Protein AF-A0AAW6HP74-F1 (afdb_monomer)

Radius of gyration: 29.25 Å; Cα contacts (8 Å, |Δi|>4): 628; chains: 1; bounding box: 61×62×97 Å

Mean predicted aligned error: 8.84 Å

Structure (mmCIF, N/CA/C/O backbone):
data_AF-A0AAW6HP74-F1
#
_entry.id   AF-A0AAW6HP74-F1
#
loop_
_atom_site.group_PDB
_atom_site.id
_atom_site.type_symbol
_atom_site.label_atom_id
_atom_site.label_alt_id
_atom_site.label_comp_id
_atom_site.label_asym_id
_atom_site.label_entity_id
_atom_site.label_seq_id
_atom_site.pdbx_PDB_ins_code
_atom_site.Cartn_x
_atom_site.Cartn_y
_atom_site.Cartn_z
_atom_site.occupancy
_atom_site.B_iso_or_equiv
_atom_site.auth_seq_id
_atom_site.auth_comp_id
_atom_site.auth_asym_id
_atom_site.auth_atom_id
_atom_site.pdbx_PDB_model_num
ATOM 1 N N . MET A 1 1 ? -11.539 39.843 59.465 1.00 50.25 1 MET A N 1
ATOM 2 C CA . MET A 1 1 ? -12.467 39.980 58.315 1.00 50.25 1 MET A CA 1
ATOM 3 C C . MET A 1 1 ? -13.209 38.652 58.183 1.00 50.25 1 MET A C 1
ATOM 5 O O . MET A 1 1 ? -12.590 37.654 57.851 1.00 50.25 1 MET A O 1
ATOM 9 N N . SER A 1 2 ? -14.455 38.594 58.656 1.00 44.94 2 SER A N 1
ATOM 10 C CA . SER A 1 2 ? -15.094 37.370 59.163 1.00 44.94 2 SER A CA 1
ATOM 11 C C . SER A 1 2 ? -15.620 36.415 58.080 1.00 44.94 2 SER A C 1
ATOM 13 O O . SER A 1 2 ? -16.045 36.839 57.004 1.00 44.94 2 SER A O 1
ATOM 15 N N . LEU A 1 3 ? -15.680 35.121 58.427 1.00 44.62 3 LEU A N 1
ATOM 16 C CA . LEU A 1 3 ? -16.352 34.024 57.704 1.00 44.62 3 LEU A CA 1
ATOM 17 C C . LEU A 1 3 ? -17.752 34.391 57.164 1.00 44.62 3 LEU A C 1
ATOM 19 O O . LEU A 1 3 ? -18.187 33.857 56.146 1.00 44.62 3 LEU A O 1
ATOM 23 N N . THR A 1 4 ? -18.437 35.346 57.795 1.00 49.66 4 THR A N 1
ATOM 24 C CA . THR A 1 4 ? -19.729 35.906 57.371 1.00 49.66 4 THR A CA 1
ATOM 25 C C . THR A 1 4 ? -19.660 36.675 56.044 1.00 49.66 4 THR A C 1
ATOM 27 O O . THR A 1 4 ? -20.549 36.515 55.213 1.00 49.66 4 THR A O 1
ATOM 30 N N . LYS A 1 5 ? -18.587 37.440 55.773 1.00 49.56 5 LYS A N 1
ATOM 31 C CA . LYS A 1 5 ? -18.392 38.113 54.468 1.00 49.56 5 LYS A CA 1
ATOM 32 C C . LYS A 1 5 ? -18.135 37.109 53.338 1.00 49.56 5 LYS A C 1
ATOM 34 O O . LYS A 1 5 ? -18.594 37.331 52.223 1.00 49.56 5 LYS A O 1
ATOM 39 N N . SER A 1 6 ? -17.452 35.998 53.631 1.00 53.03 6 SER A N 1
ATOM 40 C CA . SER A 1 6 ? -17.224 34.900 52.676 1.00 53.03 6 SER A CA 1
ATOM 41 C C . SER A 1 6 ? -18.520 34.141 52.360 1.00 53.03 6 SER A C 1
ATOM 43 O O . SER A 1 6 ? -18.855 33.960 51.191 1.00 53.03 6 SER A O 1
ATOM 45 N N . LYS A 1 7 ? -19.319 33.800 53.385 1.00 50.03 7 LYS A N 1
ATOM 46 C CA . LYS A 1 7 ? -20.642 33.17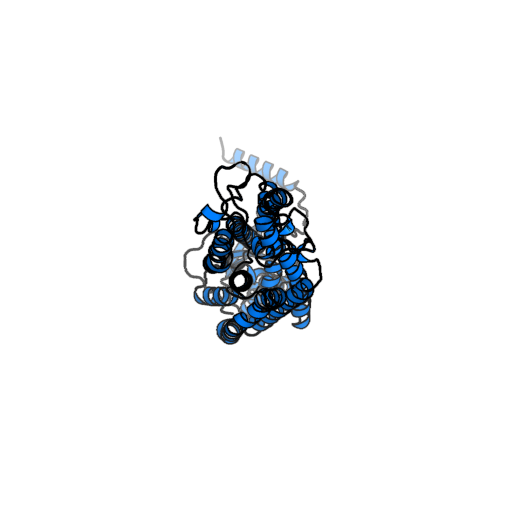5 53.210 1.00 50.03 7 LYS A CA 1
ATOM 47 C C . LYS A 1 7 ? -21.606 34.047 52.405 1.00 50.03 7 LYS A C 1
ATOM 49 O O . LYS A 1 7 ? -22.246 33.531 51.498 1.00 50.03 7 LYS A O 1
ATOM 54 N N . ASN A 1 8 ? -21.661 35.354 52.669 1.00 53.03 8 ASN A N 1
ATOM 55 C CA . ASN A 1 8 ? -22.527 36.267 51.913 1.00 53.03 8 ASN A CA 1
ATOM 56 C C . ASN A 1 8 ? -22.064 36.440 50.458 1.00 53.03 8 ASN A C 1
ATOM 58 O O . ASN A 1 8 ? -22.893 36.529 49.558 1.00 53.03 8 ASN A O 1
ATOM 62 N N . LYS A 1 9 ? -20.749 36.421 50.199 1.00 53.25 9 LYS A N 1
ATOM 63 C CA . LYS A 1 9 ? -20.204 36.466 48.833 1.00 53.25 9 LYS A CA 1
ATOM 64 C C . LYS A 1 9 ? -20.508 35.177 48.056 1.00 53.25 9 LYS A C 1
ATOM 66 O O . LYS A 1 9 ? -20.880 35.254 46.892 1.00 53.25 9 LYS A O 1
ATOM 71 N N . LEU A 1 10 ? -20.420 34.014 48.708 1.00 55.34 10 LEU A N 1
ATOM 72 C CA . LEU A 1 10 ? -20.826 32.717 48.146 1.00 55.34 10 LEU A CA 1
ATOM 73 C C . LEU A 1 10 ? -22.344 32.620 47.928 1.00 55.34 10 LEU A C 1
ATOM 75 O O . LEU A 1 10 ? -22.773 32.066 46.921 1.00 55.34 10 LEU A O 1
ATOM 79 N N . ALA A 1 11 ? -23.155 33.184 48.828 1.00 54.91 11 ALA A N 1
ATOM 80 C CA . ALA A 1 11 ? -24.609 33.238 48.689 1.00 54.91 11 ALA A CA 1
ATOM 81 C C . ALA A 1 11 ? -25.035 34.129 47.510 1.00 54.91 11 ALA A C 1
ATOM 83 O O . ALA A 1 11 ? -25.852 33.705 46.692 1.00 54.91 11 ALA A O 1
ATOM 84 N N . ASN A 1 12 ? -24.416 35.303 47.355 1.00 54.25 12 ASN A N 1
ATOM 85 C CA . ASN A 1 12 ? -24.661 36.188 46.213 1.00 54.25 12 ASN A CA 1
ATOM 86 C C . ASN A 1 12 ? -24.197 35.561 44.888 1.00 54.25 12 ASN A C 1
ATOM 88 O O . ASN A 1 12 ? -24.938 35.602 43.911 1.00 54.25 12 ASN A O 1
ATOM 92 N N . LEU A 1 13 ? -23.032 34.897 44.868 1.00 54.88 13 LEU A N 1
ATOM 93 C CA . LEU A 1 13 ? -22.596 34.097 43.717 1.00 54.88 13 LEU A CA 1
ATOM 94 C C . LEU A 1 13 ? -23.614 32.991 43.397 1.00 54.88 13 LEU A C 1
ATOM 96 O O . LEU A 1 13 ? -24.000 32.835 42.247 1.00 54.88 13 LEU A O 1
ATOM 100 N N . SER A 1 14 ? -24.123 32.267 44.398 1.00 54.47 14 SER A N 1
ATOM 101 C CA . SER A 1 14 ? -25.132 31.222 44.171 1.00 54.47 14 SER A CA 1
ATOM 102 C C . SER A 1 14 ? -26.456 31.763 43.608 1.00 54.47 14 SER A C 1
ATOM 104 O O . SER A 1 14 ? -27.078 31.107 42.776 1.00 54.47 14 SER A O 1
ATOM 106 N N . GLN A 1 15 ? -26.866 32.979 43.994 1.00 54.69 15 GLN A N 1
ATOM 107 C CA . GLN A 1 15 ? -28.045 33.645 43.430 1.00 54.69 15 GLN A CA 1
ATOM 108 C C . GLN A 1 15 ? -27.836 34.093 41.978 1.00 54.69 15 GLN A C 1
ATOM 110 O O . GLN A 1 15 ? -28.774 34.006 41.186 1.00 54.69 15 GLN A O 1
ATOM 115 N N . GLU A 1 16 ? -26.632 34.531 41.601 1.00 54.91 16 GLU A N 1
ATOM 116 C CA . GLU A 1 16 ? -26.308 34.823 40.198 1.00 54.91 16 GLU A CA 1
ATOM 117 C C . GLU A 1 16 ? -26.265 33.551 39.339 1.00 54.91 16 GLU A C 1
ATOM 119 O O . GLU A 1 16 ? -26.755 33.557 38.211 1.00 54.91 16 GLU A O 1
ATOM 124 N N . TRP A 1 17 ? -25.771 32.432 39.882 1.00 52.72 17 TRP A N 1
ATOM 125 C CA . TRP A 1 17 ? -25.756 31.137 39.187 1.00 52.72 17 TRP A CA 1
ATOM 126 C C . TRP A 1 17 ? -27.168 30.590 38.943 1.00 52.72 17 TRP A C 1
ATOM 128 O O . TRP A 1 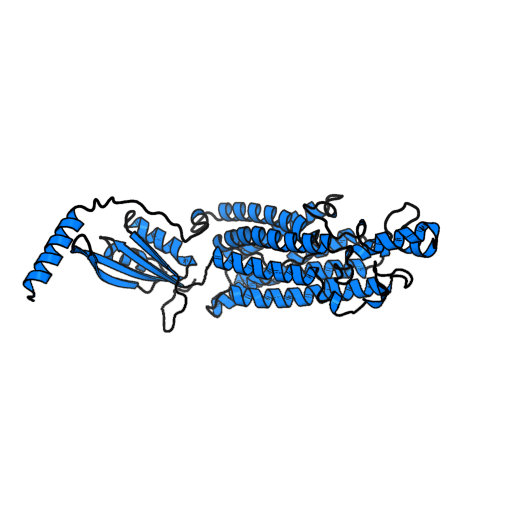17 ? -27.413 29.963 37.916 1.00 52.72 17 TRP A O 1
ATOM 138 N N . ASN A 1 18 ? -28.123 30.893 39.828 1.00 52.72 18 ASN A N 1
ATOM 139 C CA . ASN A 1 18 ? -29.532 30.531 39.647 1.00 52.72 18 ASN A CA 1
ATOM 140 C C . ASN A 1 18 ? -30.209 31.242 38.457 1.00 52.72 18 ASN A C 1
ATOM 142 O O . ASN A 1 18 ? -31.309 30.851 38.073 1.00 52.72 18 ASN A O 1
ATOM 146 N N . LYS A 1 19 ? -29.578 32.262 37.853 1.00 54.53 19 LYS A N 1
ATOM 147 C CA . LYS A 1 19 ? -30.054 32.891 36.606 1.00 54.53 19 LYS A CA 1
ATOM 148 C C . LYS A 1 19 ? -29.490 32.244 35.338 1.00 54.53 19 LYS A C 1
ATOM 150 O O . LYS A 1 19 ? -29.859 32.656 34.238 1.00 54.53 19 LYS A O 1
ATOM 155 N N . VAL A 1 20 ? -28.617 31.243 35.456 1.00 59.19 20 VAL A N 1
ATOM 156 C CA . VAL A 1 20 ? -28.098 30.514 34.295 1.00 59.19 20 VAL A CA 1
ATOM 157 C C . VAL A 1 20 ? -29.191 29.579 33.780 1.00 59.19 20 VAL A C 1
ATOM 159 O O . VAL A 1 20 ? -29.527 28.573 34.402 1.00 59.19 20 VAL A O 1
ATOM 162 N N . THR A 1 21 ? -29.763 29.910 32.626 1.00 57.72 21 THR A N 1
ATOM 163 C CA . THR A 1 21 ? -30.705 29.042 31.915 1.00 57.72 21 THR A CA 1
ATOM 164 C C . THR A 1 21 ? -29.946 27.854 31.323 1.00 57.72 21 THR A C 1
ATOM 166 O O . THR A 1 21 ? -29.229 27.978 30.333 1.00 57.72 21 THR A O 1
ATOM 169 N N . VAL A 1 22 ? -30.082 26.683 31.948 1.00 62.75 22 VAL A N 1
ATOM 170 C CA . VAL A 1 22 ? -29.467 25.436 31.470 1.00 62.75 22 VAL A CA 1
ATOM 171 C C . VAL A 1 22 ? -30.428 24.741 30.508 1.00 62.75 22 VAL A C 1
ATOM 173 O O . VAL A 1 22 ? -31.476 24.243 30.915 1.00 62.75 22 VAL A O 1
ATOM 176 N N . THR A 1 23 ? -30.078 24.677 29.224 1.00 68.81 23 THR A N 1
ATOM 177 C CA . THR A 1 23 ? -30.841 23.923 28.221 1.00 68.81 23 THR A CA 1
ATOM 178 C C . THR A 1 23 ? -30.262 22.518 28.051 1.00 68.81 23 THR A C 1
ATOM 180 O O . THR A 1 23 ? -29.077 22.335 27.754 1.00 68.81 23 THR A O 1
ATOM 183 N N . ARG A 1 24 ? -31.098 21.481 28.221 1.00 67.25 24 ARG A N 1
ATOM 184 C CA . ARG A 1 24 ? -30.700 20.094 27.932 1.00 67.25 24 ARG A CA 1
ATOM 185 C C . ARG A 1 24 ? -30.512 19.948 26.422 1.00 67.25 24 ARG A C 1
ATOM 187 O O . ARG A 1 24 ? -31.480 19.835 25.679 1.00 67.25 24 ARG A O 1
ATOM 194 N N . THR A 1 25 ? -29.259 19.932 25.980 1.00 74.62 25 THR A N 1
ATOM 195 C CA . THR A 1 25 ? -28.907 19.815 24.561 1.00 74.62 25 THR A CA 1
ATOM 196 C C . THR A 1 25 ? -28.313 18.444 24.277 1.00 74.62 25 THR A C 1
ATOM 198 O O . THR A 1 25 ? -27.407 17.984 24.974 1.00 74.62 25 THR A O 1
ATOM 201 N N . ARG A 1 26 ? -28.801 17.774 23.228 1.00 70.06 26 ARG A N 1
ATOM 202 C CA . ARG A 1 26 ? -28.218 16.511 22.770 1.00 70.06 26 ARG A CA 1
ATOM 203 C C . ARG A 1 26 ? -26.907 16.791 22.039 1.00 70.06 26 ARG A C 1
ATOM 205 O O . ARG A 1 26 ? -26.915 17.199 20.882 1.00 70.06 26 ARG A O 1
ATOM 212 N N . LEU A 1 27 ? -25.784 16.525 22.697 1.00 70.62 27 LEU A N 1
ATOM 213 C CA . LEU A 1 27 ? -24.464 16.588 22.074 1.00 70.62 27 LEU A CA 1
ATOM 214 C C . LEU A 1 27 ? -24.148 15.251 21.397 1.00 70.62 27 LEU A C 1
ATOM 216 O O . LEU A 1 27 ? -24.254 14.188 22.008 1.00 70.62 27 LEU A O 1
ATOM 220 N N . ARG A 1 28 ? -23.763 15.296 20.119 1.00 61.47 28 ARG A N 1
ATOM 221 C CA . ARG A 1 28 ? -23.336 14.116 19.357 1.00 61.47 28 ARG A CA 1
ATOM 222 C C . ARG A 1 28 ? -21.996 14.397 18.685 1.00 61.47 28 ARG A C 1
ATOM 224 O O . ARG A 1 28 ? -21.941 14.641 17.488 1.00 61.47 28 ARG A O 1
ATOM 231 N N . SER A 1 29 ? -20.913 14.345 19.452 1.00 60.97 29 SER A N 1
ATOM 232 C CA . SER A 1 29 ? -19.561 14.240 18.901 1.00 60.97 29 SER A CA 1
ATOM 233 C C . SER A 1 29 ? -19.207 12.756 18.793 1.00 60.97 29 SER A C 1
ATOM 235 O O . SER A 1 29 ? -19.083 12.051 19.794 1.00 60.97 29 SER A O 1
ATOM 237 N N . SER A 1 30 ? -19.117 12.214 17.575 1.00 56.91 30 SER A N 1
ATOM 238 C CA . SER A 1 30 ? -18.684 10.824 17.421 1.00 56.91 30 SER A CA 1
ATOM 239 C C . SER A 1 30 ? -17.162 10.756 17.492 1.00 56.91 30 SER A C 1
ATOM 241 O O . SER A 1 30 ? -16.493 11.148 16.541 1.00 56.91 30 SER A O 1
ATOM 243 N N . LEU A 1 31 ? -16.612 10.186 18.566 1.00 62.31 31 LEU A N 1
ATOM 244 C CA . LEU A 1 31 ? -15.225 9.702 18.536 1.00 62.31 31 LEU A CA 1
ATOM 245 C C . LEU A 1 31 ? -15.046 8.571 17.510 1.00 62.31 31 LEU A C 1
ATOM 247 O O . LEU A 1 31 ? -13.964 8.385 16.967 1.00 62.31 31 LEU A O 1
ATOM 251 N N . LEU A 1 32 ? -16.113 7.814 17.237 1.00 65.69 32 LEU A N 1
ATOM 252 C CA . LEU A 1 32 ? -16.105 6.670 16.329 1.00 65.69 32 LEU A CA 1
ATOM 253 C C . LEU A 1 32 ? -16.365 7.117 14.887 1.00 65.69 32 LEU A C 1
ATOM 255 O O . LEU A 1 32 ? -17.509 7.135 14.422 1.00 65.69 32 LEU A O 1
ATOM 259 N N . ILE A 1 33 ? -15.294 7.444 14.170 1.00 69.06 33 ILE A N 1
ATOM 260 C CA . ILE A 1 33 ? -15.341 7.635 12.718 1.00 69.06 33 ILE A CA 1
ATOM 261 C C . ILE A 1 33 ? -15.811 6.312 12.087 1.00 69.06 33 ILE A C 1
ATOM 263 O O . ILE A 1 33 ? -15.374 5.231 12.483 1.00 69.06 33 ILE A O 1
ATOM 267 N N . PHE A 1 34 ? -16.770 6.394 11.161 1.00 72.06 34 PHE A N 1
ATOM 268 C CA . PHE A 1 34 ? -17.495 5.253 10.576 1.00 72.06 34 PHE A CA 1
ATOM 269 C C . PHE A 1 34 ? -18.378 4.448 11.536 1.00 72.06 34 PHE A C 1
ATOM 271 O O . PHE A 1 34 ? -18.598 3.262 11.298 1.00 72.06 34 PHE A O 1
ATOM 278 N N . ALA A 1 35 ? -18.956 5.071 12.572 1.00 67.31 35 ALA A N 1
ATOM 279 C CA . ALA A 1 35 ? -19.884 4.426 13.514 1.00 67.31 35 ALA A CA 1
ATOM 280 C C . ALA A 1 35 ? -20.920 3.483 12.849 1.00 67.31 35 ALA A C 1
ATOM 282 O O . ALA A 1 35 ? -21.208 2.412 13.379 1.00 67.31 35 ALA A O 1
ATOM 283 N N . GLY A 1 36 ? -21.436 3.837 11.664 1.00 70.56 36 GLY A N 1
ATOM 284 C CA . GLY A 1 36 ? -22.405 3.029 10.911 1.00 70.56 36 GLY A CA 1
ATOM 285 C C . GLY A 1 36 ? -21.859 1.743 10.269 1.00 70.56 36 GLY A C 1
ATOM 286 O O . GLY A 1 36 ? -22.646 0.903 9.830 1.00 70.56 36 GLY A O 1
ATOM 287 N N . LEU A 1 37 ? -20.539 1.562 10.185 1.00 78.69 37 LEU A N 1
ATOM 288 C CA . LEU A 1 37 ? -19.904 0.321 9.725 1.00 78.69 37 LEU A CA 1
ATOM 289 C C . LEU A 1 37 ? -19.691 -0.685 10.863 1.00 78.69 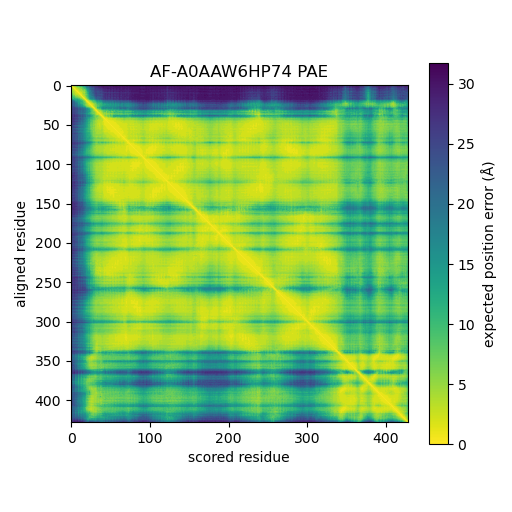37 LEU A C 1
ATOM 291 O O . LEU A 1 37 ? -19.599 -1.882 10.593 1.00 78.69 37 LEU A O 1
ATOM 295 N N . TYR A 1 38 ? -19.689 -0.227 12.117 1.00 72.44 38 TYR A N 1
ATOM 296 C CA . TYR A 1 38 ? -19.526 -1.099 13.274 1.00 72.44 38 TYR A CA 1
ATOM 297 C C . TYR A 1 38 ? -20.772 -1.951 13.530 1.00 72.44 38 TYR A C 1
ATOM 299 O O . TYR A 1 38 ? -21.912 -1.534 13.325 1.00 72.44 38 TYR A O 1
ATOM 307 N N . GLY A 1 39 ? -20.543 -3.144 14.079 1.00 68.06 39 GLY A N 1
ATOM 308 C CA . GLY A 1 39 ? -21.595 -4.019 14.591 1.00 68.06 39 GLY A CA 1
ATOM 309 C C . GLY A 1 39 ? -21.999 -5.181 13.684 1.00 68.06 39 GLY A C 1
ATOM 310 O O . GLY A 1 39 ? -21.408 -5.405 12.622 1.00 68.06 39 GLY A O 1
ATOM 311 N N . PRO A 1 40 ? -22.964 -5.999 14.143 1.00 67.19 40 PRO A N 1
ATOM 312 C CA . PRO A 1 40 ? -23.401 -7.186 13.436 1.00 67.19 40 PRO A CA 1
ATOM 313 C C . PRO A 1 40 ? -24.179 -6.749 12.196 1.00 67.19 40 PRO A C 1
ATOM 315 O O . PRO A 1 40 ? -25.308 -6.275 12.272 1.00 67.19 40 PRO A O 1
ATOM 318 N N . LYS A 1 41 ? -23.545 -6.901 11.036 1.00 79.06 41 LYS A N 1
ATOM 319 C CA . LYS A 1 41 ? -24.190 -6.792 9.727 1.00 79.06 41 LYS A CA 1
ATOM 320 C C . LYS A 1 41 ? -24.274 -8.186 9.129 1.00 79.06 41 LYS A C 1
ATOM 322 O O . LYS A 1 41 ? -23.396 -9.012 9.388 1.00 79.06 41 LYS A O 1
ATOM 327 N N . LYS A 1 42 ? -25.293 -8.428 8.300 1.00 87.44 42 LYS A N 1
ATOM 328 C CA . LYS A 1 42 ? -25.354 -9.638 7.472 1.00 87.44 42 LYS A CA 1
ATOM 329 C C . LYS A 1 42 ? -24.059 -9.754 6.663 1.00 87.44 42 LYS A C 1
ATOM 331 O O . LYS A 1 42 ? -23.554 -8.745 6.168 1.00 87.44 42 LYS A O 1
ATOM 336 N N . ILE A 1 43 ? -23.538 -10.973 6.533 1.00 87.19 43 ILE A N 1
ATOM 337 C CA . ILE A 1 43 ? -22.258 -11.234 5.861 1.00 87.19 43 ILE A CA 1
ATOM 338 C C . ILE A 1 43 ? -22.235 -10.674 4.430 1.00 87.19 43 ILE A C 1
ATOM 340 O O . ILE A 1 43 ? -21.266 -10.030 4.045 1.00 87.19 43 ILE A O 1
ATOM 344 N N . TRP A 1 44 ? -23.349 -10.788 3.702 1.00 88.38 44 TRP A N 1
ATOM 345 C CA . TRP A 1 44 ? -23.520 -10.249 2.351 1.00 88.38 44 TRP A CA 1
ATOM 346 C C . TRP A 1 44 ? -23.340 -8.731 2.267 1.00 88.38 44 TRP A C 1
ATOM 348 O O . TRP A 1 44 ? -22.669 -8.245 1.365 1.00 88.38 44 TRP A O 1
ATOM 358 N N . ASN A 1 45 ? -23.844 -7.976 3.248 1.00 90.62 45 ASN A N 1
ATOM 359 C CA . ASN A 1 45 ? -23.665 -6.522 3.276 1.00 90.62 45 ASN A CA 1
ATOM 360 C C . ASN A 1 45 ? -22.197 -6.153 3.518 1.00 90.62 45 ASN A C 1
ATOM 362 O O . ASN A 1 45 ? -21.716 -5.163 2.979 1.00 90.62 45 ASN A O 1
ATOM 366 N N . ARG A 1 46 ? -21.475 -6.946 4.324 1.00 91.12 46 ARG A N 1
ATOM 367 C CA . ARG A 1 46 ? -20.033 -6.750 4.525 1.00 91.12 46 ARG A CA 1
ATOM 368 C C . ARG A 1 46 ? -19.267 -7.024 3.238 1.00 91.12 46 ARG A C 1
ATOM 370 O O . ARG A 1 46 ? -18.446 -6.201 2.857 1.00 91.12 46 ARG A O 1
ATOM 377 N N . ILE A 1 47 ? -19.583 -8.128 2.560 1.00 94.38 47 ILE A N 1
ATOM 378 C CA . ILE A 1 47 ? -18.979 -8.491 1.274 1.00 94.38 47 ILE A CA 1
ATOM 379 C C . ILE A 1 47 ? -19.229 -7.396 0.233 1.00 94.38 47 ILE A C 1
ATOM 381 O O . ILE A 1 47 ? -18.277 -6.960 -0.396 1.00 94.38 47 ILE A O 1
ATOM 385 N N . ALA A 1 48 ? -20.457 -6.887 0.099 1.00 94.50 48 ALA A N 1
ATOM 386 C CA . ALA A 1 48 ? -20.775 -5.824 -0.857 1.00 94.50 48 ALA A CA 1
ATOM 387 C C . ALA A 1 48 ? -19.963 -4.539 -0.609 1.00 94.50 48 ALA A C 1
ATOM 389 O O . ALA A 1 48 ? -19.431 -3.949 -1.547 1.00 94.50 48 ALA A O 1
ATOM 390 N N . ILE A 1 49 ? -19.816 -4.129 0.657 1.00 93.88 49 ILE A N 1
ATOM 391 C CA . ILE A 1 49 ? -18.989 -2.966 1.010 1.00 93.88 49 ILE A CA 1
ATOM 392 C C . ILE A 1 49 ? -17.511 -3.244 0.708 1.00 93.88 49 ILE A C 1
ATOM 394 O O . ILE A 1 49 ? -16.828 -2.375 0.177 1.00 93.88 49 ILE A O 1
ATOM 398 N N . ILE A 1 50 ? -17.020 -4.450 1.007 1.00 95.94 50 ILE A N 1
ATOM 399 C CA . ILE A 1 50 ? -15.640 -4.849 0.704 1.00 95.94 50 ILE A CA 1
ATOM 400 C C . ILE A 1 50 ? -15.386 -4.836 -0.798 1.00 95.94 50 ILE A C 1
ATOM 402 O O . ILE A 1 50 ? -14.370 -4.297 -1.209 1.00 95.94 50 ILE A O 1
ATOM 406 N N . VAL A 1 51 ? -16.306 -5.358 -1.612 1.00 96.81 51 VAL A N 1
ATOM 407 C CA . VAL A 1 51 ? -16.203 -5.321 -3.077 1.00 96.81 51 VAL A CA 1
ATOM 408 C C . VAL A 1 51 ? -16.048 -3.878 -3.548 1.00 96.81 51 VAL A C 1
ATOM 410 O O . VAL A 1 51 ? -15.107 -3.577 -4.273 1.00 96.81 51 VAL A O 1
ATOM 413 N N . LEU A 1 52 ? -16.908 -2.964 -3.084 1.00 96.44 52 LEU A N 1
ATOM 414 C CA . LEU A 1 52 ? -16.814 -1.548 -3.442 1.00 96.44 52 LEU A CA 1
ATOM 415 C C . LEU A 1 52 ? -15.462 -0.940 -3.035 1.00 96.44 52 LEU A C 1
ATOM 417 O O . LEU A 1 52 ? -14.816 -0.282 -3.847 1.00 96.44 52 LEU A O 1
ATOM 421 N N . ILE A 1 53 ? -15.010 -1.199 -1.804 1.00 96.25 53 ILE A N 1
ATOM 422 C CA . ILE A 1 53 ? -13.700 -0.753 -1.308 1.00 96.25 53 ILE A CA 1
ATOM 423 C C . ILE A 1 53 ? -12.565 -1.310 -2.182 1.00 96.25 53 ILE A C 1
ATOM 425 O O . ILE A 1 53 ? -11.664 -0.563 -2.555 1.00 96.25 53 ILE A O 1
ATOM 429 N N . SER A 1 54 ? -12.614 -2.595 -2.541 1.00 96.56 54 SER A N 1
ATOM 430 C CA . SER A 1 54 ? -11.615 -3.267 -3.378 1.00 96.56 54 SER A CA 1
ATOM 431 C C . SER A 1 54 ? -11.532 -2.677 -4.782 1.00 96.56 54 SER A C 1
ATOM 433 O O . SER A 1 54 ? -10.428 -2.508 -5.294 1.00 96.56 54 SER A O 1
ATOM 435 N N . LEU A 1 55 ? -12.669 -2.340 -5.398 1.00 96.81 55 LEU A N 1
ATOM 436 C CA . LEU A 1 55 ? -12.696 -1.715 -6.722 1.00 96.81 55 LEU A CA 1
ATOM 437 C C . LEU A 1 55 ? -12.053 -0.322 -6.686 1.00 96.81 55 LEU A C 1
ATOM 439 O O . LEU A 1 55 ? -11.180 -0.018 -7.497 1.00 96.81 55 LEU A O 1
ATOM 443 N N . ILE A 1 56 ? -12.424 0.504 -5.701 1.00 96.38 56 ILE A N 1
ATOM 444 C CA . ILE A 1 56 ? -11.840 1.843 -5.535 1.00 96.38 56 ILE A CA 1
ATOM 445 C C . ILE A 1 56 ? -10.337 1.735 -5.243 1.00 96.38 56 ILE A C 1
ATOM 447 O O . ILE A 1 56 ? -9.542 2.464 -5.836 1.00 96.38 56 ILE A O 1
ATOM 451 N N . GLN A 1 57 ? -9.924 0.795 -4.388 1.00 94.44 57 GLN A N 1
ATOM 452 C CA . GLN A 1 57 ? -8.508 0.581 -4.104 1.00 94.44 57 GLN A CA 1
ATOM 453 C C . GLN A 1 57 ? -7.731 0.117 -5.340 1.00 94.44 57 GLN A C 1
ATOM 455 O O . GLN A 1 57 ? -6.598 0.553 -5.531 1.00 94.44 57 GLN A O 1
ATOM 460 N N . GLY A 1 58 ? -8.319 -0.730 -6.190 1.00 92.75 58 GLY A N 1
ATOM 461 C CA . GLY A 1 58 ? -7.712 -1.135 -7.459 1.00 92.75 58 GLY A CA 1
ATOM 462 C C . GLY A 1 58 ? -7.402 0.068 -8.357 1.00 92.75 58 GLY A C 1
ATOM 463 O O . GLY A 1 58 ? -6.286 0.175 -8.863 1.00 92.75 58 GLY A O 1
ATOM 464 N N . LEU A 1 59 ? -8.335 1.026 -8.468 1.00 92.94 59 LEU A N 1
ATOM 465 C CA . LEU A 1 59 ? -8.121 2.281 -9.208 1.00 92.94 59 LEU A CA 1
ATOM 466 C C . LEU A 1 59 ? -7.007 3.127 -8.586 1.00 92.94 59 LEU A C 1
ATOM 468 O O . LEU A 1 59 ? -6.112 3.579 -9.298 1.00 92.94 59 LEU A O 1
ATOM 472 N N . ILE A 1 60 ? -7.033 3.324 -7.263 1.00 93.19 60 ILE A N 1
ATOM 473 C CA . ILE A 1 60 ? -5.998 4.097 -6.558 1.00 93.19 60 ILE A CA 1
ATOM 474 C C . ILE A 1 60 ? -4.625 3.457 -6.774 1.00 93.19 60 ILE A C 1
ATOM 476 O O . ILE A 1 60 ? -3.659 4.149 -7.098 1.00 93.19 60 ILE A O 1
ATOM 480 N N . SER A 1 61 ? -4.538 2.133 -6.631 1.00 91.19 61 SER A N 1
ATOM 481 C CA . SER A 1 61 ? -3.286 1.400 -6.782 1.00 91.19 61 SER A CA 1
ATOM 482 C C . SER A 1 61 ? -2.751 1.467 -8.211 1.00 91.19 61 SER A C 1
ATOM 484 O O . SER A 1 61 ? -1.547 1.622 -8.392 1.00 91.19 61 SER A O 1
ATOM 486 N N . LEU A 1 62 ? -3.617 1.430 -9.223 1.00 90.19 62 LEU A N 1
ATOM 487 C CA . LEU A 1 62 ? -3.204 1.590 -10.613 1.00 90.19 62 LEU A CA 1
ATOM 488 C C . LEU A 1 62 ? -2.689 3.011 -10.894 1.00 90.19 62 LEU A C 1
ATOM 490 O O . LEU A 1 62 ? -1.528 3.188 -11.263 1.00 90.19 62 LEU A O 1
ATOM 494 N N . PHE A 1 63 ? -3.526 4.027 -10.676 1.00 89.12 63 PHE A N 1
ATOM 495 C CA . PHE A 1 63 ? -3.222 5.393 -11.109 1.00 89.12 63 PHE A CA 1
ATOM 496 C C . PHE A 1 63 ? -2.157 6.080 -10.262 1.00 89.12 63 PHE A C 1
ATOM 498 O O . PHE A 1 63 ? -1.310 6.789 -10.799 1.00 89.12 63 PHE A O 1
ATOM 505 N N . PHE A 1 64 ? -2.186 5.892 -8.941 1.00 90.81 64 PHE A N 1
ATOM 506 C CA . PHE A 1 64 ? -1.298 6.637 -8.054 1.00 90.81 64 PHE A CA 1
ATOM 507 C C . PHE A 1 64 ? -0.048 5.868 -7.655 1.00 90.81 64 PHE A C 1
ATOM 509 O O . PHE A 1 64 ? 0.920 6.507 -7.256 1.00 90.81 64 PHE A O 1
ATOM 516 N N . ILE A 1 65 ? -0.053 4.532 -7.720 1.00 90.81 65 ILE A N 1
ATOM 517 C CA . ILE A 1 65 ? 1.055 3.713 -7.204 1.00 90.81 65 ILE A CA 1
ATOM 518 C C . ILE A 1 65 ? 1.798 3.029 -8.346 1.00 90.81 65 ILE A C 1
ATOM 520 O O . ILE A 1 65 ? 2.993 3.258 -8.517 1.00 90.81 65 ILE A O 1
ATOM 524 N N . ARG A 1 66 ? 1.102 2.234 -9.165 1.00 90.12 66 ARG A N 1
ATOM 525 C CA . ARG A 1 66 ? 1.722 1.536 -10.293 1.00 90.12 66 ARG A CA 1
ATOM 526 C C . ARG A 1 66 ? 2.281 2.523 -11.310 1.00 90.12 66 ARG A C 1
ATOM 528 O O . ARG A 1 66 ? 3.471 2.456 -11.600 1.00 90.12 66 ARG A O 1
ATOM 535 N N . ASN A 1 67 ? 1.446 3.433 -11.815 1.00 88.44 67 ASN A N 1
ATOM 536 C CA . ASN A 1 67 ? 1.860 4.357 -12.868 1.00 88.44 67 ASN A CA 1
ATOM 537 C C . ASN A 1 67 ? 2.991 5.278 -12.386 1.00 88.44 67 ASN A C 1
ATOM 539 O O . ASN A 1 67 ? 3.971 5.448 -13.093 1.00 88.44 67 ASN A O 1
ATOM 543 N N . SER A 1 68 ? 2.938 5.791 -11.154 1.00 87.19 68 SER A N 1
ATOM 544 C CA . SER A 1 68 ? 3.989 6.659 -10.590 1.00 87.19 68 SER A CA 1
ATOM 545 C C . SER A 1 68 ? 5.311 5.941 -10.260 1.00 87.19 68 SER A C 1
ATOM 547 O O . SER A 1 68 ? 6.297 6.593 -9.912 1.00 87.19 68 SER A O 1
ATOM 549 N N . GLY A 1 69 ? 5.351 4.607 -10.343 1.00 88.75 69 GLY A N 1
ATOM 550 C CA . GLY A 1 69 ? 6.520 3.804 -9.991 1.00 88.75 69 GLY A CA 1
ATOM 551 C C . GLY A 1 69 ? 6.756 3.662 -8.482 1.00 88.75 69 GLY A C 1
ATOM 552 O O . GLY A 1 69 ? 7.830 3.200 -8.078 1.00 88.75 69 GLY A O 1
ATOM 553 N N . LEU A 1 70 ? 5.785 4.029 -7.643 1.00 93.25 70 LEU A N 1
ATOM 554 C CA . LEU A 1 70 ? 5.809 3.787 -6.198 1.00 93.25 70 LEU A CA 1
ATOM 555 C C . LEU A 1 70 ? 5.598 2.299 -5.882 1.00 93.25 70 LEU A C 1
ATOM 557 O O . LEU A 1 70 ? 5.183 1.514 -6.738 1.00 93.25 70 LEU A O 1
ATOM 561 N N . TYR A 1 71 ? 5.893 1.914 -4.643 1.00 93.31 71 TYR A N 1
ATOM 562 C CA . TYR A 1 71 ? 5.591 0.586 -4.121 1.00 93.31 71 TYR A CA 1
ATOM 563 C C . TYR A 1 71 ? 4.391 0.636 -3.176 1.00 93.31 71 TYR A C 1
ATOM 565 O O . TYR A 1 71 ? 4.269 1.539 -2.346 1.00 93.31 71 TYR A O 1
ATOM 573 N N . ASN A 1 72 ? 3.520 -0.369 -3.271 1.00 90.62 72 ASN A N 1
ATOM 574 C CA . ASN A 1 72 ? 2.518 -0.620 -2.235 1.00 90.62 72 ASN A CA 1
ATOM 575 C C . ASN A 1 72 ? 3.191 -1.071 -0.924 1.00 90.62 72 ASN A C 1
ATOM 577 O O . ASN A 1 72 ? 4.348 -1.475 -0.907 1.00 90.62 72 ASN A O 1
ATOM 581 N N . LEU A 1 73 ? 2.459 -1.047 0.189 1.00 85.62 73 LEU A N 1
ATOM 582 C CA . LEU A 1 73 ? 2.966 -1.540 1.473 1.00 85.62 73 LEU A CA 1
ATOM 583 C C . LEU A 1 73 ? 2.732 -3.048 1.634 1.00 85.62 73 LEU A C 1
ATOM 585 O O . LEU A 1 73 ? 1.721 -3.596 1.185 1.00 85.62 73 LEU A O 1
ATOM 589 N N . GLY A 1 74 ? 3.659 -3.712 2.325 1.00 86.88 74 GLY A N 1
ATOM 590 C CA . GLY A 1 74 ? 3.565 -5.132 2.656 1.00 86.88 74 GLY A CA 1
ATOM 591 C C . GLY A 1 74 ? 3.917 -6.048 1.486 1.00 86.88 74 GLY A C 1
ATOM 592 O O . GLY A 1 74 ? 4.659 -5.675 0.583 1.00 86.88 74 GLY A O 1
ATOM 593 N N . VAL A 1 75 ? 3.368 -7.266 1.484 1.00 90.69 75 VAL A N 1
ATOM 594 C CA . VAL A 1 75 ? 3.726 -8.341 0.529 1.00 90.69 75 VAL A CA 1
ATOM 595 C C . VAL A 1 75 ? 3.493 -7.964 -0.941 1.00 90.69 75 VAL A C 1
ATOM 597 O O . VAL A 1 75 ? 4.139 -8.515 -1.825 1.00 90.69 75 VAL A O 1
ATOM 600 N N . SER A 1 76 ? 2.608 -7.008 -1.215 1.00 91.94 76 SER A N 1
ATOM 601 C CA . SER A 1 76 ? 2.363 -6.515 -2.574 1.00 91.94 76 SER A CA 1
ATOM 602 C C . SER A 1 76 ? 3.606 -5.854 -3.172 1.00 91.94 76 SER A C 1
ATOM 604 O O . SER A 1 76 ? 3.869 -6.033 -4.353 1.00 91.94 76 SER A O 1
ATOM 606 N N . SER A 1 77 ? 4.433 -5.173 -2.369 1.00 94.25 77 SER A N 1
ATOM 607 C CA . SER A 1 77 ? 5.704 -4.620 -2.855 1.00 94.25 77 SER A CA 1
ATOM 608 C C . SER A 1 77 ? 6.617 -5.694 -3.448 1.00 94.25 77 SER A C 1
ATOM 610 O O . SER A 1 77 ? 7.267 -5.439 -4.461 1.00 94.25 77 SER A O 1
ATOM 612 N N . LEU A 1 78 ? 6.614 -6.910 -2.887 1.00 95.25 78 LEU A N 1
ATOM 613 C CA . LEU A 1 78 ? 7.486 -7.995 -3.343 1.00 95.25 78 LEU A CA 1
ATOM 614 C C . LEU A 1 78 ? 7.096 -8.455 -4.743 1.00 95.25 78 LEU A C 1
ATOM 616 O O . LEU A 1 78 ? 7.962 -8.624 -5.596 1.00 95.25 78 LEU A O 1
ATOM 620 N N . THR A 1 79 ? 5.799 -8.616 -5.011 1.00 96.00 79 THR A N 1
ATOM 621 C CA . THR A 1 79 ? 5.324 -9.015 -6.342 1.00 96.00 79 THR A CA 1
ATOM 622 C C . THR A 1 79 ? 5.538 -7.914 -7.370 1.00 96.00 79 THR A C 1
ATOM 624 O O . THR A 1 79 ? 5.913 -8.206 -8.502 1.00 96.00 79 THR A O 1
ATOM 627 N N . GLN A 1 80 ? 5.407 -6.647 -6.968 1.00 95.31 80 GLN A N 1
ATOM 628 C CA . GLN A 1 80 ? 5.765 -5.505 -7.811 1.00 95.31 80 GLN A CA 1
ATOM 629 C C . GLN A 1 80 ? 7.254 -5.500 -8.145 1.00 95.31 80 GLN A C 1
ATOM 631 O O . GLN A 1 80 ? 7.621 -5.312 -9.303 1.00 95.31 80 GLN A O 1
ATOM 636 N N . GLY A 1 81 ? 8.111 -5.736 -7.150 1.00 96.50 81 GLY A N 1
ATOM 637 C CA . GLY A 1 81 ? 9.549 -5.763 -7.360 1.00 96.50 81 GLY A CA 1
ATOM 638 C C . GLY A 1 81 ? 9.975 -6.916 -8.265 1.00 96.50 81 GLY A C 1
ATOM 639 O O . GLY A 1 81 ? 10.726 -6.711 -9.216 1.00 96.50 81 GLY A O 1
ATOM 640 N N . LEU A 1 82 ? 9.411 -8.106 -8.046 1.00 97.56 82 LEU A N 1
ATOM 641 C CA . LEU A 1 82 ? 9.617 -9.261 -8.920 1.00 97.56 82 LEU A CA 1
ATOM 642 C C . LEU A 1 82 ? 9.133 -8.998 -10.350 1.00 97.56 82 LEU A C 1
ATOM 644 O O . LEU A 1 82 ? 9.839 -9.351 -11.288 1.00 97.56 82 LEU A O 1
ATOM 648 N N . ALA A 1 83 ? 7.980 -8.347 -10.536 1.00 96.94 83 ALA A N 1
ATOM 649 C CA . ALA A 1 83 ? 7.473 -8.010 -11.866 1.00 96.94 83 ALA A CA 1
ATOM 650 C C . ALA A 1 83 ? 8.462 -7.115 -12.631 1.00 96.94 83 ALA A C 1
ATOM 652 O O . ALA A 1 83 ? 8.808 -7.414 -13.774 1.00 96.94 83 ALA A O 1
ATOM 653 N N . ARG A 1 84 ? 8.983 -6.065 -11.978 1.00 95.88 84 ARG A N 1
ATOM 654 C CA . ARG A 1 84 ? 9.990 -5.158 -12.561 1.00 95.88 84 ARG A CA 1
ATOM 655 C C . ARG A 1 84 ? 11.283 -5.894 -12.912 1.00 95.88 84 ARG A C 1
ATOM 657 O O . ARG A 1 84 ? 11.814 -5.712 -14.004 1.00 95.88 84 ARG A O 1
ATOM 664 N N . MET A 1 85 ? 11.756 -6.765 -12.020 1.00 97.56 85 MET A N 1
ATOM 665 C CA . MET A 1 85 ? 12.944 -7.585 -12.260 1.00 97.56 85 MET A CA 1
ATOM 666 C C . MET A 1 85 ? 12.762 -8.517 -13.465 1.00 97.56 85 MET A C 1
ATOM 668 O O . MET A 1 85 ? 13.622 -8.566 -14.344 1.00 97.56 85 MET A O 1
ATOM 672 N N . LEU A 1 86 ? 11.631 -9.226 -13.535 1.00 97.50 86 LEU A N 1
ATOM 673 C CA . LEU A 1 86 ? 11.326 -10.135 -14.640 1.00 97.50 86 LEU A CA 1
ATOM 674 C C . LEU A 1 86 ? 11.230 -9.392 -15.972 1.00 97.50 86 LEU A C 1
ATOM 676 O O . LEU A 1 86 ? 11.763 -9.875 -16.965 1.00 97.50 86 LEU A O 1
ATOM 680 N N . PHE A 1 87 ? 10.624 -8.204 -16.007 1.00 96.06 87 PHE A N 1
ATOM 681 C CA . PHE A 1 87 ? 10.559 -7.418 -17.241 1.00 96.06 87 PHE A CA 1
ATOM 682 C C . PHE A 1 87 ? 11.956 -7.113 -17.809 1.00 96.06 87 PHE A C 1
ATOM 684 O O . PHE A 1 87 ? 12.179 -7.212 -19.019 1.00 96.06 87 PHE A O 1
ATOM 691 N N . VAL A 1 88 ? 12.907 -6.771 -16.935 1.00 96.19 88 VAL A N 1
ATOM 692 C CA . VAL A 1 88 ? 14.280 -6.430 -17.331 1.00 96.19 88 VAL A CA 1
ATOM 693 C C . VAL A 1 88 ? 15.079 -7.656 -17.772 1.00 96.19 88 VAL A C 1
ATOM 695 O O . VAL A 1 88 ? 15.759 -7.585 -18.793 1.00 96.19 88 VAL A O 1
ATOM 698 N N . ILE A 1 89 ? 14.993 -8.770 -17.040 1.00 96.50 89 ILE A N 1
ATOM 699 C CA . ILE A 1 89 ? 15.858 -9.945 -17.257 1.00 96.50 89 ILE A CA 1
ATOM 700 C C . ILE A 1 89 ? 15.334 -10.872 -18.361 1.00 96.50 89 ILE A C 1
ATOM 702 O O . ILE A 1 89 ? 16.121 -11.562 -19.010 1.00 96.50 89 ILE A O 1
ATOM 706 N N . LEU A 1 90 ? 14.018 -10.930 -18.582 1.00 96.69 90 LEU A N 1
ATOM 707 C CA . LEU A 1 90 ? 13.461 -11.867 -19.555 1.00 96.69 90 LEU A CA 1
ATOM 708 C C . LEU A 1 90 ? 13.906 -11.535 -20.995 1.00 96.69 90 LEU A C 1
ATOM 710 O O . LEU A 1 90 ? 14.074 -10.362 -21.334 1.00 96.69 90 LEU A O 1
ATOM 714 N N . PRO A 1 91 ? 14.057 -12.541 -21.874 1.00 93.62 91 PRO A N 1
ATOM 715 C CA . PRO A 1 91 ? 14.351 -12.323 -23.291 1.00 93.62 91 PRO A CA 1
ATOM 716 C C . PRO A 1 91 ? 13.238 -11.581 -24.048 1.00 93.62 91 PRO A C 1
ATOM 718 O O . PRO A 1 91 ? 12.066 -11.630 -23.671 1.00 93.62 91 PRO A O 1
ATOM 721 N N . THR A 1 92 ? 13.595 -10.946 -25.166 1.00 89.50 92 THR A N 1
ATOM 722 C CA . THR A 1 92 ? 12.690 -10.153 -26.026 1.00 89.50 92 THR A CA 1
ATOM 723 C C . THR A 1 92 ? 11.555 -10.955 -26.668 1.00 89.50 92 THR A C 1
ATOM 725 O O . THR A 1 92 ? 10.498 -10.396 -26.936 1.00 89.50 92 THR A O 1
ATOM 728 N N . GLY A 1 93 ? 11.744 -12.260 -26.894 1.00 89.62 93 GLY A N 1
ATOM 729 C CA . GLY A 1 93 ? 10.747 -13.133 -27.529 1.00 89.62 93 GLY A CA 1
ATOM 730 C C . GLY A 1 93 ? 9.565 -13.534 -26.638 1.00 89.62 93 GLY A C 1
ATOM 731 O O . GLY A 1 93 ? 8.653 -14.209 -27.108 1.00 89.62 93 GLY A O 1
ATOM 732 N N . LEU A 1 94 ? 9.570 -13.156 -25.356 1.00 94.50 94 LEU A N 1
ATOM 733 C CA . LEU A 1 94 ? 8.493 -13.473 -24.418 1.00 94.50 94 LEU A CA 1
ATOM 734 C C . LEU A 1 94 ? 7.484 -12.321 -24.297 1.00 94.50 94 LEU A C 1
ATOM 736 O O . LEU A 1 94 ? 7.857 -11.155 -24.442 1.00 94.50 94 LEU A O 1
ATOM 740 N N . PRO A 1 95 ? 6.212 -12.606 -23.954 1.00 94.69 95 PRO A N 1
ATOM 741 C CA . PRO A 1 95 ? 5.191 -11.581 -23.748 1.00 94.69 95 PRO A CA 1
ATOM 742 C C . PRO A 1 95 ? 5.408 -10.840 -22.414 1.00 94.69 95 PRO A C 1
ATOM 744 O O . PRO A 1 95 ? 4.676 -11.042 -21.443 1.00 94.69 95 PRO A O 1
ATOM 747 N N . LYS A 1 96 ? 6.436 -9.984 -22.353 1.00 94.00 96 LYS A N 1
ATOM 748 C CA . LYS A 1 96 ? 6.898 -9.313 -21.126 1.00 94.00 96 LYS A CA 1
ATOM 749 C C . LYS A 1 96 ? 5.813 -8.523 -20.398 1.00 94.00 96 LYS A C 1
ATOM 751 O O . LYS A 1 96 ? 5.769 -8.589 -19.176 1.00 94.00 96 LYS A O 1
ATOM 756 N N . ASP A 1 97 ? 4.928 -7.821 -21.108 1.00 91.88 97 ASP A N 1
ATOM 757 C CA . ASP A 1 97 ? 3.841 -7.048 -20.479 1.00 91.88 97 ASP A CA 1
ATOM 758 C C . ASP A 1 97 ? 2.836 -7.945 -19.763 1.00 91.88 97 ASP A C 1
ATOM 760 O O . ASP A 1 97 ? 2.435 -7.667 -18.635 1.00 91.88 97 ASP A O 1
ATOM 764 N N . LEU A 1 98 ? 2.459 -9.056 -20.402 1.00 93.75 98 LEU A N 1
ATOM 765 C CA . LEU A 1 98 ? 1.557 -10.028 -19.801 1.00 93.75 98 LEU A CA 1
ATOM 766 C C . LEU A 1 98 ? 2.208 -10.659 -18.570 1.00 93.75 98 LEU A C 1
ATOM 768 O O . LEU A 1 98 ? 1.571 -10.742 -17.524 1.00 93.75 98 LEU A O 1
ATOM 772 N N . ILE A 1 99 ? 3.479 -11.059 -18.673 1.00 96.38 99 ILE A N 1
ATOM 773 C CA . ILE A 1 99 ? 4.226 -11.622 -17.542 1.00 96.38 99 ILE A CA 1
ATOM 774 C C . ILE A 1 99 ? 4.318 -10.596 -16.411 1.00 96.38 99 ILE A C 1
ATOM 776 O O . ILE A 1 99 ? 4.014 -10.931 -15.271 1.00 96.38 99 ILE A O 1
ATOM 780 N N . PHE A 1 100 ? 4.643 -9.339 -16.720 1.00 95.25 100 PHE A N 1
ATOM 781 C CA . PHE A 1 100 ? 4.674 -8.253 -15.746 1.00 95.25 100 PHE A CA 1
ATOM 782 C C . PHE A 1 100 ? 3.325 -8.094 -15.041 1.00 95.25 100 PHE A C 1
ATOM 784 O O . PHE A 1 100 ? 3.281 -8.121 -13.815 1.00 95.25 100 PHE A O 1
ATOM 791 N N . ASN A 1 101 ? 2.219 -7.994 -15.784 1.00 94.81 101 ASN A N 1
ATOM 792 C CA . ASN A 1 101 ? 0.881 -7.817 -15.216 1.00 94.81 101 ASN A CA 1
ATOM 793 C C . ASN A 1 101 ? 0.445 -9.034 -14.377 1.00 94.81 101 ASN A C 1
ATOM 795 O O . ASN A 1 101 ? -0.120 -8.872 -13.293 1.00 94.81 101 ASN A O 1
ATOM 799 N N . LEU A 1 102 ? 0.742 -10.256 -14.833 1.00 97.00 102 LEU A N 1
ATOM 800 C CA . LEU A 1 102 ? 0.480 -11.487 -14.082 1.00 97.00 102 LEU A CA 1
ATOM 801 C C . LEU A 1 102 ? 1.295 -11.536 -12.785 1.00 97.00 102 LEU A C 1
ATOM 803 O O . LEU A 1 102 ? 0.749 -11.838 -11.724 1.00 97.00 102 LEU A O 1
ATOM 807 N N . THR A 1 103 ? 2.585 -11.207 -12.835 1.00 97.12 103 THR A N 1
ATOM 808 C CA . THR A 1 103 ? 3.434 -11.151 -11.642 1.00 97.12 103 THR A CA 1
ATOM 809 C C . THR A 1 103 ? 3.001 -10.027 -10.705 1.00 97.12 103 THR A C 1
ATOM 811 O O . THR A 1 103 ? 2.956 -10.232 -9.500 1.00 97.12 103 THR A O 1
ATOM 814 N N . PHE A 1 104 ? 2.627 -8.859 -11.220 1.00 95.06 104 PHE A N 1
ATOM 815 C CA . PHE A 1 104 ? 2.226 -7.722 -10.395 1.00 95.06 104 PHE A CA 1
ATOM 816 C C . PHE A 1 104 ? 0.937 -8.023 -9.614 1.00 95.06 104 PHE A C 1
ATOM 818 O O . PHE A 1 104 ? 0.904 -7.829 -8.397 1.00 95.06 104 PHE A O 1
ATOM 825 N N . TRP A 1 105 ? -0.099 -8.532 -10.294 1.00 95.38 105 TRP A N 1
ATOM 826 C CA . TRP A 1 105 ? -1.448 -8.680 -9.734 1.00 95.38 105 TRP A CA 1
ATOM 827 C C . TRP A 1 105 ? -1.795 -10.109 -9.302 1.00 95.38 105 TRP A C 1
ATOM 829 O O . TRP A 1 105 ? -2.283 -10.331 -8.193 1.00 95.38 105 TRP A O 1
ATOM 839 N N . ILE A 1 106 ? -1.553 -11.103 -10.158 1.00 97.00 106 ILE A N 1
ATOM 840 C CA . ILE A 1 106 ? -2.020 -12.479 -9.926 1.00 97.00 106 ILE A CA 1
ATOM 841 C C . ILE A 1 106 ? -1.104 -13.221 -8.955 1.00 97.00 106 ILE A C 1
ATOM 843 O O . ILE A 1 106 ? -1.595 -13.898 -8.049 1.00 97.00 106 ILE A O 1
ATOM 847 N N . LEU A 1 107 ? 0.218 -13.043 -9.055 1.00 97.19 107 LEU A N 1
ATOM 848 C CA . LEU A 1 107 ? 1.146 -13.641 -8.090 1.00 97.19 107 LEU A CA 1
ATOM 849 C C . LEU A 1 107 ? 0.870 -13.148 -6.663 1.00 97.19 107 LEU A C 1
ATOM 851 O O . LEU A 1 107 ? 1.055 -13.907 -5.715 1.00 97.19 107 LEU A O 1
ATOM 855 N N . TYR A 1 108 ? 0.369 -11.922 -6.486 1.00 95.31 108 TYR A N 1
ATOM 856 C CA . TYR A 1 108 ? -0.012 -11.435 -5.161 1.00 95.31 108 TYR A CA 1
ATOM 857 C C . TYR A 1 108 ? -1.153 -12.256 -4.555 1.00 95.31 108 TYR A C 1
ATOM 859 O O . TYR A 1 108 ? -1.096 -12.597 -3.372 1.00 95.31 108 TYR A O 1
ATOM 867 N N . ILE A 1 109 ? -2.150 -12.651 -5.352 1.00 96.94 109 ILE A N 1
ATOM 868 C CA . ILE A 1 109 ? -3.209 -13.567 -4.904 1.00 96.94 109 ILE A CA 1
ATOM 869 C C . ILE A 1 109 ? -2.591 -14.909 -4.491 1.00 96.94 109 ILE A C 1
ATOM 871 O O . ILE A 1 109 ? -2.890 -15.414 -3.409 1.00 96.94 109 ILE A O 1
ATOM 875 N N . VAL A 1 110 ? -1.681 -15.448 -5.308 1.00 96.88 110 VAL A N 1
ATOM 876 C CA . VAL A 1 110 ? -1.023 -16.741 -5.060 1.00 96.88 110 VAL A CA 1
ATOM 877 C C . VAL A 1 110 ? -0.196 -16.725 -3.772 1.00 96.88 110 VAL A C 1
ATOM 879 O O . VAL A 1 110 ? -0.362 -17.610 -2.935 1.00 96.88 110 VAL A O 1
ATOM 882 N N . ILE A 1 111 ? 0.636 -15.702 -3.551 1.00 95.00 111 ILE A N 1
ATOM 883 C CA . ILE A 1 111 ? 1.444 -15.569 -2.324 1.00 95.00 111 ILE A CA 1
ATOM 884 C C . ILE A 1 111 ? 0.553 -15.430 -1.080 1.00 95.00 111 ILE A C 1
ATOM 886 O O . ILE A 1 111 ? 0.937 -15.837 0.017 1.00 95.00 111 ILE A O 1
ATOM 890 N N . ASN A 1 112 ? -0.661 -14.900 -1.230 1.00 95.88 112 ASN A N 1
ATOM 891 C CA . ASN A 1 112 ? -1.608 -14.814 -0.127 1.00 95.88 112 ASN A CA 1
ATOM 892 C C . ASN A 1 112 ? -2.276 -16.149 0.222 1.00 95.88 112 ASN A C 1
ATOM 894 O O . ASN A 1 112 ? -2.745 -16.270 1.348 1.00 95.88 112 ASN A O 1
ATOM 898 N N . ILE A 1 113 ? -2.297 -17.161 -0.653 1.00 96.44 113 ILE A N 1
ATOM 899 C CA . ILE A 1 113 ? -2.912 -18.472 -0.361 1.00 96.44 113 ILE A CA 1
ATOM 900 C C . ILE A 1 113 ? -2.379 -19.091 0.946 1.00 96.44 113 ILE A C 1
ATOM 902 O O . ILE A 1 113 ? -3.195 -19.375 1.828 1.00 96.44 113 ILE A O 1
ATOM 906 N N . PRO A 1 114 ? -1.055 -19.262 1.157 1.00 95.69 114 PRO A N 1
ATOM 907 C CA . PRO A 1 114 ? -0.546 -19.803 2.419 1.00 95.69 114 PRO A CA 1
ATOM 908 C C . PRO A 1 114 ? -0.892 -18.920 3.629 1.00 95.69 114 PRO A C 1
ATOM 910 O O . PRO A 1 114 ? -1.189 -19.441 4.704 1.00 95.69 114 PRO A O 1
ATOM 913 N N . LEU A 1 115 ? -0.923 -17.593 3.465 1.00 94.62 115 LEU A N 1
ATOM 914 C CA . LEU A 1 115 ? -1.282 -16.657 4.539 1.00 94.62 115 LEU A CA 1
ATOM 915 C C . LEU A 1 115 ? -2.776 -16.713 4.890 1.00 94.62 115 LEU A C 1
ATOM 917 O O . LEU A 1 115 ? -3.139 -16.609 6.062 1.00 94.62 115 LEU A O 1
ATOM 921 N N . ILE A 1 116 ? -3.635 -16.925 3.893 1.00 96.31 116 ILE A N 1
ATOM 922 C CA . ILE A 1 116 ? -5.074 -17.145 4.050 1.00 96.31 116 ILE A CA 1
ATOM 923 C C . ILE A 1 116 ? -5.302 -18.451 4.812 1.00 96.31 116 ILE A C 1
ATOM 925 O O . ILE A 1 116 ? -6.019 -18.448 5.811 1.00 96.31 116 ILE A O 1
ATOM 929 N N . ILE A 1 117 ? -4.647 -19.545 4.407 1.00 96.31 117 ILE A N 1
ATOM 930 C CA . ILE A 1 117 ? -4.732 -20.836 5.108 1.00 96.31 117 ILE A CA 1
ATOM 931 C C . ILE A 1 117 ? -4.292 -20.667 6.568 1.00 96.31 117 ILE A C 1
ATOM 933 O O . ILE A 1 117 ? -5.029 -21.026 7.485 1.00 96.31 117 ILE A O 1
ATOM 937 N N . PHE A 1 118 ? -3.134 -20.045 6.801 1.00 95.38 118 PHE A N 1
ATOM 938 C CA . PHE A 1 118 ? -2.637 -19.741 8.143 1.00 95.38 118 PHE A CA 1
ATOM 939 C C . PHE A 1 118 ? -3.645 -18.925 8.969 1.00 95.38 118 PHE A C 1
ATOM 941 O O . PHE A 1 118 ? -3.976 -19.286 10.102 1.00 95.38 118 PHE A O 1
ATOM 948 N N . SER A 1 119 ? -4.178 -17.844 8.398 1.00 94.25 119 SER A N 1
ATOM 949 C CA . SER A 1 119 ? -5.125 -16.951 9.067 1.00 94.25 119 SER A CA 1
ATOM 950 C C . SER A 1 119 ? -6.433 -17.652 9.435 1.00 94.25 119 SER A C 1
ATOM 952 O O . SER A 1 119 ? -6.978 -17.387 10.510 1.00 94.25 119 SER A O 1
ATOM 954 N N . TYR A 1 120 ? -6.905 -18.574 8.592 1.00 95.06 120 TYR A N 1
ATOM 955 C CA . TYR A 1 120 ? -8.144 -19.312 8.826 1.00 95.06 120 TYR A CA 1
ATOM 956 C C . TYR A 1 120 ? -8.094 -20.103 10.137 1.00 95.06 120 TYR A C 1
ATOM 958 O O . TYR A 1 120 ? -9.068 -20.117 10.892 1.00 95.06 120 TYR A O 1
ATOM 966 N N . PHE A 1 121 ? -6.943 -20.720 10.421 1.00 92.31 121 PHE A N 1
ATOM 967 C CA . PHE A 1 121 ? -6.733 -21.526 11.623 1.00 92.31 121 PHE A CA 1
ATOM 968 C C . PHE A 1 121 ? -6.265 -20.714 12.833 1.00 92.31 121 PHE A C 1
ATOM 970 O O . PHE A 1 121 ? -6.565 -21.092 13.962 1.00 92.31 121 PHE A O 1
ATOM 977 N N . LYS A 1 122 ? -5.509 -19.627 12.628 1.00 90.94 122 LYS A N 1
ATOM 978 C CA . LYS A 1 122 ? -4.820 -18.914 13.720 1.00 90.94 122 LYS A CA 1
ATOM 979 C C . LYS A 1 122 ? -5.420 -17.561 14.101 1.00 90.94 122 LYS A C 1
ATOM 981 O O . LYS A 1 122 ? -5.181 -17.100 15.213 1.00 90.94 122 LYS A O 1
ATOM 986 N N . VAL A 1 123 ? -6.184 -16.923 13.215 1.00 87.88 123 VAL A N 1
ATOM 987 C CA . VAL A 1 123 ? -6.786 -15.600 13.461 1.00 87.88 123 VAL A CA 1
ATOM 988 C C . VAL A 1 123 ? -8.296 -15.724 13.617 1.00 87.88 123 VAL A C 1
ATOM 990 O O . VAL A 1 123 ? -8.829 -15.414 14.680 1.00 87.88 123 VAL A O 1
ATOM 993 N N . GLY A 1 124 ? -8.987 -16.203 12.580 1.00 88.62 124 GLY A N 1
ATOM 994 C CA . GLY A 1 124 ? -10.428 -16.418 12.634 1.00 88.62 124 GLY A CA 1
ATOM 995 C C . GLY A 1 124 ? -11.087 -16.479 11.259 1.00 88.62 124 GLY A C 1
ATOM 996 O O . GLY A 1 124 ? -10.908 -15.593 10.426 1.00 88.62 124 GLY A O 1
ATOM 997 N N . LYS A 1 125 ? -11.944 -17.489 11.061 1.00 90.94 125 LYS A N 1
ATOM 998 C CA . LYS A 1 125 ? -12.590 -17.812 9.775 1.00 90.94 125 LYS A CA 1
ATOM 999 C C . LYS A 1 125 ? -13.254 -16.612 9.095 1.00 90.94 125 LYS A C 1
ATOM 1001 O O . LYS A 1 125 ? -13.070 -16.396 7.902 1.00 90.94 125 LYS A O 1
ATOM 1006 N N . ARG A 1 126 ? -14.032 -15.827 9.852 1.00 90.12 126 ARG A N 1
ATOM 1007 C CA . ARG A 1 126 ? -14.764 -14.667 9.312 1.00 90.12 126 ARG A CA 1
ATOM 1008 C C . ARG A 1 126 ? -13.815 -13.602 8.772 1.00 90.12 126 ARG A C 1
ATOM 1010 O O . ARG A 1 126 ? -14.009 -13.153 7.650 1.00 90.12 126 ARG A O 1
ATOM 1017 N N . PHE A 1 127 ? -12.799 -13.236 9.551 1.00 91.44 127 PHE A N 1
ATOM 1018 C CA . PHE A 1 127 ? -11.779 -12.276 9.132 1.00 91.44 127 PHE A CA 1
ATOM 1019 C C . PHE A 1 127 ? -11.072 -12.765 7.866 1.00 91.44 127 PHE A C 1
ATOM 1021 O O . PHE A 1 127 ? -11.006 -12.045 6.875 1.00 91.44 127 PHE A O 1
ATOM 1028 N N . THR A 1 128 ? -10.637 -14.025 7.861 1.00 95.06 128 THR A N 1
ATOM 1029 C CA . THR A 1 128 ? -9.920 -14.615 6.732 1.00 95.06 128 THR A CA 1
ATOM 1030 C C . THR A 1 128 ? -10.731 -14.609 5.441 1.00 95.06 128 THR A C 1
ATOM 1032 O O . THR A 1 128 ? -10.200 -14.218 4.408 1.00 95.06 128 THR A O 1
ATOM 1035 N N . ILE A 1 129 ? -12.012 -14.996 5.486 1.00 95.00 129 ILE A N 1
ATOM 1036 C CA . ILE A 1 129 ? -12.879 -15.009 4.297 1.00 95.00 129 ILE A CA 1
ATOM 1037 C C . ILE A 1 129 ? -13.060 -13.590 3.749 1.00 95.00 129 ILE A C 1
ATOM 1039 O O . ILE A 1 129 ? -12.914 -13.373 2.549 1.00 95.00 129 ILE A O 1
ATOM 1043 N N . LEU A 1 130 ? -13.343 -12.615 4.617 1.00 95.44 130 LEU A N 1
ATOM 1044 C CA . LEU A 1 130 ? -13.545 -11.229 4.194 1.00 95.44 130 LEU A CA 1
ATOM 1045 C C . LEU A 1 130 ? -12.266 -10.614 3.599 1.00 95.44 130 LEU A C 1
ATOM 1047 O O . LEU A 1 130 ? -12.329 -9.950 2.566 1.00 95.44 130 LEU A O 1
ATOM 1051 N N . THR A 1 131 ? -11.108 -10.880 4.204 1.00 96.06 131 THR A N 1
ATOM 1052 C CA . THR A 1 131 ? -9.806 -10.446 3.680 1.00 96.06 131 THR A CA 1
ATOM 1053 C C . THR A 1 131 ? -9.457 -11.147 2.366 1.00 96.06 131 THR A C 1
ATOM 1055 O O . THR A 1 131 ? -8.953 -10.505 1.450 1.00 96.06 131 THR A O 1
ATOM 1058 N N . ALA A 1 132 ? -9.755 -12.441 2.222 1.00 97.00 132 ALA A N 1
ATOM 1059 C CA . ALA A 1 132 ? -9.523 -13.170 0.976 1.00 97.00 132 ALA A CA 1
ATOM 1060 C C . ALA A 1 132 ? -10.356 -12.596 -0.182 1.00 97.00 132 ALA A C 1
ATOM 1062 O O . ALA A 1 132 ? -9.823 -12.388 -1.269 1.00 97.00 132 ALA A O 1
ATOM 1063 N N . VAL A 1 133 ? -11.631 -12.265 0.067 1.00 97.06 133 VAL A N 1
ATOM 1064 C CA . VAL A 1 133 ? -12.490 -11.574 -0.911 1.00 97.06 133 VAL A CA 1
ATOM 1065 C C . VAL A 1 133 ? -11.860 -10.251 -1.340 1.00 97.06 133 VAL A C 1
ATOM 1067 O O . VAL A 1 133 ? -11.766 -9.987 -2.537 1.00 97.06 133 VAL A O 1
ATOM 1070 N N . TYR A 1 134 ? -11.380 -9.449 -0.385 1.00 97.12 134 TYR A N 1
ATOM 1071 C CA . TYR A 1 134 ? -10.709 -8.190 -0.698 1.00 97.12 134 TYR A CA 1
ATOM 1072 C C . TYR A 1 134 ? -9.478 -8.398 -1.595 1.00 97.12 134 TYR A C 1
ATOM 1074 O O . TYR A 1 134 ? -9.357 -7.739 -2.628 1.00 97.12 134 TYR A O 1
ATOM 1082 N N . VAL A 1 135 ? -8.587 -9.324 -1.214 1.00 96.44 135 VAL A N 1
ATOM 1083 C CA . VAL A 1 135 ? -7.341 -9.611 -1.941 1.00 96.44 135 VAL A CA 1
ATOM 1084 C C . VAL A 1 135 ? -7.645 -10.046 -3.370 1.00 96.44 135 VAL A C 1
ATOM 1086 O O . VAL A 1 135 ? -7.045 -9.524 -4.305 1.00 96.44 135 VAL A O 1
ATOM 1089 N N . VAL A 1 136 ? -8.595 -10.960 -3.560 1.00 97.50 136 VAL A N 1
ATOM 1090 C CA . VAL A 1 136 ? -8.945 -11.462 -4.893 1.00 97.50 136 VAL A CA 1
ATOM 1091 C C . VAL A 1 136 ? -9.556 -10.354 -5.750 1.00 97.50 136 VAL A C 1
ATOM 1093 O O . VAL A 1 136 ? -9.076 -10.113 -6.854 1.00 97.50 136 VAL A O 1
ATOM 1096 N N . ILE A 1 137 ? -10.568 -9.638 -5.250 1.00 97.69 137 ILE A N 1
ATOM 1097 C CA . ILE A 1 137 ? -11.288 -8.637 -6.052 1.00 97.69 137 ILE A CA 1
ATOM 1098 C C . ILE A 1 137 ? -10.389 -7.454 -6.407 1.00 97.69 137 ILE A C 1
ATOM 1100 O O . ILE A 1 137 ? -10.362 -7.054 -7.567 1.00 97.69 137 ILE A O 1
ATOM 1104 N N . ALA A 1 138 ? -9.630 -6.913 -5.448 1.00 95.50 138 ALA A N 1
ATOM 1105 C CA . ALA A 1 138 ? -8.780 -5.747 -5.697 1.00 95.50 138 ALA A CA 1
ATOM 1106 C C . ALA A 1 138 ? -7.715 -6.038 -6.767 1.00 95.50 138 ALA A C 1
ATOM 1108 O O . ALA A 1 138 ? -7.444 -5.191 -7.617 1.00 95.50 138 ALA A O 1
ATOM 1109 N N . ASN A 1 139 ? -7.148 -7.249 -6.759 1.00 96.12 139 ASN A N 1
ATOM 1110 C CA . ASN A 1 139 ? -6.076 -7.622 -7.680 1.00 96.12 139 ASN A CA 1
ATOM 1111 C C . ASN A 1 139 ? -6.591 -8.119 -9.031 1.00 96.12 139 ASN A C 1
ATOM 1113 O O . ASN A 1 139 ? -5.991 -7.786 -10.047 1.00 96.12 139 ASN A O 1
ATOM 1117 N N . LEU A 1 140 ? -7.713 -8.846 -9.081 1.00 96.94 140 LEU A N 1
ATOM 1118 C CA . LEU A 1 140 ? -8.353 -9.177 -10.358 1.00 96.94 140 LEU A CA 1
ATOM 1119 C C . LEU A 1 140 ? -8.833 -7.915 -11.073 1.00 96.94 140 LEU A C 1
ATOM 1121 O O . LEU A 1 140 ? -8.633 -7.780 -12.275 1.00 96.94 140 LEU A O 1
ATOM 1125 N N . PHE A 1 141 ? -9.424 -6.972 -10.338 1.00 96.44 141 PHE A N 1
ATOM 1126 C CA . PHE A 1 141 ? -9.852 -5.708 -10.920 1.00 96.44 141 PHE A CA 1
ATOM 1127 C C . PHE A 1 141 ? -8.662 -4.867 -11.390 1.00 96.44 141 PHE A C 1
ATOM 1129 O O . PHE A 1 141 ? -8.678 -4.384 -12.519 1.00 96.44 141 PHE A O 1
ATOM 1136 N N . GLY A 1 142 ? -7.605 -4.767 -10.575 1.00 94.56 142 GLY A N 1
ATOM 1137 C CA . GLY A 1 142 ? -6.343 -4.144 -10.978 1.00 94.56 142 GLY A CA 1
ATOM 1138 C C . GLY A 1 142 ? -5.779 -4.762 -12.257 1.00 94.56 142 GLY A C 1
ATOM 1139 O O . GLY A 1 142 ? -5.491 -4.035 -13.199 1.00 94.56 142 GLY A O 1
ATOM 1140 N N . PHE A 1 143 ? -5.727 -6.095 -12.341 1.00 95.19 143 PHE A N 1
ATOM 1141 C CA . PHE A 1 143 ? -5.288 -6.815 -13.537 1.00 95.19 143 PHE A CA 1
ATOM 1142 C C . PHE A 1 143 ? -6.143 -6.490 -14.767 1.00 95.19 143 PHE A C 1
ATOM 1144 O O . PHE A 1 143 ? -5.594 -6.198 -15.825 1.00 95.19 143 PHE A O 1
ATOM 1151 N N . VAL A 1 144 ? -7.474 -6.511 -14.652 1.00 95.31 144 VAL A N 1
ATOM 1152 C CA . VAL A 1 144 ? -8.373 -6.185 -15.774 1.00 95.31 144 VAL A CA 1
ATOM 1153 C C . VAL A 1 144 ? -8.131 -4.762 -16.271 1.00 95.31 144 VAL A C 1
ATOM 1155 O O . VAL A 1 144 ? -7.977 -4.559 -17.473 1.00 95.31 144 VAL A O 1
ATOM 1158 N N . LEU A 1 145 ? -8.049 -3.791 -15.358 1.00 92.94 145 LEU A N 1
ATOM 1159 C CA . LEU A 1 145 ? -7.780 -2.400 -15.715 1.00 92.94 145 LEU A CA 1
ATOM 1160 C C . LEU A 1 145 ? -6.416 -2.232 -16.382 1.00 92.94 145 LEU A C 1
ATOM 1162 O O . LEU A 1 145 ? -6.278 -1.454 -17.317 1.00 92.94 145 LEU A O 1
ATOM 1166 N N . ASP A 1 146 ? -5.416 -2.971 -15.916 1.00 90.56 146 ASP A N 1
ATOM 1167 C CA . ASP A 1 146 ? -4.044 -2.851 -16.387 1.00 90.56 146 ASP A CA 1
ATOM 1168 C C . ASP A 1 146 ? -3.808 -3.425 -17.795 1.00 90.56 146 ASP A C 1
ATOM 1170 O O . ASP A 1 146 ? -2.835 -3.099 -18.473 1.00 90.56 146 ASP A O 1
ATOM 1174 N N . ASN A 1 147 ? -4.724 -4.269 -18.266 1.00 91.00 147 ASN A N 1
ATOM 1175 C CA . ASN A 1 147 ? -4.724 -4.755 -19.644 1.00 91.00 147 ASN A CA 1
ATOM 1176 C C . ASN A 1 147 ? -5.411 -3.781 -20.620 1.00 91.00 147 ASN A C 1
ATOM 1178 O O . ASN A 1 147 ? -5.453 -4.052 -21.820 1.00 91.00 147 ASN A O 1
ATOM 1182 N N . ILE A 1 148 ? -5.938 -2.645 -20.145 1.00 91.56 148 ILE A N 1
ATOM 1183 C CA . ILE A 1 148 ? -6.522 -1.618 -21.013 1.00 91.56 148 ILE A CA 1
ATOM 1184 C C . ILE A 1 148 ? -5.391 -0.854 -21.731 1.00 91.56 148 ILE A C 1
ATOM 1186 O O . ILE A 1 148 ? -4.525 -0.270 -21.072 1.00 91.56 148 ILE A O 1
ATOM 1190 N N . PRO A 1 149 ? -5.384 -0.792 -23.077 1.00 87.75 149 PRO A N 1
ATOM 1191 C CA . PRO A 1 149 ? -4.362 -0.062 -23.821 1.00 87.75 149 PRO A CA 1
ATOM 1192 C C . PRO A 1 149 ? -4.286 1.415 -23.414 1.00 87.75 149 PRO A C 1
ATOM 1194 O O . PRO A 1 149 ? -5.298 2.108 -23.340 1.00 87.75 149 PRO A O 1
ATOM 1197 N N . GLY A 1 150 ? -3.073 1.909 -23.160 1.00 83.75 150 GLY A N 1
ATOM 1198 C CA . GLY A 1 150 ? -2.828 3.310 -22.797 1.00 83.75 150 GLY A CA 1
ATOM 1199 C C . GLY A 1 150 ? -3.083 3.662 -21.327 1.00 83.75 150 GLY A C 1
ATOM 1200 O O . GLY A 1 150 ? -2.757 4.776 -20.921 1.00 83.75 150 GLY A O 1
ATOM 1201 N N . ILE A 1 151 ? -3.579 2.732 -20.502 1.00 85.38 151 ILE A N 1
ATOM 1202 C CA . ILE A 1 151 ? -3.885 3.003 -19.086 1.00 85.38 151 ILE A CA 1
ATOM 1203 C C . ILE A 1 151 ? -2.648 3.382 -18.259 1.00 85.38 151 ILE A C 1
ATOM 1205 O O . ILE A 1 151 ? -2.738 4.170 -17.318 1.00 85.38 151 ILE A O 1
ATOM 1209 N N . SER A 1 152 ? -1.471 2.882 -18.649 1.00 79.75 152 SER A N 1
ATOM 1210 C CA . SER A 1 152 ? -0.184 3.205 -18.022 1.00 79.75 152 SER A CA 1
ATOM 1211 C C . SER A 1 152 ? 0.256 4.656 -18.245 1.00 79.75 152 SER A C 1
ATOM 1213 O O . SER A 1 152 ? 1.122 5.147 -17.525 1.00 79.75 152 SER A O 1
ATOM 1215 N N . LYS A 1 153 ? -0.352 5.357 -19.213 1.00 81.12 153 LYS A N 1
ATOM 1216 C CA . LYS A 1 153 ? -0.079 6.769 -19.521 1.00 81.12 153 LYS A CA 1
ATOM 1217 C C . LYS A 1 153 ? -1.016 7.733 -18.789 1.00 81.12 153 LYS A C 1
ATOM 1219 O O . LYS A 1 153 ? -0.808 8.941 -18.840 1.00 81.12 153 LYS A O 1
ATOM 1224 N N . VAL A 1 154 ? -2.049 7.221 -18.120 1.00 81.19 154 VAL A N 1
ATOM 1225 C CA . VAL A 1 154 ? -3.047 8.047 -17.433 1.00 81.19 154 VAL A CA 1
ATOM 1226 C C . VAL A 1 154 ? -2.533 8.450 -16.052 1.00 81.19 154 VAL A C 1
ATOM 1228 O O . VAL A 1 154 ? -2.250 7.596 -15.210 1.00 81.19 154 VAL A O 1
ATOM 1231 N N . GLY A 1 155 ? -2.460 9.760 -15.813 1.00 74.88 155 GLY A N 1
ATOM 1232 C CA . GLY A 1 155 ? -2.080 10.358 -14.536 1.00 74.88 155 GLY A CA 1
ATOM 1233 C C . GLY A 1 155 ? -2.663 11.750 -14.345 1.00 74.88 155 GLY A C 1
ATOM 1234 O O . GLY A 1 155 ? -3.000 12.429 -15.310 1.00 74.88 155 GLY A O 1
ATOM 1235 N N . LEU A 1 156 ? -2.771 12.166 -13.084 1.00 73.44 156 LEU A N 1
ATOM 1236 C CA . LEU A 1 156 ? -3.175 13.518 -12.685 1.00 73.44 156 LEU A CA 1
ATOM 1237 C C . LEU A 1 156 ? -2.027 14.533 -12.828 1.00 73.44 156 LEU A C 1
ATOM 1239 O O . LEU A 1 156 ? -2.235 15.658 -13.263 1.00 73.44 156 LEU A O 1
ATOM 1243 N N . PHE A 1 157 ? -0.817 14.113 -12.465 1.00 81.12 157 PHE A N 1
ATOM 1244 C CA . PHE A 1 157 ? 0.451 14.834 -12.594 1.00 81.12 157 PHE A CA 1
ATOM 1245 C C . PHE A 1 157 ? 1.435 14.061 -13.486 1.00 81.12 157 PHE A C 1
ATOM 1247 O O . PHE A 1 157 ? 1.165 12.922 -13.878 1.00 81.12 157 PHE A O 1
ATOM 1254 N N . THR A 1 158 ? 2.611 14.630 -13.756 1.00 74.94 158 THR A N 1
ATOM 1255 C CA . THR A 1 158 ? 3.646 13.982 -14.574 1.00 74.94 158 THR A CA 1
ATOM 1256 C C . THR A 1 158 ? 4.073 12.637 -13.978 1.00 74.94 158 THR A C 1
ATOM 1258 O O . THR A 1 158 ? 4.489 12.556 -12.823 1.00 74.94 158 THR A O 1
ATOM 1261 N N . ILE A 1 159 ? 3.978 11.579 -14.784 1.00 76.12 159 ILE A N 1
ATOM 1262 C CA . ILE A 1 159 ? 4.358 10.208 -14.425 1.00 76.12 159 ILE A CA 1
ATOM 1263 C C . ILE A 1 159 ? 5.758 9.895 -14.964 1.00 76.12 159 ILE A C 1
ATOM 1265 O O . ILE A 1 159 ? 6.125 10.407 -16.016 1.00 76.12 159 ILE A O 1
ATOM 1269 N N . ASN A 1 160 ? 6.531 9.040 -14.290 1.00 79.12 160 ASN A N 1
ATOM 1270 C CA . ASN A 1 160 ? 7.756 8.487 -14.865 1.00 79.12 160 ASN A CA 1
ATOM 1271 C C . ASN A 1 160 ? 7.415 7.349 -15.842 1.00 79.12 160 ASN A C 1
ATOM 1273 O O . ASN A 1 160 ? 7.004 6.274 -15.416 1.00 79.12 160 ASN A O 1
ATOM 1277 N N . THR A 1 161 ? 7.567 7.585 -17.143 1.00 81.00 161 THR A N 1
ATOM 1278 C CA . THR A 1 161 ? 7.424 6.554 -18.181 1.00 81.00 161 THR A CA 1
ATOM 1279 C C . THR A 1 161 ? 8.711 6.473 -18.990 1.00 81.00 161 THR A C 1
ATOM 1281 O O . THR A 1 161 ? 9.501 7.415 -18.992 1.00 81.00 161 THR A O 1
ATOM 1284 N N . ALA A 1 162 ? 8.915 5.368 -19.712 1.00 82.75 162 ALA A N 1
ATOM 1285 C CA . ALA A 1 162 ? 10.043 5.266 -20.635 1.00 82.75 162 ALA A CA 1
ATOM 1286 C C . ALA A 1 162 ? 10.040 6.437 -21.636 1.00 82.75 162 ALA A C 1
ATOM 1288 O O . ALA A 1 162 ? 11.030 7.147 -21.750 1.00 82.75 162 ALA A O 1
ATOM 1289 N N . GLU A 1 163 ? 8.889 6.704 -22.263 1.00 83.44 163 GLU A N 1
ATOM 1290 C CA . GLU A 1 163 ? 8.714 7.721 -23.311 1.00 83.44 163 GLU A CA 1
ATOM 1291 C C . GLU A 1 163 ? 9.073 9.141 -22.866 1.00 83.44 163 GLU A C 1
ATOM 1293 O O . GLU A 1 163 ? 9.543 9.933 -23.673 1.00 83.44 163 GLU A O 1
ATOM 1298 N N . ASN A 1 164 ? 8.862 9.477 -21.592 1.00 83.00 164 ASN A N 1
ATOM 1299 C CA . ASN A 1 164 ? 9.158 10.815 -21.091 1.00 83.00 164 ASN A CA 1
ATOM 1300 C C . ASN A 1 164 ? 10.458 10.900 -20.288 1.00 83.00 164 ASN A C 1
ATOM 1302 O O . ASN A 1 164 ? 10.743 11.967 -19.748 1.00 83.00 164 ASN A O 1
ATOM 1306 N N . SER A 1 165 ? 11.223 9.811 -20.162 1.00 88.31 165 SER A N 1
ATOM 1307 C CA . SER A 1 165 ? 12.493 9.779 -19.430 1.00 88.31 165 SER A CA 1
ATOM 1308 C C . SER A 1 165 ? 13.507 10.754 -20.027 1.00 88.31 165 SER A C 1
ATOM 1310 O O . SER A 1 165 ? 13.636 10.864 -21.246 1.00 88.31 165 SER A O 1
ATOM 1312 N N . SER A 1 166 ? 14.299 11.410 -19.176 1.00 89.62 166 SER A N 1
ATOM 1313 C CA . SER A 1 166 ? 15.420 12.217 -19.664 1.00 89.62 166 SER A CA 1
ATOM 1314 C C . SER A 1 166 ? 16.430 11.407 -20.479 1.00 89.62 166 SER A C 1
ATOM 1316 O O . SER A 1 166 ? 17.088 11.974 -21.336 1.00 89.62 166 SER A O 1
ATOM 1318 N N . ILE A 1 167 ? 16.577 10.100 -20.214 1.00 92.31 167 ILE A N 1
ATOM 1319 C CA . ILE A 1 167 ? 17.479 9.236 -20.988 1.00 92.31 167 ILE A CA 1
ATOM 1320 C C . ILE A 1 167 ? 16.996 9.183 -22.436 1.00 92.31 167 ILE A C 1
ATOM 1322 O O . ILE A 1 167 ? 17.786 9.401 -23.345 1.00 92.31 167 ILE A O 1
ATOM 1326 N N . ILE A 1 168 ? 15.693 8.967 -22.647 1.00 93.44 168 ILE A N 1
ATOM 1327 C CA . ILE A 1 168 ? 15.099 8.961 -23.987 1.00 93.44 168 ILE A CA 1
ATOM 1328 C C . ILE A 1 168 ? 15.261 10.322 -24.671 1.00 93.44 168 ILE A C 1
ATOM 1330 O O . ILE A 1 168 ? 15.674 10.369 -25.826 1.00 93.44 168 ILE A O 1
ATOM 1334 N N . TYR A 1 169 ? 15.044 11.424 -23.950 1.00 91.62 169 TYR A N 1
ATOM 1335 C CA . TYR A 1 169 ? 15.281 12.768 -24.487 1.00 91.62 169 TYR A CA 1
ATOM 1336 C C . TYR A 1 169 ? 16.740 12.996 -24.929 1.00 91.62 169 TYR A C 1
ATOM 1338 O O . TYR A 1 169 ? 16.992 13.589 -25.976 1.00 91.62 169 TYR A O 1
ATOM 1346 N N . GLU A 1 170 ? 17.720 12.516 -24.159 1.00 93.06 170 GLU A N 1
ATOM 1347 C CA . GLU A 1 170 ? 19.134 12.612 -24.544 1.00 93.06 170 GLU A CA 1
ATOM 1348 C C . GLU A 1 170 ? 19.473 11.689 -25.725 1.00 93.06 170 GLU A C 1
ATOM 1350 O O . GLU A 1 170 ? 20.235 12.084 -26.606 1.00 93.06 170 GLU A O 1
ATOM 1355 N N . VAL A 1 171 ? 18.862 10.502 -25.803 1.00 94.06 171 VAL A N 1
ATOM 1356 C CA . VAL A 1 171 ? 19.002 9.579 -26.943 1.00 94.06 171 VAL A CA 1
ATOM 1357 C C . VAL A 1 171 ? 18.481 10.197 -28.243 1.00 94.06 171 VAL A C 1
ATOM 1359 O O . VAL A 1 171 ? 19.100 10.022 -29.292 1.00 94.06 171 VAL A O 1
ATOM 1362 N N . GLU A 1 172 ? 17.379 10.950 -28.207 1.00 93.19 172 GLU A N 1
ATOM 1363 C CA . GLU A 1 172 ? 16.811 11.585 -29.405 1.00 93.19 172 GLU A CA 1
ATOM 1364 C C . GLU A 1 172 ? 17.789 12.546 -30.099 1.00 93.19 172 GLU A C 1
ATOM 1366 O O . GLU A 1 172 ? 17.766 12.666 -31.327 1.00 93.19 172 GLU A O 1
ATOM 1371 N N . LYS A 1 173 ? 18.718 13.161 -29.354 1.00 93.19 173 LYS A N 1
ATOM 1372 C CA . LYS A 1 173 ? 19.769 14.029 -29.920 1.00 93.19 173 LYS A CA 1
ATOM 1373 C C . LYS A 1 173 ? 20.748 13.272 -30.823 1.00 93.19 173 LYS A C 1
ATOM 1375 O O . LYS A 1 173 ? 21.384 13.885 -31.680 1.00 93.19 173 LYS A O 1
ATOM 1380 N N . PHE A 1 174 ? 20.853 11.951 -30.670 1.00 93.88 174 PHE A N 1
ATOM 1381 C CA . PHE A 1 174 ? 21.714 11.103 -31.495 1.00 93.88 174 PHE A CA 1
ATOM 1382 C C . PHE A 1 174 ? 21.081 10.700 -32.828 1.00 93.88 174 PHE A C 1
ATOM 1384 O O . PHE A 1 174 ? 21.778 10.176 -33.692 1.00 93.88 174 PHE A O 1
ATOM 1391 N N . LYS A 1 175 ? 19.796 11.003 -33.058 1.00 92.69 175 LYS A N 1
ATOM 1392 C CA . LYS A 1 175 ? 19.082 10.619 -34.286 1.00 92.69 175 LYS A CA 1
ATOM 1393 C C . LYS A 1 175 ? 19.788 11.066 -35.573 1.00 92.69 175 LYS A C 1
ATOM 1395 O O . LYS A 1 175 ? 19.752 10.342 -36.564 1.00 92.69 175 LYS A O 1
ATOM 1400 N N . SER A 1 176 ? 20.418 12.243 -35.566 1.00 90.19 176 SER A N 1
ATOM 1401 C CA . SER A 1 176 ? 21.157 12.790 -36.715 1.00 90.19 176 SER A CA 1
ATOM 1402 C C . SER A 1 176 ? 22.676 12.633 -36.619 1.00 90.19 176 SER A C 1
ATOM 1404 O O . SER A 1 176 ? 23.350 12.736 -37.639 1.00 90.19 176 SER A O 1
ATOM 1406 N N . THR A 1 177 ? 23.226 12.401 -35.423 1.00 92.75 177 THR A N 1
ATOM 1407 C CA . THR A 1 177 ? 24.679 12.412 -35.176 1.00 92.75 177 THR A CA 1
ATOM 1408 C C . THR A 1 177 ? 25.277 11.018 -34.994 1.00 92.75 177 THR A C 1
ATOM 1410 O O . THR A 1 177 ? 26.405 10.791 -35.420 1.00 92.75 177 THR A O 1
ATOM 1413 N N . ASN A 1 178 ? 24.541 10.069 -34.406 1.00 93.62 178 ASN A N 1
ATOM 1414 C CA . ASN A 1 178 ? 24.951 8.673 -34.259 1.00 93.62 178 ASN A CA 1
ATOM 1415 C C . ASN A 1 178 ? 23.726 7.740 -34.300 1.00 93.62 178 ASN A C 1
ATOM 1417 O O . ASN A 1 178 ? 23.088 7.449 -33.283 1.00 93.62 178 ASN A O 1
ATOM 1421 N N . LEU A 1 179 ? 23.415 7.249 -35.502 1.00 93.56 179 LEU A N 1
ATOM 1422 C CA . LEU A 1 179 ? 22.245 6.404 -35.736 1.00 93.56 179 LEU A CA 1
ATOM 1423 C C . LEU A 1 179 ? 22.340 5.038 -35.034 1.00 93.56 179 LEU A C 1
ATOM 1425 O O . LEU A 1 179 ? 21.306 4.459 -34.713 1.00 93.56 179 LEU A O 1
ATOM 1429 N N . GLU A 1 180 ? 23.547 4.528 -34.780 1.00 93.75 180 GLU A N 1
ATOM 1430 C CA . GLU A 1 180 ? 23.750 3.251 -34.085 1.00 93.75 180 GLU A CA 1
ATOM 1431 C C . GLU A 1 180 ? 23.254 3.340 -32.638 1.00 93.75 180 GLU A C 1
ATOM 1433 O O . GLU A 1 180 ? 22.435 2.523 -32.221 1.00 93.75 180 GLU A O 1
ATOM 1438 N N . ILE A 1 181 ? 23.640 4.402 -31.919 1.00 94.50 181 ILE A N 1
ATOM 1439 C CA . ILE A 1 181 ? 23.147 4.679 -30.561 1.00 94.50 181 ILE A CA 1
ATOM 1440 C C . ILE A 1 181 ? 21.629 4.874 -30.571 1.00 94.50 181 ILE A C 1
ATOM 1442 O O . ILE A 1 181 ? 20.931 4.296 -29.742 1.00 94.50 181 ILE A O 1
ATOM 1446 N N . TYR A 1 182 ? 21.097 5.649 -31.521 1.00 95.12 182 TYR A N 1
ATOM 1447 C CA . TYR A 1 182 ? 19.651 5.872 -31.625 1.00 95.12 182 TYR A CA 1
ATOM 1448 C C . TYR A 1 182 ? 18.875 4.553 -31.811 1.00 95.12 182 TYR A C 1
ATOM 1450 O O . TYR A 1 182 ? 17.877 4.312 -31.125 1.00 95.12 182 TYR A O 1
ATOM 1458 N N . ARG A 1 183 ? 19.374 3.661 -32.678 1.00 95.19 183 ARG A N 1
ATOM 1459 C CA . ARG A 1 183 ? 18.761 2.359 -32.989 1.00 95.19 183 ARG A CA 1
ATOM 1460 C C . ARG A 1 183 ? 18.803 1.346 -31.847 1.00 95.19 183 ARG A C 1
ATOM 1462 O O . ARG A 1 183 ? 18.041 0.383 -31.862 1.00 95.19 183 ARG A O 1
ATOM 1469 N N . MET A 1 184 ? 19.636 1.562 -30.829 1.00 95.56 184 MET A N 1
ATOM 1470 C CA . MET A 1 184 ? 19.591 0.745 -29.613 1.00 95.56 184 MET A CA 1
ATOM 1471 C C . MET A 1 184 ? 18.294 0.955 -28.825 1.00 95.56 184 MET A C 1
ATOM 1473 O O . MET A 1 184 ? 17.847 0.029 -28.149 1.00 95.56 184 MET A O 1
ATOM 1477 N N . PHE A 1 185 ? 17.673 2.136 -28.914 1.00 96.44 185 PHE A N 1
ATOM 1478 C CA . PHE A 1 185 ? 16.483 2.508 -28.136 1.00 96.44 185 PHE A CA 1
ATOM 1479 C C . PHE A 1 185 ? 15.216 2.632 -28.979 1.00 96.44 185 PHE A C 1
ATOM 1481 O O . PHE A 1 185 ? 14.128 2.439 -28.440 1.00 96.44 185 PHE A O 1
ATOM 1488 N N . PHE A 1 186 ? 15.343 2.927 -30.274 1.00 96.25 186 PHE A N 1
ATOM 1489 C CA . PHE A 1 186 ? 14.224 3.070 -31.201 1.00 96.25 186 PHE A CA 1
ATOM 1490 C C . PHE A 1 186 ? 14.357 2.128 -32.397 1.00 96.25 186 PHE A C 1
ATOM 1492 O O . PHE A 1 186 ? 15.423 2.026 -32.998 1.00 96.25 186 PHE A O 1
ATOM 1499 N N . ASP A 1 187 ? 13.268 1.453 -32.754 1.00 93.12 187 ASP A N 1
ATOM 1500 C CA . ASP A 1 187 ? 13.191 0.688 -33.995 1.00 93.12 187 ASP A CA 1
ATOM 1501 C C . ASP A 1 187 ? 13.013 1.606 -35.218 1.00 93.12 187 ASP A C 1
ATOM 1503 O O . ASP A 1 187 ? 12.814 2.819 -35.096 1.00 93.12 187 ASP A O 1
ATOM 1507 N N . ASP A 1 188 ? 13.056 1.028 -36.421 1.00 89.50 188 ASP A N 1
ATOM 1508 C CA . ASP A 1 188 ? 12.911 1.786 -37.671 1.00 89.50 188 ASP A CA 1
ATOM 1509 C C . ASP A 1 188 ? 11.527 2.459 -37.819 1.00 89.50 188 ASP A C 1
ATOM 1511 O O . ASP A 1 188 ? 11.363 3.359 -38.642 1.00 89.50 188 ASP A O 1
ATOM 1515 N N . THR A 1 189 ? 10.532 2.068 -37.010 1.00 90.19 189 THR A N 1
ATOM 1516 C CA . THR A 1 189 ? 9.200 2.697 -36.965 1.00 90.19 189 THR A CA 1
ATOM 1517 C C . THR A 1 189 ? 9.099 3.822 -35.931 1.00 90.19 189 THR A C 1
ATOM 1519 O O . THR A 1 189 ? 8.057 4.471 -35.827 1.00 90.19 189 THR A O 1
ATOM 1522 N N . GLY A 1 190 ? 10.169 4.074 -35.170 1.00 87.62 190 GLY A N 1
ATOM 1523 C CA . GLY A 1 190 ? 10.214 5.062 -34.095 1.00 87.62 190 GLY A CA 1
ATOM 1524 C C . GLY A 1 190 ? 9.591 4.584 -32.781 1.00 87.62 190 GLY A C 1
ATOM 1525 O O . GLY A 1 190 ? 9.334 5.405 -31.901 1.00 87.62 190 GLY A O 1
ATOM 1526 N N . LYS A 1 191 ? 9.332 3.280 -32.618 1.00 92.19 191 LYS A N 1
ATOM 1527 C CA . LYS A 1 191 ? 8.873 2.702 -31.346 1.00 92.19 191 LYS A CA 1
ATOM 1528 C C . LYS A 1 191 ? 10.056 2.286 -30.486 1.00 92.19 191 LYS A C 1
ATOM 1530 O O . LYS A 1 191 ? 11.125 1.964 -30.991 1.00 92.19 191 LYS A O 1
ATOM 1535 N N . LEU A 1 192 ? 9.849 2.258 -29.171 1.00 94.06 192 LEU A N 1
ATOM 1536 C CA . LEU A 1 192 ? 10.879 1.829 -28.230 1.00 94.06 192 LEU A CA 1
ATOM 1537 C C . LEU A 1 192 ? 11.241 0.349 -28.437 1.00 94.06 192 LEU A C 1
ATOM 1539 O O . LEU A 1 192 ? 10.368 -0.522 -28.384 1.00 94.06 192 LEU A O 1
ATOM 1543 N N . THR A 1 193 ? 12.535 0.074 -28.593 1.00 95.31 193 THR A N 1
ATOM 1544 C CA . THR A 1 193 ? 13.114 -1.276 -28.535 1.00 95.31 193 THR A CA 1
ATOM 1545 C C . THR A 1 193 ? 12.993 -1.853 -27.121 1.00 95.31 193 THR A C 1
ATOM 1547 O O . THR A 1 193 ? 12.546 -1.185 -26.187 1.00 95.31 193 THR A O 1
ATOM 1550 N N . ASP A 1 194 ? 13.438 -3.094 -26.916 1.00 94.38 194 ASP A N 1
ATOM 1551 C CA . ASP A 1 194 ? 13.464 -3.693 -25.578 1.00 94.38 194 ASP A CA 1
ATOM 1552 C C . ASP A 1 194 ? 14.265 -2.853 -24.567 1.00 94.38 194 ASP A C 1
ATOM 1554 O O . ASP A 1 194 ? 13.750 -2.545 -23.493 1.00 94.38 194 ASP A O 1
ATOM 1558 N N . LEU A 1 195 ? 15.470 -2.395 -24.932 1.00 94.94 195 LEU A N 1
ATOM 1559 C CA . LEU A 1 195 ? 16.276 -1.510 -24.083 1.00 94.94 195 LEU A CA 1
ATOM 1560 C C . LEU A 1 195 ? 15.560 -0.174 -23.822 1.00 94.94 195 LEU A C 1
ATOM 1562 O O . LEU A 1 195 ? 15.490 0.273 -22.676 1.00 94.94 195 LEU A O 1
ATOM 1566 N N . GLY A 1 196 ? 14.947 0.415 -24.855 1.00 94.38 196 GLY A N 1
ATOM 1567 C CA . GLY A 1 196 ? 14.123 1.620 -24.726 1.00 94.38 196 GLY A CA 1
ATOM 1568 C C . GLY A 1 196 ? 12.988 1.461 -23.714 1.00 94.38 196 GLY A C 1
ATOM 1569 O O . GLY A 1 196 ? 12.751 2.334 -22.883 1.00 94.38 196 GLY A O 1
ATOM 1570 N N . ARG A 1 197 ? 12.313 0.310 -23.720 1.00 93.69 197 ARG A N 1
ATOM 1571 C CA . ARG A 1 197 ? 11.219 0.008 -22.787 1.00 93.69 197 ARG A CA 1
ATOM 1572 C C . ARG A 1 197 ? 11.711 -0.251 -21.365 1.00 93.69 197 ARG A C 1
ATOM 1574 O O . ARG A 1 197 ? 11.045 0.163 -20.415 1.00 93.69 197 ARG A O 1
ATOM 1581 N N . LYS A 1 198 ? 12.872 -0.897 -21.205 1.00 94.50 198 LYS A N 1
ATOM 1582 C CA . LYS A 1 198 ? 13.491 -1.156 -19.895 1.00 94.50 198 LYS A CA 1
ATOM 1583 C C . LYS A 1 198 ? 13.800 0.133 -19.118 1.00 94.50 198 LYS A C 1
ATOM 1585 O O . LYS A 1 198 ? 13.745 0.107 -17.889 1.00 94.50 198 LYS A O 1
ATOM 1590 N N . ILE A 1 199 ? 14.044 1.262 -19.798 1.00 93.50 199 ILE A N 1
ATOM 1591 C CA . ILE A 1 199 ? 14.269 2.573 -19.153 1.00 93.50 199 ILE A CA 1
ATOM 1592 C C . ILE A 1 199 ? 13.123 2.957 -18.211 1.00 93.50 199 ILE A C 1
ATOM 1594 O O . ILE A 1 199 ? 13.370 3.551 -17.165 1.00 93.50 199 ILE A O 1
ATOM 1598 N N . GLY A 1 200 ? 11.880 2.575 -18.526 1.00 89.81 200 GLY A N 1
ATOM 1599 C CA . GLY A 1 200 ? 10.718 2.878 -17.682 1.00 89.81 200 GLY A CA 1
ATOM 1600 C C . GLY A 1 200 ? 10.785 2.287 -16.268 1.00 89.81 200 GLY A C 1
ATOM 1601 O O . GLY A 1 200 ? 10.020 2.699 -15.400 1.00 89.81 200 GLY A O 1
ATOM 1602 N N . TYR A 1 201 ? 11.699 1.345 -16.021 1.00 90.81 201 TYR A N 1
ATOM 1603 C CA . TYR A 1 201 ? 11.907 0.715 -14.717 1.00 90.81 201 TYR A CA 1
ATOM 1604 C C . TYR A 1 201 ? 13.093 1.286 -13.937 1.00 90.81 201 TYR A C 1
ATOM 1606 O O . TYR A 1 201 ? 13.302 0.892 -12.788 1.00 90.81 201 TYR A O 1
ATOM 1614 N N . ILE A 1 202 ? 13.826 2.238 -14.521 1.00 93.25 202 ILE A N 1
ATOM 1615 C CA . ILE A 1 202 ? 14.803 3.046 -13.796 1.00 93.25 202 ILE A CA 1
ATOM 1616 C C . ILE A 1 202 ? 14.011 4.036 -12.923 1.00 93.25 202 ILE A C 1
ATOM 1618 O O . ILE A 1 202 ? 13.178 4.785 -13.450 1.00 93.25 202 ILE A O 1
ATOM 1622 N N . PRO A 1 203 ? 14.200 4.047 -11.589 1.00 92.94 203 PRO A N 1
ATOM 1623 C CA . PRO A 1 203 ? 13.548 5.023 -10.735 1.00 92.94 203 PRO A CA 1
ATOM 1624 C C . PRO A 1 203 ? 14.072 6.419 -11.069 1.00 92.94 203 PRO A C 1
ATOM 1626 O O . PRO A 1 203 ? 15.116 6.576 -11.701 1.00 92.94 203 PRO A O 1
ATOM 1629 N N . LEU A 1 204 ? 13.377 7.446 -10.592 1.00 92.69 204 LEU A N 1
ATOM 1630 C CA . LEU A 1 204 ? 13.867 8.810 -10.745 1.00 92.69 204 LEU A CA 1
ATOM 1631 C C . LEU A 1 204 ? 15.267 8.947 -10.117 1.00 92.69 204 LEU A C 1
ATOM 1633 O O . LEU A 1 204 ? 15.606 8.277 -9.140 1.00 92.69 204 LEU A O 1
ATOM 1637 N N . ILE A 1 205 ? 16.101 9.804 -10.697 1.00 90.88 205 ILE A N 1
ATOM 1638 C CA . ILE A 1 205 ? 17.505 9.958 -10.305 1.00 90.88 205 ILE A CA 1
ATOM 1639 C C . ILE A 1 205 ? 17.683 11.348 -9.697 1.00 90.88 205 ILE A C 1
ATOM 1641 O O . ILE A 1 205 ? 17.386 12.350 -10.339 1.00 90.88 205 ILE A O 1
ATOM 1645 N N . TRP A 1 206 ? 18.203 11.427 -8.469 1.00 89.69 206 TRP A N 1
ATOM 1646 C CA . TRP A 1 206 ? 18.405 12.701 -7.761 1.00 89.69 206 TRP A CA 1
ATOM 1647 C C . TRP A 1 206 ? 19.299 13.684 -8.511 1.00 89.69 206 TRP A C 1
ATOM 1649 O O . TRP A 1 206 ? 19.092 14.889 -8.452 1.00 89.69 206 TRP A O 1
ATOM 1659 N N . GLN A 1 207 ? 20.304 13.161 -9.208 1.00 85.81 207 GLN A N 1
ATOM 1660 C CA . GLN A 1 207 ? 21.294 13.936 -9.944 1.00 85.81 207 GLN A CA 1
ATOM 1661 C C . GLN A 1 207 ? 20.730 14.555 -11.235 1.00 85.81 207 GLN A C 1
ATOM 1663 O O . GLN A 1 207 ? 21.430 15.318 -11.895 1.00 85.81 207 GLN A O 1
ATOM 1668 N N . ASN A 1 208 ? 19.490 14.227 -11.604 1.00 86.00 208 ASN A N 1
ATOM 1669 C CA . ASN A 1 208 ? 18.849 14.693 -12.821 1.00 86.00 208 ASN A CA 1
ATOM 1670 C C . ASN A 1 208 ? 17.912 15.878 -12.549 1.00 86.00 208 ASN A C 1
ATOM 1672 O O . ASN A 1 208 ? 16.706 15.719 -12.341 1.00 86.00 208 ASN A O 1
ATOM 1676 N N . ASN A 1 209 ? 18.466 17.089 -12.600 1.00 81.56 209 ASN A N 1
ATOM 1677 C CA . ASN A 1 209 ? 17.716 18.316 -12.316 1.00 81.56 209 ASN A CA 1
ATOM 1678 C C . ASN A 1 209 ? 16.562 18.579 -13.302 1.00 81.56 209 ASN A C 1
ATOM 1680 O O . ASN A 1 209 ? 15.625 19.303 -12.969 1.00 81.56 209 ASN A O 1
ATOM 1684 N N . ASN A 1 210 ? 16.576 17.962 -14.486 1.00 84.50 210 ASN A N 1
ATOM 1685 C CA . ASN A 1 210 ? 15.501 18.116 -15.468 1.00 84.50 210 ASN A CA 1
ATOM 1686 C C . ASN A 1 210 ? 14.225 17.342 -15.083 1.00 84.50 210 ASN A C 1
ATOM 1688 O O . ASN A 1 210 ? 13.160 17.595 -15.642 1.00 84.50 210 ASN A O 1
ATOM 1692 N N . GLU A 1 211 ? 14.298 16.429 -14.109 1.00 87.00 211 GLU A N 1
ATOM 1693 C CA . GLU A 1 211 ? 13.162 15.613 -13.659 1.00 87.00 211 GLU A CA 1
ATOM 1694 C C . GLU A 1 211 ? 12.598 16.030 -12.293 1.00 87.00 211 GLU A C 1
ATOM 1696 O O . GLU A 1 211 ? 11.742 15.337 -11.740 1.00 87.00 211 GLU A O 1
ATOM 1701 N N . VAL A 1 212 ? 12.988 17.196 -11.763 1.00 89.44 212 VAL A N 1
ATOM 1702 C CA . VAL A 1 212 ? 12.499 17.704 -10.465 1.00 89.44 212 VAL A CA 1
ATOM 1703 C C . VAL A 1 212 ? 10.968 17.740 -10.404 1.00 89.44 212 VAL A C 1
ATOM 1705 O O . VAL A 1 212 ? 10.378 17.295 -9.420 1.00 89.44 212 VAL A O 1
ATOM 1708 N N . ASN A 1 213 ? 10.300 18.166 -11.480 1.00 89.56 213 ASN A N 1
ATOM 1709 C CA . ASN A 1 213 ? 8.834 18.183 -11.543 1.00 89.56 213 ASN A CA 1
ATOM 1710 C C . ASN A 1 213 ? 8.219 16.779 -11.423 1.00 89.56 213 ASN A C 1
ATOM 1712 O O . ASN A 1 213 ? 7.159 16.625 -10.813 1.00 89.56 213 ASN A O 1
ATOM 1716 N N . LYS A 1 214 ? 8.883 15.743 -11.957 1.00 90.81 214 LYS A N 1
ATOM 1717 C CA . LYS A 1 214 ? 8.442 14.347 -11.808 1.00 90.81 214 LYS A CA 1
ATOM 1718 C C . LYS A 1 214 ? 8.628 13.862 -10.377 1.00 90.81 214 LYS A C 1
ATOM 1720 O O . LYS A 1 214 ? 7.735 13.212 -9.846 1.00 90.81 214 LYS A O 1
ATOM 1725 N N . ILE A 1 215 ? 9.748 14.214 -9.744 1.00 92.69 215 ILE A N 1
ATOM 1726 C CA . ILE A 1 215 ? 10.034 13.868 -8.343 1.00 92.69 215 ILE A CA 1
ATOM 1727 C C . ILE A 1 215 ? 8.968 14.475 -7.422 1.00 92.69 215 ILE A C 1
ATOM 1729 O O . ILE A 1 215 ? 8.373 13.763 -6.612 1.00 92.69 215 ILE A O 1
ATOM 1733 N N . LEU A 1 216 ? 8.665 15.765 -7.593 1.00 92.94 216 LEU A N 1
ATOM 1734 C CA . LEU A 1 216 ? 7.614 16.448 -6.834 1.00 92.94 216 LEU A CA 1
ATOM 1735 C C . LEU A 1 216 ? 6.237 15.821 -7.084 1.00 92.94 216 LEU A C 1
ATOM 1737 O O . LEU A 1 216 ? 5.516 15.522 -6.132 1.00 92.94 216 LEU A O 1
ATOM 1741 N N . SER A 1 217 ? 5.898 15.555 -8.349 1.00 92.44 217 SER A N 1
ATOM 1742 C CA . SER A 1 217 ? 4.644 14.890 -8.726 1.00 92.44 217 SER A CA 1
ATOM 1743 C C . SER A 1 217 ? 4.509 13.524 -8.053 1.00 92.44 217 SER A C 1
ATOM 1745 O O . SER A 1 217 ? 3.467 13.210 -7.487 1.00 92.44 217 SER A O 1
ATOM 1747 N N . MET A 1 218 ? 5.575 12.725 -8.049 1.00 93.38 218 MET A N 1
ATOM 1748 C CA . MET A 1 218 ? 5.612 11.407 -7.419 1.00 93.38 218 MET A CA 1
ATOM 1749 C C . MET A 1 218 ? 5.441 11.485 -5.891 1.00 93.38 218 MET A C 1
ATOM 1751 O O . MET A 1 218 ? 4.731 10.655 -5.326 1.00 93.38 218 MET A O 1
ATOM 1755 N N . PHE A 1 219 ? 5.995 12.494 -5.209 1.00 95.12 219 PHE A N 1
ATOM 1756 C CA . PHE A 1 219 ? 5.709 12.705 -3.782 1.00 95.12 219 PHE A CA 1
ATOM 1757 C C . PHE A 1 219 ? 4.257 13.118 -3.516 1.00 95.12 219 PHE A C 1
ATOM 1759 O O . PHE A 1 219 ? 3.657 12.646 -2.550 1.00 95.12 219 PHE A O 1
ATOM 1766 N N . LEU A 1 220 ? 3.654 13.935 -4.383 1.00 94.25 220 LEU A N 1
ATOM 1767 C CA . LEU A 1 220 ? 2.227 14.260 -4.285 1.00 94.25 220 LEU A CA 1
ATOM 1768 C C . LEU A 1 220 ? 1.358 13.015 -4.494 1.00 94.25 220 LEU A C 1
ATOM 1770 O O . LEU A 1 220 ? 0.455 12.762 -3.695 1.00 94.25 220 LEU A O 1
ATOM 1774 N N . TYR A 1 221 ? 1.673 12.195 -5.503 1.00 93.62 221 TYR A N 1
ATOM 1775 C CA . TYR A 1 221 ? 1.034 10.894 -5.707 1.00 93.62 221 TYR A CA 1
ATOM 1776 C C . TYR A 1 221 ? 1.140 10.021 -4.454 1.00 93.62 221 TYR A C 1
ATOM 1778 O O . TYR A 1 221 ? 0.130 9.475 -4.016 1.00 93.62 221 TYR A O 1
ATOM 1786 N N . ALA A 1 222 ? 2.323 9.948 -3.836 1.00 94.81 222 ALA A N 1
ATOM 1787 C CA . ALA A 1 222 ? 2.563 9.172 -2.624 1.00 94.81 222 ALA A CA 1
ATOM 1788 C C . ALA A 1 222 ? 1.669 9.603 -1.451 1.00 94.81 222 ALA A C 1
ATOM 1790 O O . ALA A 1 222 ? 1.072 8.747 -0.790 1.00 94.81 222 ALA A O 1
ATOM 1791 N N . ILE A 1 223 ? 1.550 10.911 -1.202 1.00 94.81 223 ILE A N 1
ATOM 1792 C CA . ILE A 1 223 ? 0.728 11.463 -0.114 1.00 94.81 223 ILE A CA 1
ATOM 1793 C C . ILE A 1 223 ? -0.761 11.231 -0.390 1.00 94.81 223 ILE A C 1
ATOM 1795 O O . ILE A 1 223 ? -1.481 10.748 0.486 1.00 94.81 223 ILE A O 1
ATOM 1799 N N . ILE A 1 224 ? -1.228 11.542 -1.603 1.00 94.56 224 ILE A N 1
ATOM 1800 C CA . ILE A 1 224 ? -2.647 11.423 -1.965 1.00 94.56 224 ILE A CA 1
ATOM 1801 C C . ILE A 1 224 ? -3.080 9.953 -1.948 1.00 94.56 224 ILE A C 1
ATOM 1803 O O . ILE A 1 224 ? -4.095 9.621 -1.335 1.00 94.56 224 ILE A O 1
ATOM 1807 N N . ALA A 1 225 ? -2.289 9.059 -2.552 1.00 93.50 225 ALA A N 1
ATOM 1808 C CA . ALA A 1 225 ? -2.560 7.623 -2.546 1.00 93.50 225 ALA A CA 1
ATOM 1809 C C . ALA A 1 225 ? -2.647 7.077 -1.125 1.00 93.50 225 ALA A C 1
ATOM 1811 O O . ALA A 1 225 ? -3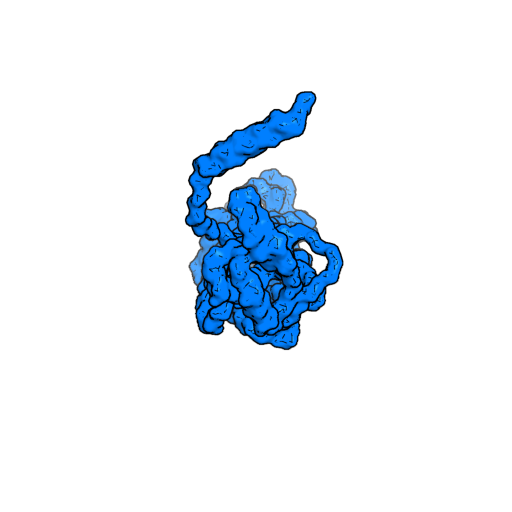.561 6.314 -0.812 1.00 93.50 225 ALA A O 1
ATOM 1812 N N . ALA A 1 226 ? -1.706 7.476 -0.266 1.00 93.56 226 ALA A N 1
ATOM 1813 C CA . ALA A 1 226 ? -1.658 7.053 1.123 1.00 93.56 226 ALA A CA 1
ATOM 1814 C C . ALA A 1 226 ? -2.879 7.536 1.909 1.00 93.56 226 ALA A C 1
ATOM 1816 O O . ALA A 1 226 ? -3.499 6.735 2.607 1.00 93.56 226 ALA A O 1
ATOM 1817 N N . ALA A 1 227 ? -3.267 8.805 1.771 1.00 92.81 227 ALA A N 1
ATOM 1818 C CA . ALA A 1 227 ? -4.436 9.356 2.451 1.00 92.81 227 ALA A CA 1
ATOM 1819 C C . ALA A 1 227 ? -5.736 8.652 2.016 1.00 92.81 227 ALA A C 1
ATOM 1821 O O . ALA A 1 227 ? -6.506 8.194 2.865 1.00 92.81 227 ALA A O 1
ATOM 1822 N N . LEU A 1 228 ? -5.949 8.493 0.702 1.00 93.88 228 LEU A N 1
ATOM 1823 C CA . LEU A 1 228 ? -7.124 7.808 0.151 1.00 93.88 228 LEU A CA 1
ATOM 1824 C C . LEU A 1 228 ? -7.161 6.326 0.546 1.00 93.88 228 LEU A C 1
ATOM 1826 O O . LEU A 1 228 ? -8.184 5.841 1.032 1.00 93.88 228 LEU A O 1
ATOM 1830 N N . SER A 1 229 ? -6.036 5.619 0.401 1.00 92.50 229 SER A N 1
ATOM 1831 C CA . SER A 1 229 ? -5.938 4.204 0.777 1.00 92.50 229 SER A CA 1
ATOM 1832 C C . SER A 1 229 ? -6.183 4.017 2.272 1.00 92.50 229 SER A C 1
ATOM 1834 O O . SER A 1 229 ? -6.884 3.096 2.661 1.00 92.50 229 SER A O 1
ATOM 1836 N N . SER A 1 230 ? -5.686 4.913 3.130 1.00 89.25 230 SER A N 1
ATOM 1837 C CA . SER A 1 230 ? -5.887 4.809 4.584 1.00 89.25 230 SER A CA 1
ATOM 1838 C C . SER A 1 230 ? -7.346 4.907 4.986 1.00 89.25 230 SER A C 1
ATOM 1840 O O . SER A 1 230 ? -7.794 4.154 5.843 1.00 89.25 230 SER A O 1
ATOM 1842 N N . PHE A 1 231 ? -8.102 5.798 4.344 1.00 89.81 231 PHE A N 1
ATOM 1843 C CA . PHE A 1 231 ? -9.539 5.912 4.565 1.00 89.81 231 PHE A CA 1
ATOM 1844 C C . PHE A 1 231 ? -10.255 4.588 4.250 1.00 89.81 231 PHE A C 1
ATOM 1846 O O . PHE A 1 231 ? -11.042 4.088 5.059 1.00 89.81 231 PHE A O 1
ATOM 1853 N N . LEU A 1 232 ? -9.917 3.974 3.113 1.00 92.25 232 LEU A N 1
ATOM 1854 C CA . LEU A 1 232 ? -10.447 2.677 2.691 1.00 92.25 232 LEU A CA 1
ATOM 1855 C C . LEU A 1 232 ? -9.997 1.531 3.607 1.00 92.25 232 LEU A C 1
ATOM 1857 O O . LEU A 1 232 ? -10.816 0.708 4.018 1.00 92.25 232 LEU A O 1
ATOM 1861 N N . TYR A 1 233 ? -8.719 1.498 3.981 1.00 88.88 233 TYR A N 1
ATOM 1862 C CA . TYR A 1 233 ? -8.148 0.498 4.880 1.00 88.88 233 TYR A CA 1
ATOM 1863 C C . TYR A 1 233 ? -8.778 0.583 6.269 1.00 88.88 233 TYR A C 1
ATOM 1865 O O . TYR A 1 233 ? -9.106 -0.446 6.855 1.00 88.88 233 TYR A O 1
ATOM 1873 N N . THR A 1 234 ? -9.038 1.788 6.784 1.00 86.12 234 THR A N 1
ATOM 1874 C CA . THR A 1 234 ? -9.789 1.966 8.027 1.00 86.12 234 THR A CA 1
ATOM 1875 C C . THR A 1 234 ? -11.185 1.356 7.924 1.00 86.12 234 THR A C 1
ATOM 1877 O O . THR A 1 234 ? -11.567 0.580 8.801 1.00 86.12 234 THR A O 1
ATOM 1880 N N . MET A 1 235 ? -11.948 1.662 6.869 1.00 88.50 235 MET A N 1
ATOM 1881 C CA . MET A 1 235 ? -13.276 1.065 6.677 1.00 88.50 235 MET A CA 1
ATOM 1882 C C . MET A 1 235 ? -13.206 -0.465 6.630 1.00 88.50 235 MET A C 1
ATOM 1884 O O . MET A 1 235 ? -14.019 -1.147 7.257 1.00 88.50 235 MET A O 1
ATOM 1888 N N . LEU A 1 236 ? -12.205 -0.999 5.932 1.00 90.31 236 LEU A N 1
ATOM 1889 C CA . LEU A 1 236 ? -11.955 -2.429 5.805 1.00 90.31 236 LEU A CA 1
ATOM 1890 C C . LEU A 1 236 ? -11.681 -3.078 7.171 1.00 90.31 236 LEU A C 1
ATOM 1892 O O . LEU A 1 236 ? -12.318 -4.076 7.522 1.00 90.31 236 LEU A O 1
ATOM 1896 N N . PHE A 1 237 ? -10.823 -2.460 7.988 1.00 85.06 237 PHE A N 1
ATOM 1897 C CA . PHE A 1 237 ? -10.540 -2.918 9.346 1.00 85.06 237 PHE A CA 1
ATOM 1898 C C . PHE A 1 237 ? -11.762 -2.843 10.268 1.00 85.06 237 PHE A C 1
ATOM 1900 O O . PHE A 1 237 ? -11.992 -3.775 11.039 1.00 85.06 237 PHE A O 1
ATOM 1907 N N . VAL A 1 238 ? -12.581 -1.789 10.172 1.00 82.25 238 VAL A N 1
ATOM 1908 C CA . VAL A 1 238 ? -13.827 -1.648 10.952 1.00 82.25 238 VAL A CA 1
ATOM 1909 C C . VAL A 1 238 ? -14.829 -2.764 10.622 1.00 82.25 238 VAL A C 1
ATOM 1911 O O . VAL A 1 238 ? -15.524 -3.264 11.508 1.00 82.25 238 VAL A O 1
ATOM 1914 N N . ILE A 1 239 ? -14.885 -3.201 9.361 1.00 87.25 239 ILE A N 1
ATOM 1915 C CA . ILE A 1 239 ? -15.740 -4.313 8.908 1.00 87.25 239 ILE A CA 1
ATOM 1916 C C . ILE A 1 239 ? -15.198 -5.680 9.374 1.00 87.25 239 ILE A C 1
ATOM 1918 O O . ILE A 1 239 ? -15.928 -6.681 9.355 1.00 87.25 239 ILE A O 1
ATOM 1922 N N . GLY A 1 240 ? -13.956 -5.725 9.860 1.00 85.88 240 GLY A N 1
ATOM 1923 C CA . GLY A 1 240 ? -13.277 -6.940 10.298 1.00 85.88 240 GLY A CA 1
ATOM 1924 C C . GLY A 1 240 ? -12.593 -7.682 9.152 1.00 85.88 240 GLY A C 1
ATOM 1925 O O . GLY A 1 240 ? -12.596 -8.909 9.154 1.00 85.88 240 GLY A O 1
ATOM 1926 N N . ALA A 1 241 ? -12.051 -6.950 8.179 1.00 91.31 241 ALA A N 1
ATOM 1927 C CA . ALA A 1 241 ? -11.190 -7.449 7.108 1.00 91.31 241 ALA A CA 1
ATOM 1928 C C . ALA A 1 241 ? -9.839 -6.704 7.128 1.00 91.31 241 ALA A C 1
ATOM 1930 O O . ALA A 1 241 ? -9.621 -5.825 7.962 1.00 91.31 241 ALA A O 1
ATOM 1931 N N . SER A 1 242 ? -8.917 -7.053 6.235 1.00 91.69 242 SER A N 1
ATOM 1932 C CA . SER A 1 242 ? -7.647 -6.342 6.055 1.00 91.69 242 SER A CA 1
ATOM 1933 C C . SER A 1 242 ? -7.215 -6.322 4.592 1.00 91.69 242 SER A C 1
ATOM 1935 O O . SER A 1 242 ? -7.914 -6.850 3.729 1.00 91.69 242 SER A O 1
ATOM 1937 N N . THR A 1 243 ? -6.059 -5.721 4.309 1.00 90.00 243 THR A N 1
ATOM 1938 C CA . THR A 1 243 ? -5.546 -5.598 2.941 1.00 90.00 243 THR A CA 1
ATOM 1939 C C . THR A 1 243 ? -4.853 -6.862 2.423 1.00 90.00 243 THR A C 1
ATOM 1941 O O . THR A 1 243 ? -4.499 -6.937 1.250 1.00 90.00 243 THR A O 1
ATOM 1944 N N . GLY A 1 244 ? -4.701 -7.877 3.279 1.00 90.00 244 GLY A N 1
ATOM 1945 C CA . GLY A 1 244 ? -3.933 -9.092 3.009 1.00 90.00 244 GLY A CA 1
ATOM 1946 C C . GLY A 1 244 ? -2.438 -8.948 3.315 1.00 90.00 244 GLY A C 1
ATOM 1947 O O . GLY A 1 244 ? -1.984 -7.993 3.941 1.00 90.00 244 GLY A O 1
ATOM 1948 N N . GLY A 1 245 ? -1.643 -9.937 2.914 1.00 89.19 245 GLY A N 1
ATOM 1949 C CA . GLY A 1 245 ? -0.196 -9.958 3.111 1.00 89.19 245 GLY A CA 1
ATOM 1950 C C . GLY A 1 245 ? 0.216 -9.971 4.586 1.00 89.19 245 GLY A C 1
ATOM 1951 O O . GLY A 1 245 ? -0.271 -10.780 5.380 1.00 89.19 245 GLY A O 1
ATOM 1952 N N . MET A 1 246 ? 1.115 -9.053 4.960 1.00 88.25 246 MET A N 1
ATOM 1953 C CA . MET A 1 246 ? 1.654 -8.959 6.324 1.00 88.25 246 MET A CA 1
ATOM 1954 C C . MET A 1 246 ? 0.587 -8.607 7.366 1.00 88.25 246 MET A C 1
ATOM 1956 O O . MET A 1 246 ? 0.812 -8.834 8.557 1.00 88.25 246 MET A O 1
ATOM 1960 N N . ASP A 1 247 ? -0.597 -8.148 6.946 1.00 87.62 247 ASP A N 1
ATOM 1961 C CA . ASP A 1 247 ? -1.727 -7.924 7.845 1.00 87.62 247 ASP A CA 1
ATOM 1962 C C . ASP A 1 247 ? -2.160 -9.220 8.539 1.00 87.62 247 ASP A C 1
ATOM 1964 O O . ASP A 1 247 ? -2.485 -9.194 9.724 1.00 87.62 247 ASP A O 1
ATOM 1968 N N . PHE A 1 248 ? -2.127 -10.368 7.850 1.00 90.06 248 PHE A N 1
ATOM 1969 C CA . PHE A 1 248 ? -2.490 -11.659 8.446 1.00 90.06 248 PHE A CA 1
ATOM 1970 C C . PHE A 1 248 ? -1.594 -12.008 9.637 1.00 90.06 248 PHE A C 1
ATOM 1972 O O . PHE A 1 248 ? -2.076 -12.400 10.703 1.00 90.06 248 PHE A O 1
ATOM 1979 N N . ILE A 1 249 ? -0.286 -11.815 9.463 1.00 87.31 249 ILE A N 1
ATOM 1980 C CA . ILE A 1 249 ? 0.721 -12.063 10.496 1.00 87.31 249 ILE A CA 1
ATOM 1981 C C . ILE A 1 249 ? 0.591 -11.015 11.602 1.00 87.31 249 ILE A C 1
ATOM 1983 O O . ILE A 1 249 ? 0.586 -11.360 12.782 1.00 87.31 249 ILE A O 1
ATOM 1987 N N . SER A 1 250 ? 0.413 -9.746 11.238 1.00 82.50 250 SER A N 1
ATOM 1988 C CA . SER A 1 250 ? 0.278 -8.644 12.193 1.00 82.50 250 SER A CA 1
ATOM 1989 C C . SER A 1 250 ? -0.934 -8.825 13.110 1.00 82.50 250 SER A C 1
ATOM 1991 O O . SER A 1 250 ? -0.815 -8.631 14.318 1.00 82.50 250 SER A O 1
ATOM 1993 N N . GLN A 1 251 ? -2.078 -9.268 12.578 1.00 82.19 251 GLN A N 1
ATOM 1994 C CA . GLN A 1 251 ? -3.279 -9.557 13.373 1.00 82.19 251 GLN A CA 1
ATOM 1995 C C . GLN A 1 251 ? -3.064 -10.743 14.318 1.00 82.19 251 GLN A C 1
ATOM 1997 O O . GLN A 1 251 ? -3.468 -10.683 15.476 1.00 82.19 251 GLN A O 1
ATOM 2002 N N . TYR A 1 252 ? -2.386 -11.799 13.861 1.00 85.50 252 TYR A N 1
ATOM 2003 C CA . TYR A 1 252 ? -2.046 -12.937 14.716 1.00 85.50 252 TYR A CA 1
ATOM 2004 C C . TYR A 1 252 ? -1.117 -12.536 15.869 1.00 85.50 252 TYR A C 1
ATOM 2006 O O . TYR A 1 252 ? -1.387 -12.842 17.032 1.00 85.50 252 TYR A O 1
ATOM 2014 N N . VAL A 1 253 ? -0.042 -11.803 15.566 1.00 82.44 253 VAL A N 1
ATOM 2015 C CA . VAL A 1 253 ? 0.917 -11.352 16.583 1.00 82.44 253 VAL A CA 1
ATOM 2016 C C . VAL A 1 253 ? 0.252 -10.390 17.562 1.00 82.44 253 VAL A C 1
ATOM 2018 O O . VAL A 1 253 ? 0.513 -10.485 18.758 1.00 82.44 253 VAL A O 1
ATOM 2021 N N . ALA A 1 254 ? -0.627 -9.501 17.100 1.00 76.25 254 ALA A N 1
ATOM 2022 C CA . ALA A 1 254 ? -1.374 -8.618 17.988 1.00 76.25 254 ALA A CA 1
ATOM 2023 C C . ALA A 1 254 ? -2.376 -9.372 18.869 1.00 76.25 254 ALA A C 1
ATOM 2025 O O . ALA A 1 254 ? -2.482 -9.042 20.050 1.00 76.25 254 ALA A O 1
ATOM 2026 N N . LYS A 1 255 ? -3.034 -10.420 18.346 1.00 75.00 255 LYS A N 1
ATOM 2027 C CA . LYS A 1 255 ? -3.903 -11.302 19.142 1.00 75.00 255 LYS A CA 1
ATOM 2028 C C . LYS A 1 255 ? -3.128 -11.957 20.289 1.00 75.00 255 LYS A C 1
ATOM 2030 O O . LYS A 1 255 ? -3.601 -11.953 21.418 1.00 75.00 255 LYS A O 1
ATOM 2035 N N . ILE A 1 256 ? -1.921 -12.461 20.022 1.00 77.25 256 ILE A N 1
ATOM 2036 C CA . ILE A 1 256 ? -1.097 -13.139 21.038 1.00 77.25 256 ILE A CA 1
ATOM 2037 C C . ILE A 1 256 ? -0.434 -12.153 21.998 1.00 77.25 256 ILE A C 1
ATOM 2039 O O . ILE A 1 256 ? -0.504 -12.319 23.211 1.00 77.25 256 ILE A O 1
ATOM 2043 N N . LYS A 1 257 ? 0.257 -11.137 21.468 1.00 72.94 257 LYS A N 1
ATOM 2044 C CA . LYS A 1 257 ? 1.101 -10.240 22.270 1.00 72.94 257 LYS A CA 1
ATOM 2045 C C . LYS A 1 257 ? 0.321 -9.108 22.935 1.00 72.94 257 LYS A C 1
ATOM 2047 O O . LYS A 1 257 ? 0.922 -8.370 23.708 1.00 72.94 257 LYS A O 1
ATOM 2052 N N . ARG A 1 258 ? -0.966 -8.927 22.607 1.00 66.75 258 ARG A N 1
ATOM 2053 C CA . ARG A 1 258 ? -1.821 -7.827 23.096 1.00 66.75 258 ARG A CA 1
ATOM 2054 C C . ARG A 1 258 ? -1.172 -6.438 22.927 1.00 66.75 258 ARG A C 1
ATOM 2056 O O . ARG A 1 258 ? -1.390 -5.534 23.726 1.00 66.75 258 ARG A O 1
ATOM 2063 N N . LYS A 1 259 ? -0.348 -6.274 21.884 1.00 65.56 259 LYS A N 1
ATOM 2064 C CA . LYS A 1 259 ? 0.328 -5.017 21.516 1.00 65.56 259 LYS A CA 1
ATOM 2065 C C . LYS A 1 259 ? -0.380 -4.350 20.339 1.00 65.56 259 LYS A C 1
ATOM 2067 O O . LYS A 1 259 ? -1.104 -5.002 19.589 1.00 65.56 259 LYS A O 1
ATOM 2072 N N . SER A 1 260 ? -0.143 -3.051 20.161 1.00 64.25 260 SER A N 1
ATOM 2073 C CA . SER A 1 260 ? -0.703 -2.292 19.042 1.00 64.25 260 SER A CA 1
ATOM 2074 C C . SER A 1 260 ? -0.274 -2.883 17.689 1.00 64.25 260 SER A C 1
ATOM 2076 O O . SER A 1 260 ? 0.902 -3.162 17.454 1.00 64.25 260 SER A O 1
ATOM 2078 N N . ILE A 1 261 ? -1.237 -3.056 16.774 1.00 66.38 261 ILE A N 1
ATOM 2079 C CA . ILE A 1 261 ? -0.974 -3.552 15.410 1.00 66.38 261 ILE A CA 1
ATOM 2080 C C . ILE A 1 261 ? -0.050 -2.618 14.631 1.00 66.38 261 ILE A C 1
ATOM 2082 O O . ILE A 1 261 ? 0.791 -3.097 13.877 1.00 66.38 261 ILE A O 1
ATOM 2086 N N . ALA A 1 262 ? -0.194 -1.304 14.826 1.00 66.00 262 ALA A N 1
ATOM 2087 C CA . ALA A 1 262 ? 0.476 -0.290 14.017 1.00 66.00 262 ALA A CA 1
ATOM 2088 C C . ALA A 1 262 ? 2.004 -0.465 13.989 1.00 66.00 262 ALA A C 1
ATOM 2090 O O . ALA A 1 262 ? 2.589 -0.479 12.911 1.00 66.00 262 ALA A O 1
ATOM 2091 N N . GLY A 1 263 ? 2.642 -0.696 15.143 1.00 69.88 263 GLY A N 1
ATOM 2092 C CA . GLY A 1 263 ? 4.095 -0.886 15.205 1.00 69.88 263 GLY A CA 1
ATOM 2093 C C . GLY A 1 263 ? 4.560 -2.155 14.485 1.00 69.88 263 GLY A C 1
ATOM 2094 O O . GLY A 1 263 ? 5.501 -2.114 13.699 1.00 69.88 263 GLY A O 1
ATOM 2095 N N . ILE A 1 264 ? 3.873 -3.283 14.696 1.00 74.94 264 ILE A N 1
ATOM 2096 C CA . ILE A 1 264 ? 4.202 -4.559 14.033 1.00 74.94 264 ILE A CA 1
ATOM 2097 C C . ILE A 1 264 ? 4.042 -4.426 12.514 1.00 74.94 264 ILE A C 1
ATOM 2099 O O . ILE A 1 264 ? 4.906 -4.862 11.748 1.00 74.94 264 ILE A O 1
ATOM 2103 N N . LEU A 1 265 ? 2.951 -3.791 12.087 1.00 76.12 265 LEU A N 1
ATOM 2104 C CA . LEU A 1 265 ? 2.658 -3.550 10.684 1.00 76.12 265 LEU A CA 1
ATOM 2105 C C . LEU A 1 265 ? 3.711 -2.637 10.042 1.00 76.12 265 LEU A C 1
ATOM 2107 O O . LEU A 1 265 ? 4.171 -2.917 8.941 1.00 76.12 265 LEU A O 1
ATOM 2111 N N . PHE A 1 266 ? 4.153 -1.595 10.751 1.00 76.94 266 PHE A N 1
ATOM 2112 C CA . PHE A 1 266 ? 5.208 -0.702 10.281 1.00 76.94 266 PHE A CA 1
ATOM 2113 C C . PHE A 1 266 ? 6.519 -1.455 10.016 1.00 76.94 266 PHE A C 1
ATOM 2115 O O . PHE A 1 266 ? 7.041 -1.385 8.906 1.00 76.94 266 PHE A O 1
ATOM 2122 N N . TYR A 1 267 ? 7.024 -2.235 10.982 1.00 81.69 267 TYR A N 1
ATOM 2123 C CA . TYR A 1 267 ? 8.286 -2.969 10.803 1.00 81.69 267 TYR A CA 1
ATOM 2124 C C . TYR A 1 267 ? 8.201 -4.021 9.692 1.00 81.69 267 TYR A C 1
ATOM 2126 O O . TYR A 1 267 ? 9.108 -4.130 8.868 1.00 81.69 267 TYR A O 1
ATOM 2134 N N . THR A 1 268 ? 7.109 -4.785 9.641 1.00 83.00 268 THR A N 1
ATOM 2135 C CA . THR A 1 268 ? 6.923 -5.822 8.614 1.00 83.00 268 THR A CA 1
ATOM 2136 C C . THR A 1 268 ? 6.787 -5.225 7.211 1.00 83.00 268 THR A C 1
ATOM 2138 O O . THR A 1 268 ? 7.403 -5.725 6.265 1.00 83.00 268 THR A O 1
ATOM 2141 N N . ASN A 1 269 ? 6.053 -4.120 7.066 1.00 85.69 269 ASN A N 1
ATOM 2142 C CA . ASN A 1 269 ? 5.933 -3.404 5.798 1.00 85.69 269 ASN A CA 1
ATOM 2143 C C . ASN A 1 269 ? 7.244 -2.728 5.388 1.00 85.69 269 ASN A C 1
ATOM 2145 O O . ASN A 1 269 ? 7.581 -2.741 4.211 1.00 85.69 269 ASN A O 1
ATOM 2149 N N . PHE A 1 270 ? 8.010 -2.185 6.335 1.00 87.06 270 PHE A N 1
ATOM 2150 C CA . PHE A 1 270 ? 9.301 -1.569 6.040 1.00 87.06 270 PHE A CA 1
ATOM 2151 C C . PHE A 1 270 ? 10.325 -2.595 5.536 1.00 87.06 270 PHE A C 1
ATOM 2153 O O . PHE A 1 270 ? 10.976 -2.364 4.520 1.00 87.06 270 PHE A O 1
ATOM 2160 N N . ILE A 1 271 ? 10.429 -3.754 6.197 1.00 89.75 271 ILE A N 1
ATOM 2161 C CA . ILE A 1 271 ? 11.340 -4.832 5.777 1.00 89.75 271 ILE A CA 1
ATOM 2162 C C . ILE A 1 271 ? 10.960 -5.344 4.384 1.00 89.75 271 ILE A C 1
ATOM 2164 O O . ILE A 1 271 ? 11.822 -5.475 3.517 1.00 89.75 271 ILE A O 1
ATOM 2168 N N . THR A 1 272 ? 9.671 -5.606 4.148 1.00 91.19 272 THR A N 1
ATOM 2169 C CA . THR A 1 272 ? 9.200 -6.069 2.832 1.00 91.19 272 THR A CA 1
ATOM 2170 C C . THR A 1 272 ? 9.419 -5.021 1.744 1.00 91.19 272 THR A C 1
ATOM 2172 O O . THR A 1 272 ? 9.879 -5.378 0.661 1.00 91.19 272 THR A O 1
ATOM 2175 N N . LEU A 1 273 ? 9.198 -3.736 2.036 1.00 93.12 273 LEU A N 1
ATOM 2176 C CA . LEU A 1 273 ? 9.478 -2.640 1.110 1.00 93.12 273 LEU A CA 1
ATOM 2177 C C . LEU A 1 273 ? 10.969 -2.563 0.751 1.00 93.12 273 LEU A C 1
ATOM 2179 O O . LEU A 1 273 ? 11.298 -2.462 -0.427 1.00 93.12 273 LEU A O 1
ATOM 2183 N N . LEU A 1 274 ? 11.867 -2.649 1.738 1.00 94.00 274 LEU A N 1
ATOM 2184 C CA . LEU A 1 274 ? 13.313 -2.602 1.504 1.00 94.00 274 LEU A CA 1
ATOM 2185 C C . LEU A 1 274 ? 13.763 -3.732 0.568 1.00 94.00 274 LEU A C 1
ATOM 2187 O O . LEU A 1 274 ? 14.438 -3.479 -0.428 1.00 94.00 274 LEU A O 1
ATOM 2191 N N . VAL A 1 275 ? 13.337 -4.968 0.849 1.00 95.38 275 VAL A N 1
ATOM 2192 C CA . VAL A 1 275 ? 13.631 -6.133 -0.003 1.00 95.38 275 VAL A CA 1
ATOM 2193 C C . VAL A 1 275 ? 13.083 -5.926 -1.417 1.00 95.38 275 VAL A C 1
ATOM 2195 O O . VAL A 1 275 ? 13.770 -6.184 -2.403 1.00 95.38 275 VAL A O 1
ATOM 2198 N N . SER A 1 276 ? 11.865 -5.405 -1.528 1.00 95.38 276 SER A N 1
ATOM 2199 C CA . SER A 1 276 ? 11.206 -5.169 -2.814 1.00 95.38 276 SER A CA 1
ATOM 2200 C C . SER A 1 276 ? 11.907 -4.126 -3.668 1.00 95.38 276 SER A C 1
ATOM 2202 O O . SER A 1 276 ? 12.014 -4.304 -4.875 1.00 95.38 276 SER A O 1
ATOM 2204 N N . VAL A 1 277 ? 12.412 -3.056 -3.056 1.00 95.62 277 VAL A N 1
ATOM 2205 C CA . VAL A 1 277 ? 13.156 -2.000 -3.754 1.00 95.62 277 VAL A CA 1
ATOM 2206 C C . VAL A 1 277 ? 14.508 -2.517 -4.228 1.00 95.62 277 VAL A C 1
ATOM 2208 O O . VAL A 1 277 ? 14.926 -2.183 -5.336 1.00 95.62 277 VAL A O 1
ATOM 2211 N N . ILE A 1 278 ? 15.168 -3.373 -3.440 1.00 96.69 278 ILE A N 1
ATOM 2212 C CA . ILE A 1 278 ? 16.405 -4.035 -3.867 1.00 96.69 278 ILE A CA 1
ATOM 2213 C C . ILE A 1 278 ? 16.142 -4.863 -5.134 1.00 96.69 278 ILE A C 1
ATOM 2215 O O . ILE A 1 278 ? 16.814 -4.672 -6.147 1.00 96.69 278 ILE A O 1
ATOM 2219 N N . ILE A 1 279 ? 15.123 -5.724 -5.094 1.00 96.62 279 ILE A N 1
ATOM 2220 C CA . ILE A 1 279 ? 14.767 -6.633 -6.194 1.00 96.62 279 ILE A CA 1
ATOM 2221 C C . ILE A 1 279 ? 14.229 -5.875 -7.413 1.00 96.62 279 ILE A C 1
ATOM 2223 O O . ILE A 1 279 ? 14.563 -6.209 -8.541 1.00 96.62 279 ILE A O 1
ATOM 2227 N N . GLY A 1 280 ? 13.384 -4.870 -7.202 1.00 94.25 280 GLY A N 1
ATOM 2228 C CA . GLY A 1 280 ? 12.573 -4.259 -8.252 1.00 94.25 280 GLY A CA 1
ATOM 2229 C C . GLY A 1 280 ? 13.039 -2.909 -8.765 1.00 94.25 280 GLY A C 1
ATOM 2230 O O . GLY A 1 280 ? 12.516 -2.430 -9.769 1.00 94.25 280 GLY A O 1
ATOM 2231 N N . SER A 1 281 ? 13.985 -2.271 -8.083 1.00 94.00 281 SER A N 1
ATOM 2232 C CA . SER A 1 281 ? 14.529 -0.980 -8.498 1.00 94.00 281 SER A CA 1
ATOM 2233 C C . SER A 1 281 ? 16.048 -1.012 -8.519 1.00 94.00 281 SER A C 1
ATOM 2235 O O . SER A 1 281 ? 16.620 -0.774 -9.574 1.00 94.00 281 SER A O 1
ATOM 2237 N N . TYR A 1 282 ? 16.720 -1.361 -7.424 1.00 96.69 282 TYR A N 1
ATOM 2238 C CA . TYR A 1 282 ? 18.182 -1.289 -7.357 1.00 96.69 282 TYR A CA 1
ATOM 2239 C C . TYR A 1 282 ? 18.875 -2.222 -8.364 1.00 96.69 282 TYR A C 1
ATOM 2241 O O . TYR A 1 282 ? 19.657 -1.750 -9.189 1.00 96.69 282 TYR A O 1
ATOM 2249 N N . ILE A 1 283 ? 18.551 -3.519 -8.341 1.00 97.19 283 ILE A N 1
ATOM 2250 C CA . ILE A 1 283 ? 19.124 -4.514 -9.261 1.00 97.19 283 ILE A CA 1
ATOM 2251 C C . ILE A 1 283 ? 18.733 -4.227 -10.721 1.00 97.19 283 ILE A C 1
ATOM 2253 O O . ILE A 1 283 ? 19.635 -3.986 -11.523 1.00 97.19 283 ILE A O 1
ATOM 2257 N N . PRO A 1 284 ? 17.438 -4.200 -11.104 1.00 96.19 284 PRO A N 1
ATOM 2258 C CA . PRO A 1 284 ? 17.051 -4.049 -12.503 1.00 96.19 284 PRO A CA 1
ATOM 2259 C C . PRO A 1 284 ? 17.547 -2.738 -13.101 1.00 96.19 284 PRO A C 1
ATOM 2261 O O . PRO A 1 284 ? 18.066 -2.749 -14.209 1.00 96.19 284 PRO A O 1
ATOM 2264 N N . SER A 1 285 ? 17.487 -1.625 -12.368 1.00 95.19 285 SER A N 1
ATOM 2265 C CA . SER A 1 285 ? 17.986 -0.350 -12.900 1.00 95.19 285 SER A CA 1
ATOM 2266 C C . SER A 1 285 ? 19.485 -0.382 -13.126 1.00 95.19 285 SER A C 1
ATOM 2268 O O . SER A 1 285 ? 19.951 0.157 -14.118 1.00 95.19 285 SER A O 1
ATOM 2270 N N . SER A 1 286 ? 20.244 -1.033 -12.241 1.00 97.12 286 SER A N 1
ATOM 2271 C CA . SER A 1 286 ? 21.690 -1.167 -12.418 1.00 97.12 286 SER A CA 1
ATOM 2272 C C . SER A 1 286 ? 22.031 -1.982 -13.663 1.00 97.12 286 SER A C 1
ATOM 2274 O O . SER A 1 286 ? 22.925 -1.584 -14.403 1.00 97.12 286 SER A O 1
ATOM 2276 N N . LEU A 1 287 ? 21.285 -3.059 -13.935 1.00 97.25 287 LEU A N 1
ATOM 2277 C CA . LEU A 1 287 ? 21.439 -3.846 -15.163 1.00 97.25 287 LEU A CA 1
ATOM 2278 C C . LEU A 1 287 ? 21.132 -3.006 -16.410 1.00 97.25 287 LEU A C 1
ATOM 2280 O O . LEU A 1 287 ? 21.919 -2.991 -17.348 1.00 97.25 287 LEU A O 1
ATOM 2284 N N . VAL A 1 288 ? 20.033 -2.245 -16.396 1.00 96.44 288 VAL A N 1
ATOM 2285 C CA . VAL A 1 288 ? 19.658 -1.393 -17.537 1.00 96.44 288 VAL A CA 1
ATOM 2286 C C . VAL A 1 288 ? 20.676 -0.276 -17.753 1.00 96.44 288 VAL A C 1
ATOM 2288 O O . VAL A 1 288 ? 21.077 -0.038 -18.884 1.00 96.44 288 VAL A O 1
ATOM 2291 N N . LEU A 1 289 ? 21.134 0.392 -16.691 1.00 96.31 289 LEU A N 1
ATOM 2292 C CA . LEU A 1 289 ? 22.118 1.475 -16.787 1.00 96.31 289 LEU A CA 1
ATOM 2293 C C . LEU A 1 289 ? 23.460 0.989 -17.356 1.00 96.31 289 LEU A C 1
ATOM 2295 O O . LEU A 1 289 ? 24.123 1.754 -18.049 1.00 96.31 289 LEU A O 1
ATOM 2299 N N . GLN A 1 290 ? 23.850 -0.267 -17.115 1.00 96.50 290 GLN A N 1
ATOM 2300 C CA . GLN A 1 290 ? 25.044 -0.864 -17.729 1.00 96.50 290 GLN A CA 1
ATOM 2301 C C . GLN A 1 290 ? 24.909 -1.067 -19.244 1.00 96.50 290 GLN A C 1
ATOM 2303 O O . GLN A 1 290 ? 25.919 -1.034 -19.942 1.00 96.50 290 GLN A O 1
ATOM 2308 N N . GLU A 1 291 ? 23.686 -1.258 -19.747 1.00 95.56 291 GLU A N 1
ATOM 2309 C CA . GLU A 1 291 ? 23.394 -1.369 -21.183 1.00 95.56 291 GLU A CA 1
ATOM 2310 C C . GLU A 1 291 ? 23.377 0.010 -21.884 1.00 95.56 291 GLU A C 1
ATOM 2312 O O . GLU A 1 291 ? 23.352 0.068 -23.113 1.00 95.56 291 GLU A O 1
ATOM 2317 N N . ILE A 1 292 ? 23.406 1.128 -21.139 1.00 95.62 292 ILE A N 1
ATOM 2318 C CA . ILE A 1 292 ? 23.368 2.483 -21.714 1.00 95.62 292 ILE A CA 1
ATOM 2319 C C . ILE A 1 292 ? 24.762 2.908 -22.219 1.00 95.62 292 ILE A C 1
ATOM 2321 O O . ILE A 1 292 ? 25.721 2.898 -21.439 1.00 95.62 292 ILE A O 1
ATOM 2325 N N . PRO A 1 293 ? 24.880 3.361 -23.485 1.00 95.62 293 PRO A N 1
ATOM 2326 C CA . PRO A 1 293 ? 26.113 3.923 -24.036 1.00 95.62 293 PRO A CA 1
ATOM 2327 C C . PRO A 1 293 ? 26.703 5.069 -23.203 1.00 95.62 293 PRO A C 1
ATOM 2329 O O . PRO A 1 293 ? 25.992 5.930 -22.678 1.00 95.62 293 PRO A O 1
ATOM 2332 N N . LYS A 1 294 ? 28.037 5.110 -23.111 1.00 94.31 294 LYS A N 1
ATOM 2333 C CA . LYS A 1 294 ? 28.791 6.072 -22.282 1.00 94.31 294 LYS A CA 1
ATOM 2334 C C . LYS A 1 294 ? 28.719 7.509 -22.804 1.00 94.31 294 LYS A C 1
ATOM 2336 O O . LYS A 1 294 ? 29.087 8.436 -22.084 1.00 94.31 294 LYS A O 1
ATOM 2341 N N . GLU A 1 295 ? 28.297 7.676 -24.048 1.00 93.75 295 GLU A N 1
ATOM 2342 C CA . GLU A 1 295 ? 28.078 8.937 -24.745 1.00 93.75 295 GLU A CA 1
ATOM 2343 C C . GLU A 1 295 ? 26.839 9.669 -24.211 1.00 93.75 295 GLU A C 1
ATOM 2345 O O . GLU A 1 295 ? 26.740 10.888 -24.346 1.00 93.75 295 GLU A O 1
ATOM 2350 N N . ILE A 1 296 ? 25.907 8.949 -23.576 1.00 93.12 296 ILE A N 1
ATOM 2351 C CA . ILE A 1 296 ? 24.676 9.522 -23.034 1.00 93.12 296 ILE A CA 1
ATOM 2352 C C . ILE A 1 296 ? 24.945 10.014 -21.607 1.00 93.12 296 ILE A C 1
ATOM 2354 O O . ILE A 1 296 ? 25.095 9.241 -20.651 1.00 93.12 296 ILE A O 1
ATOM 2358 N N . LEU A 1 297 ? 25.009 11.335 -21.471 1.00 92.81 297 LEU A N 1
ATOM 2359 C CA . LEU A 1 297 ? 25.298 12.019 -20.215 1.00 92.81 297 LEU A CA 1
ATOM 2360 C C . LEU A 1 297 ? 24.021 12.373 -19.459 1.00 92.81 297 LEU A C 1
ATOM 2362 O O . LEU A 1 297 ? 22.973 12.632 -20.049 1.00 92.81 297 LEU A O 1
ATOM 2366 N N . VAL A 1 298 ? 24.130 12.442 -18.134 1.00 91.44 298 VAL A N 1
ATOM 2367 C CA . VAL A 1 298 ? 23.082 13.027 -17.298 1.00 91.44 298 VAL A CA 1
ATOM 2368 C C . VAL A 1 298 ? 22.959 14.514 -17.664 1.00 91.44 298 VAL A C 1
ATOM 2370 O O . VAL A 1 298 ? 23.979 15.212 -17.677 1.00 91.44 298 VAL A O 1
ATOM 2373 N N . PRO A 1 299 ? 21.747 15.030 -17.943 1.00 88.69 299 PRO A N 1
ATOM 2374 C CA . PRO A 1 299 ? 21.578 16.416 -18.355 1.00 88.69 299 PRO A CA 1
ATOM 2375 C C . PRO A 1 299 ? 22.194 17.404 -17.363 1.00 88.69 299 PRO A C 1
ATOM 2377 O O . PRO A 1 299 ? 22.032 17.264 -16.150 1.00 88.69 299 PRO A O 1
ATOM 2380 N N . ASN A 1 300 ? 22.881 18.425 -17.883 1.00 85.31 300 ASN A N 1
ATOM 2381 C CA . ASN A 1 300 ? 23.581 19.442 -17.087 1.00 85.31 300 ASN A CA 1
ATOM 2382 C C . ASN A 1 300 ? 24.638 18.863 -16.118 1.00 85.31 300 ASN A C 1
ATOM 2384 O O . ASN A 1 300 ? 24.947 19.469 -15.092 1.00 85.31 300 ASN A O 1
ATOM 2388 N N . SER A 1 301 ? 25.196 17.689 -16.430 1.00 85.00 301 SER A N 1
ATOM 2389 C CA . SER A 1 301 ? 26.233 17.023 -15.643 1.00 85.00 301 SER A CA 1
ATOM 2390 C C . SER A 1 301 ? 27.331 16.452 -16.540 1.00 85.00 301 SER A C 1
ATOM 2392 O O . SER A 1 301 ? 27.118 16.162 -17.712 1.00 85.00 301 SER A O 1
ATOM 2394 N N . THR A 1 302 ? 28.516 16.239 -15.968 1.00 86.56 302 THR A N 1
ATOM 2395 C CA . THR A 1 302 ? 29.606 15.484 -16.607 1.00 86.56 302 THR A CA 1
ATOM 2396 C C . THR A 1 302 ? 29.504 13.976 -16.362 1.00 86.56 302 THR A C 1
ATOM 2398 O O . THR A 1 302 ? 30.310 13.208 -16.884 1.00 86.56 302 THR A O 1
ATOM 2401 N N . LYS A 1 303 ? 28.533 13.536 -15.550 1.00 90.38 303 LYS A N 1
ATOM 2402 C CA . LYS A 1 303 ? 28.327 12.124 -15.211 1.00 90.38 303 LYS A CA 1
ATOM 2403 C C . LYS A 1 303 ? 27.610 11.387 -16.335 1.00 90.38 303 LYS A C 1
ATOM 2405 O O . LYS A 1 303 ? 26.652 11.901 -16.907 1.00 90.38 303 LYS A O 1
ATOM 2410 N N . LYS A 1 304 ? 28.022 10.147 -16.586 1.00 93.00 304 LYS A N 1
ATOM 2411 C CA . LYS A 1 304 ? 27.348 9.235 -17.516 1.00 93.00 304 LYS A CA 1
ATOM 2412 C C . LYS A 1 304 ? 26.231 8.506 -16.787 1.00 93.00 304 LYS A C 1
ATOM 2414 O O . LYS A 1 304 ? 26.380 8.189 -15.606 1.00 93.00 304 LYS A O 1
ATOM 2419 N N . PHE A 1 305 ? 25.138 8.183 -17.477 1.00 93.56 305 PHE A N 1
ATOM 2420 C CA . PHE A 1 305 ? 24.098 7.342 -16.873 1.00 93.56 305 PHE A CA 1
ATOM 2421 C C . PHE A 1 305 ? 24.649 5.967 -16.468 1.00 93.56 305 PHE A C 1
ATOM 2423 O O . PHE A 1 305 ? 24.328 5.480 -15.385 1.00 93.56 305 PHE A O 1
ATOM 2430 N N . SER A 1 306 ? 25.554 5.395 -17.267 1.00 93.69 306 SER A N 1
ATOM 2431 C CA . SER A 1 306 ? 26.224 4.123 -16.966 1.00 93.69 306 SER A CA 1
ATOM 2432 C C . SER A 1 306 ? 26.971 4.118 -15.629 1.00 93.69 306 SER A C 1
ATOM 2434 O O . SER A 1 306 ? 27.009 3.097 -14.947 1.00 93.69 306 SER A O 1
ATOM 2436 N N . ASP A 1 307 ? 27.528 5.262 -15.217 1.00 93.81 307 ASP A N 1
ATOM 2437 C CA . ASP A 1 307 ? 28.312 5.384 -13.979 1.00 93.81 307 ASP A CA 1
ATOM 2438 C C . ASP A 1 307 ? 27.421 5.381 -12.723 1.00 93.81 307 ASP A C 1
ATOM 2440 O O . ASP A 1 307 ? 27.908 5.273 -11.597 1.00 93.81 307 ASP A O 1
ATOM 2444 N N . LEU A 1 308 ? 26.103 5.515 -12.899 1.00 93.56 308 LEU A N 1
ATOM 2445 C CA . LEU A 1 308 ? 25.130 5.430 -11.814 1.00 93.56 308 LEU A CA 1
ATOM 2446 C C . LEU A 1 308 ? 24.721 3.986 -11.506 1.00 93.56 308 LEU A C 1
ATOM 2448 O O . LEU A 1 308 ? 24.098 3.760 -10.468 1.00 93.56 308 LEU A O 1
ATOM 2452 N N . ALA A 1 309 ? 25.067 3.013 -12.356 1.00 95.38 309 ALA A N 1
ATOM 2453 C CA . ALA A 1 309 ? 24.802 1.604 -12.087 1.00 95.38 309 ALA A CA 1
ATOM 2454 C C . ALA A 1 309 ? 25.408 1.182 -10.738 1.00 95.38 309 ALA A C 1
ATOM 2456 O O . ALA A 1 309 ? 26.534 1.547 -10.405 1.00 95.38 309 ALA A O 1
ATOM 2457 N N . TRP A 1 310 ? 24.644 0.428 -9.943 1.00 95.56 310 TRP A N 1
ATOM 2458 C CA . TRP A 1 310 ? 25.000 -0.020 -8.588 1.00 95.56 310 TRP A CA 1
ATOM 2459 C C . TRP A 1 310 ? 25.249 1.097 -7.567 1.00 95.56 310 TRP A C 1
ATOM 2461 O O . TRP A 1 310 ? 25.565 0.814 -6.409 1.00 95.56 310 TRP A O 1
ATOM 2471 N N . ASN A 1 311 ? 25.045 2.365 -7.933 1.00 94.44 311 ASN A N 1
ATOM 2472 C CA . ASN A 1 311 ? 25.194 3.471 -7.004 1.00 94.44 311 ASN A CA 1
ATOM 2473 C C . ASN A 1 311 ? 24.117 3.408 -5.913 1.00 94.44 311 ASN A C 1
ATOM 2475 O O . ASN A 1 311 ? 22.932 3.208 -6.186 1.00 94.44 311 ASN A O 1
ATOM 2479 N N . VAL A 1 312 ? 24.520 3.650 -4.666 1.00 92.12 312 VAL A N 1
ATOM 2480 C CA . VAL A 1 312 ? 23.624 3.695 -3.502 1.00 92.12 312 VAL A CA 1
ATOM 2481 C C . VAL A 1 312 ? 22.481 4.710 -3.686 1.00 92.12 312 VAL A C 1
ATOM 2483 O O . VAL A 1 312 ? 21.392 4.504 -3.150 1.00 92.12 312 VAL A O 1
ATOM 2486 N N . SER A 1 313 ? 22.656 5.753 -4.507 1.00 91.06 313 SER A N 1
ATOM 2487 C CA . SER A 1 313 ? 21.580 6.699 -4.833 1.00 91.06 313 SER A CA 1
ATOM 2488 C C . SER A 1 313 ? 20.392 6.068 -5.570 1.00 91.06 313 SER A C 1
ATOM 2490 O O . SER A 1 313 ? 19.301 6.626 -5.512 1.00 91.06 313 SER A O 1
ATOM 2492 N N . LEU A 1 314 ? 20.568 4.921 -6.241 1.00 92.12 314 LEU A N 1
ATOM 2493 C CA . LEU A 1 314 ? 19.464 4.164 -6.848 1.00 92.12 314 LEU A CA 1
ATOM 2494 C C . LEU A 1 314 ? 18.643 3.409 -5.798 1.00 92.12 314 LEU A C 1
ATOM 2496 O O . LEU A 1 314 ? 17.417 3.339 -5.903 1.00 92.12 314 LEU A O 1
ATOM 2500 N N . LEU A 1 315 ? 19.310 2.865 -4.773 1.00 92.31 315 LEU A N 1
ATOM 2501 C CA . LEU A 1 315 ? 18.636 2.218 -3.646 1.00 92.31 315 LEU A CA 1
ATOM 2502 C C . LEU A 1 315 ? 17.801 3.249 -2.880 1.00 92.31 315 LEU A C 1
ATOM 2504 O O . LEU A 1 315 ? 16.616 3.036 -2.640 1.00 92.31 315 LEU A O 1
ATOM 2508 N N . PHE A 1 316 ? 18.399 4.405 -2.585 1.00 94.00 316 PHE A N 1
ATOM 2509 C CA . PHE A 1 316 ? 17.717 5.545 -1.971 1.00 94.00 316 PHE A CA 1
ATOM 2510 C C . PHE A 1 316 ? 17.093 6.490 -2.999 1.00 94.00 316 PHE A C 1
ATOM 2512 O O . PHE A 1 316 ? 17.130 7.705 -2.826 1.00 94.00 316 PHE A O 1
ATOM 2519 N N . SER A 1 317 ? 16.524 5.946 -4.074 1.00 93.94 317 SER A N 1
ATOM 2520 C CA . SER A 1 317 ? 15.862 6.742 -5.110 1.00 93.94 317 SER A CA 1
ATOM 2521 C C . SER A 1 317 ? 14.648 7.514 -4.565 1.00 93.94 317 SER A C 1
ATOM 2523 O O . SER A 1 317 ? 14.051 7.106 -3.560 1.00 93.94 317 SER A O 1
ATOM 2525 N N . PRO A 1 318 ? 14.208 8.594 -5.239 1.00 94.69 318 PRO A N 1
ATOM 2526 C CA . PRO A 1 318 ? 12.975 9.294 -4.905 1.00 94.69 318 PRO A CA 1
ATOM 2527 C C . PRO A 1 318 ? 11.783 8.341 -4.776 1.00 94.69 318 PRO A C 1
ATOM 2529 O O . PRO A 1 318 ? 11.000 8.489 -3.845 1.00 94.69 318 PRO A O 1
ATOM 2532 N N . ASN A 1 319 ? 11.670 7.320 -5.635 1.00 93.75 319 ASN A N 1
ATOM 2533 C CA . ASN A 1 319 ? 10.602 6.315 -5.578 1.00 93.75 319 ASN A CA 1
ATOM 2534 C C . ASN A 1 319 ? 10.564 5.560 -4.243 1.00 93.75 319 ASN A C 1
ATOM 2536 O O . ASN A 1 319 ? 9.483 5.343 -3.685 1.00 93.75 319 ASN A O 1
ATOM 2540 N N . PHE A 1 320 ? 11.726 5.182 -3.702 1.00 94.75 320 PHE A N 1
ATOM 2541 C CA . PHE A 1 320 ? 11.801 4.548 -2.388 1.00 94.75 320 PHE A CA 1
ATOM 2542 C C . PHE A 1 320 ? 11.399 5.519 -1.278 1.00 94.75 320 PHE A C 1
ATOM 2544 O O . PHE A 1 320 ? 10.546 5.185 -0.456 1.00 94.75 320 PHE A O 1
ATOM 2551 N N . ILE A 1 321 ? 11.937 6.742 -1.298 1.00 95.38 321 ILE A N 1
ATOM 2552 C CA . ILE A 1 321 ? 11.594 7.781 -0.317 1.00 95.38 321 ILE A CA 1
ATOM 2553 C C . ILE A 1 321 ? 10.098 8.116 -0.363 1.00 95.38 321 ILE A C 1
ATOM 2555 O O . ILE A 1 321 ? 9.461 8.237 0.679 1.00 95.38 321 ILE A O 1
ATOM 2559 N N . GLY A 1 322 ? 9.510 8.184 -1.557 1.00 95.06 322 GLY A N 1
ATOM 2560 C CA . GLY A 1 322 ? 8.079 8.392 -1.753 1.00 95.06 322 GLY A CA 1
ATOM 2561 C C . GLY A 1 322 ? 7.258 7.237 -1.189 1.00 95.06 322 GLY A C 1
ATOM 2562 O O . GLY A 1 322 ? 6.252 7.463 -0.528 1.00 95.06 322 GLY A O 1
ATOM 2563 N N . SER A 1 323 ? 7.726 6.000 -1.351 1.00 94.50 323 SER A N 1
ATOM 2564 C CA . SER A 1 323 ? 7.057 4.822 -0.785 1.00 94.50 323 SER A CA 1
ATOM 2565 C C . SER A 1 323 ? 7.140 4.792 0.752 1.00 94.50 323 SER A C 1
ATOM 2567 O O . SER A 1 323 ? 6.161 4.445 1.415 1.00 94.50 323 SER A O 1
ATOM 2569 N N . ILE A 1 324 ? 8.263 5.226 1.345 1.00 93.62 324 ILE A N 1
ATOM 2570 C CA . ILE A 1 324 ? 8.378 5.439 2.801 1.00 93.62 324 ILE A CA 1
ATOM 2571 C C . ILE A 1 324 ? 7.418 6.542 3.255 1.00 93.62 324 ILE A C 1
ATOM 2573 O O . ILE A 1 324 ? 6.709 6.368 4.245 1.00 93.62 324 ILE A O 1
ATOM 2577 N N . LEU A 1 325 ? 7.363 7.661 2.532 1.00 93.69 325 LEU A N 1
ATOM 2578 C CA . LEU A 1 325 ? 6.448 8.760 2.828 1.00 93.69 325 LEU A CA 1
ATOM 2579 C C . LEU A 1 325 ? 4.993 8.277 2.822 1.00 93.69 325 LEU A C 1
ATOM 2581 O O . LEU A 1 325 ? 4.258 8.562 3.767 1.00 93.69 325 LEU A O 1
ATOM 2585 N N . SER A 1 326 ? 4.594 7.471 1.831 1.00 92.19 326 SER A N 1
ATOM 2586 C CA . SER A 1 326 ? 3.285 6.813 1.830 1.00 92.19 326 SER A CA 1
ATOM 2587 C C . SER A 1 326 ? 3.075 5.950 3.076 1.00 92.19 326 SER A C 1
ATOM 2589 O O . SER A 1 326 ? 2.009 6.023 3.680 1.00 92.19 326 SER A O 1
ATOM 2591 N N . ALA A 1 327 ? 4.075 5.174 3.510 1.00 88.81 327 ALA A N 1
ATOM 2592 C CA . ALA A 1 327 ? 3.986 4.360 4.727 1.00 88.81 327 ALA A CA 1
ATOM 2593 C C . ALA A 1 327 ? 3.744 5.196 5.994 1.00 88.81 327 ALA A C 1
ATOM 2595 O O . ALA A 1 327 ? 2.921 4.829 6.841 1.00 88.81 327 ALA A O 1
ATOM 2596 N N . VAL A 1 328 ? 4.440 6.329 6.114 1.00 88.62 328 VAL A N 1
ATOM 2597 C CA . VAL A 1 328 ? 4.294 7.267 7.233 1.00 88.62 328 VAL A CA 1
ATOM 2598 C C . VAL A 1 328 ? 2.904 7.899 7.222 1.00 88.62 328 VAL A C 1
ATOM 2600 O O . VAL A 1 328 ? 2.207 7.843 8.234 1.00 88.62 328 VAL A O 1
ATOM 2603 N N . VAL A 1 329 ? 2.462 8.423 6.073 1.00 90.69 329 VAL A N 1
ATOM 2604 C CA . VAL A 1 329 ? 1.123 9.014 5.921 1.00 90.69 329 VAL A CA 1
ATOM 2605 C C . VAL A 1 329 ? 0.040 7.982 6.232 1.00 90.69 329 VAL A C 1
ATOM 2607 O O . VAL A 1 329 ? -0.889 8.293 6.978 1.00 90.69 329 VAL A O 1
ATOM 2610 N N . VAL A 1 330 ? 0.184 6.740 5.751 1.00 86.94 330 VAL A N 1
ATOM 2611 C CA . VAL A 1 330 ? -0.766 5.664 6.066 1.00 86.94 330 VAL A CA 1
ATOM 2612 C C . VAL A 1 330 ? -0.846 5.412 7.565 1.00 86.94 330 VAL A C 1
ATOM 2614 O O . VAL A 1 330 ? -1.937 5.339 8.127 1.00 86.94 330 VAL A O 1
ATOM 2617 N N . SER A 1 331 ? 0.305 5.325 8.228 1.00 81.44 331 SER A N 1
ATOM 2618 C CA . SER A 1 331 ? 0.370 5.084 9.671 1.00 81.44 331 SER A CA 1
ATOM 2619 C C . SER A 1 331 ? -0.290 6.219 10.463 1.00 81.44 331 SER A C 1
ATOM 2621 O O . SER A 1 331 ? -1.115 5.955 11.337 1.00 81.44 331 SER A O 1
ATOM 2623 N N . MET A 1 332 ? -0.004 7.478 10.112 1.00 83.62 332 MET A N 1
ATOM 2624 C CA . MET A 1 332 ? -0.608 8.656 10.748 1.00 83.62 332 MET A CA 1
ATOM 2625 C C . MET A 1 332 ? -2.133 8.689 10.581 1.00 83.62 332 MET A C 1
ATOM 2627 O O . MET A 1 332 ? -2.857 8.909 11.553 1.00 83.62 332 MET A O 1
ATOM 2631 N N . PHE A 1 333 ? -2.634 8.443 9.366 1.00 84.50 333 PHE A N 1
ATOM 2632 C CA . PHE A 1 333 ? -4.073 8.434 9.095 1.00 84.50 333 PHE A CA 1
ATOM 2633 C C . PHE A 1 333 ? -4.776 7.261 9.778 1.00 84.50 333 PHE A C 1
ATOM 2635 O O . PHE A 1 333 ? -5.831 7.462 10.375 1.00 84.50 333 PHE A O 1
ATOM 2642 N N . LEU A 1 334 ? -4.204 6.054 9.749 1.00 78.38 334 LEU A N 1
ATOM 2643 C CA . LEU A 1 334 ? -4.777 4.900 10.446 1.00 78.38 334 LEU A CA 1
ATOM 2644 C C . LEU A 1 334 ? -4.873 5.144 11.956 1.00 78.38 334 LEU A C 1
ATOM 2646 O O . LEU A 1 334 ? -5.910 4.851 12.550 1.00 78.38 334 LEU A O 1
ATOM 2650 N N . GLU A 1 335 ? -3.837 5.712 12.578 1.00 76.50 335 GLU A N 1
ATOM 2651 C CA . GLU A 1 335 ? -3.870 6.041 14.006 1.00 76.50 335 GLU A CA 1
ATOM 2652 C C . GLU A 1 335 ? -4.907 7.112 14.360 1.00 76.50 335 GLU A C 1
ATOM 2654 O O . GLU A 1 335 ? -5.527 7.024 15.424 1.00 76.50 335 GLU A O 1
ATOM 2659 N N . ALA A 1 336 ? -5.093 8.109 13.491 1.00 79.62 336 ALA A N 1
ATOM 2660 C CA . ALA A 1 336 ? -6.064 9.179 13.687 1.00 79.62 336 ALA A CA 1
ATOM 2661 C C . ALA A 1 336 ? -7.510 8.705 13.463 1.00 79.62 336 ALA A C 1
ATOM 2663 O O . ALA A 1 336 ? -8.398 9.026 14.253 1.00 79.62 336 ALA A O 1
ATOM 2664 N N . LEU A 1 337 ? -7.751 7.930 12.401 1.00 79.19 337 LEU A N 1
ATOM 2665 C CA . LEU A 1 337 ? -9.089 7.495 11.995 1.00 79.19 337 LEU A CA 1
ATOM 2666 C C . LEU A 1 337 ? -9.579 6.267 12.766 1.00 79.19 337 LEU A C 1
ATOM 2668 O O . LEU A 1 337 ? -10.785 6.087 12.945 1.00 79.19 337 LEU A O 1
ATOM 2672 N N . PHE A 1 338 ? -8.660 5.402 13.203 1.00 72.75 338 PHE A N 1
ATOM 2673 C CA . PHE A 1 338 ? -9.001 4.132 13.833 1.00 72.75 338 PHE A CA 1
ATOM 2674 C C . PHE A 1 338 ? -7.968 3.685 14.873 1.00 72.75 338 PHE A C 1
ATOM 2676 O O . PHE A 1 338 ? -7.202 2.742 14.649 1.00 72.75 338 PHE A O 1
ATOM 2683 N N . PRO A 1 339 ? -7.987 4.295 16.071 1.00 69.56 339 PRO A N 1
ATOM 2684 C CA . PRO A 1 339 ? -7.111 3.938 17.183 1.00 69.56 339 PRO A CA 1
ATOM 2685 C C . PRO A 1 339 ? -7.535 2.613 17.855 1.00 69.56 339 PRO A C 1
ATOM 2687 O O . PRO A 1 339 ? -7.712 2.554 19.067 1.00 69.56 339 PRO A O 1
ATOM 2690 N N . ARG A 1 340 ? -7.699 1.532 17.074 1.00 64.81 340 ARG A N 1
ATOM 2691 C CA . ARG A 1 340 ? -8.347 0.252 17.437 1.00 64.81 340 ARG A CA 1
ATOM 2692 C C . ARG A 1 340 ? -7.921 -0.320 18.793 1.00 64.81 340 ARG A C 1
ATOM 2694 O O . ARG A 1 340 ? -8.770 -0.812 19.530 1.00 64.81 340 ARG A O 1
ATOM 2701 N N . TYR A 1 341 ? -6.623 -0.259 19.094 1.00 62.94 341 TYR A N 1
ATOM 2702 C CA . TYR A 1 341 ? -6.007 -0.843 20.295 1.00 62.94 341 TYR A CA 1
ATOM 2703 C C . TYR A 1 341 ? -5.570 0.195 21.326 1.00 62.94 341 TYR A C 1
ATOM 2705 O O . TYR A 1 341 ? -4.847 -0.141 22.262 1.00 62.94 341 TYR A O 1
ATOM 2713 N N . LYS A 1 342 ? -5.950 1.467 21.155 1.00 74.12 342 LYS A N 1
ATOM 2714 C CA . LYS A 1 342 ? -5.797 2.429 22.244 1.00 74.12 342 LYS A CA 1
ATOM 2715 C C . LYS A 1 342 ? -6.886 2.130 23.268 1.00 74.12 342 LYS A C 1
ATOM 2717 O O . LYS A 1 342 ? -8.040 1.884 22.910 1.00 74.12 342 LYS A O 1
ATOM 2722 N N . MET A 1 343 ? -6.500 2.132 24.536 1.00 79.38 343 MET A N 1
ATOM 2723 C CA . MET A 1 343 ? -7.457 2.019 25.625 1.00 79.38 343 MET A CA 1
ATOM 2724 C C . MET A 1 343 ? -8.269 3.308 25.717 1.00 79.38 343 MET A C 1
ATOM 2726 O O . MET A 1 343 ? -7.754 4.410 25.505 1.00 79.38 343 MET A O 1
ATOM 2730 N N . ALA A 1 344 ? -9.541 3.166 26.050 1.00 85.69 344 ALA A N 1
ATOM 2731 C CA . ALA A 1 344 ? -10.425 4.277 26.324 1.00 85.69 344 ALA A CA 1
ATOM 2732 C C . ALA A 1 344 ? -11.163 4.038 27.638 1.00 85.69 344 ALA A C 1
ATOM 2734 O O . ALA A 1 344 ? -11.644 2.937 27.911 1.00 85.69 344 ALA A O 1
ATOM 2735 N N . LYS A 1 345 ? -11.266 5.100 28.432 1.00 89.62 345 LYS A N 1
ATOM 2736 C CA . LYS A 1 345 ? -12.153 5.175 29.586 1.00 89.62 345 LYS A CA 1
ATOM 2737 C C . LYS A 1 345 ? -13.536 5.582 29.089 1.00 89.62 345 LYS A C 1
ATOM 2739 O O . LYS A 1 345 ? -13.651 6.582 28.380 1.00 89.62 345 LYS A O 1
ATOM 2744 N N . ILE A 1 346 ? -14.560 4.827 29.459 1.00 91.62 346 ILE A N 1
ATOM 2745 C CA . 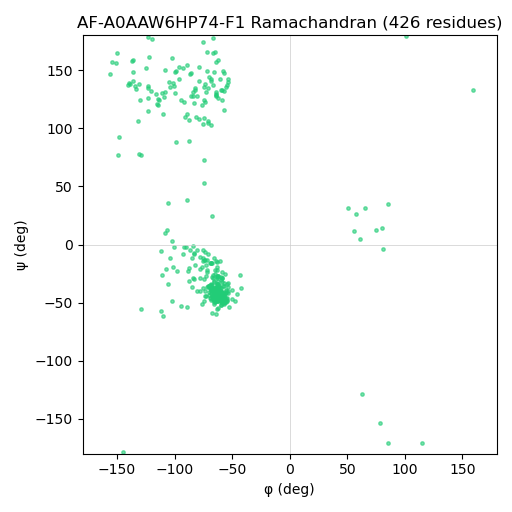ILE A 1 346 ? -15.965 5.155 29.235 1.00 91.62 346 ILE A CA 1
ATOM 2746 C C . ILE A 1 346 ? -16.586 5.503 30.586 1.00 91.62 346 ILE A C 1
ATOM 2748 O O . ILE A 1 346 ? -16.509 4.715 31.528 1.00 91.62 346 ILE A O 1
ATOM 2752 N N . GLU A 1 347 ? -17.220 6.666 30.660 1.00 93.31 347 GLU A N 1
ATOM 2753 C CA . GLU A 1 347 ? -17.983 7.139 31.812 1.00 93.31 347 GLU A CA 1
ATOM 2754 C C . GLU A 1 347 ? -19.451 7.259 31.406 1.00 93.31 347 GLU A C 1
ATOM 2756 O O . GLU A 1 347 ? -19.794 7.951 30.445 1.00 93.31 347 GLU A O 1
ATOM 2761 N N . ILE A 1 348 ? -20.315 6.534 32.107 1.00 93.38 348 ILE A N 1
ATOM 2762 C CA . ILE A 1 348 ? -21.739 6.410 31.806 1.00 93.38 348 ILE A CA 1
ATOM 2763 C C . ILE A 1 348 ? -22.503 7.044 32.957 1.00 93.38 348 ILE A C 1
ATOM 2765 O O . ILE A 1 348 ? -22.392 6.590 34.093 1.00 93.38 348 ILE A O 1
ATOM 2769 N N . TYR A 1 349 ? -23.293 8.064 32.649 1.00 91.25 349 TYR A N 1
ATOM 2770 C CA . TYR A 1 349 ? -24.132 8.767 33.611 1.00 91.25 349 TYR A CA 1
ATOM 2771 C C . TYR A 1 349 ? -25.595 8.438 33.315 1.00 91.25 349 TYR A C 1
ATOM 2773 O O . TYR A 1 349 ? -26.118 8.835 32.268 1.00 91.25 349 TYR A O 1
ATOM 2781 N N . SER A 1 350 ? -26.242 7.702 34.217 1.00 89.88 350 SER A N 1
ATOM 2782 C CA . SER A 1 350 ? -27.625 7.239 34.068 1.00 89.88 350 SER A CA 1
ATOM 2783 C C . SER A 1 350 ? -28.297 7.086 35.434 1.00 89.88 350 SER A C 1
ATOM 2785 O O . SER A 1 350 ? -27.625 6.908 36.447 1.00 89.88 350 SER A O 1
ATOM 2787 N N . ALA A 1 351 ? -29.629 7.159 35.455 1.00 85.69 351 ALA A N 1
ATOM 2788 C CA . ALA A 1 351 ? -30.428 6.790 36.622 1.00 85.69 351 ALA A CA 1
ATOM 2789 C C . ALA A 1 351 ? -30.583 5.262 36.766 1.00 85.69 351 ALA A C 1
ATOM 2791 O O . ALA A 1 351 ? -30.841 4.770 37.857 1.00 85.69 351 ALA A O 1
ATOM 2792 N N . ASP A 1 352 ? -30.390 4.506 35.680 1.00 89.56 352 ASP A N 1
ATOM 2793 C CA . ASP A 1 352 ? -30.578 3.054 35.606 1.00 89.56 352 ASP A CA 1
ATOM 2794 C C . ASP A 1 352 ? -29.232 2.297 35.564 1.00 89.56 352 ASP A C 1
ATOM 2796 O O . ASP A 1 352 ? -29.093 1.273 34.884 1.00 89.56 352 ASP A O 1
ATOM 2800 N N . CYS A 1 353 ? -28.212 2.784 36.284 1.00 90.25 353 CYS A N 1
ATOM 2801 C CA . CYS A 1 353 ? -26.868 2.196 36.273 1.00 90.25 353 CYS A CA 1
ATOM 2802 C C . CYS A 1 353 ? -26.871 0.695 36.604 1.00 90.25 353 CYS A C 1
ATOM 2804 O O . CYS A 1 353 ? -26.206 -0.078 35.921 1.00 90.25 353 CYS A O 1
ATOM 2806 N N . GLU A 1 354 ? -27.675 0.236 37.562 1.00 90.19 354 GLU A N 1
ATOM 2807 C CA . GLU A 1 354 ? -27.728 -1.191 37.904 1.00 90.19 354 GLU A CA 1
ATOM 2808 C C . GLU A 1 354 ? -28.253 -2.071 36.751 1.00 90.19 354 GLU A C 1
ATOM 2810 O O . GLU A 1 354 ? -27.713 -3.148 36.487 1.00 90.19 354 GLU A O 1
ATOM 2815 N N . LYS A 1 355 ? -29.240 -1.595 35.978 1.00 90.25 355 LYS A N 1
ATOM 2816 C CA . LYS A 1 355 ? -29.723 -2.310 34.782 1.00 90.25 355 LYS A CA 1
ATOM 2817 C C . LYS A 1 355 ? -28.668 -2.318 33.676 1.00 90.25 355 LYS A C 1
ATOM 2819 O O . LYS A 1 355 ? -28.484 -3.333 33.004 1.00 90.25 355 LYS A O 1
ATOM 2824 N N . ILE A 1 356 ? -27.947 -1.206 33.499 1.00 91.38 356 ILE A N 1
ATOM 2825 C CA . ILE A 1 356 ? -26.830 -1.116 32.546 1.00 91.38 356 ILE A CA 1
ATOM 2826 C C . ILE A 1 356 ? -25.716 -2.093 32.943 1.00 91.38 356 ILE A C 1
ATOM 2828 O O . ILE A 1 356 ? -25.200 -2.808 32.085 1.00 91.38 356 ILE A O 1
ATOM 2832 N N . ARG A 1 357 ? -25.381 -2.177 34.236 1.00 89.88 357 ARG A N 1
ATOM 2833 C CA . ARG A 1 357 ? -24.398 -3.120 34.785 1.00 89.88 357 ARG A CA 1
ATOM 2834 C C . ARG A 1 357 ? -24.774 -4.559 34.446 1.00 89.88 357 ARG A C 1
ATOM 2836 O O . ARG A 1 357 ? -23.947 -5.295 33.914 1.00 89.88 357 ARG A O 1
ATOM 2843 N N . GLN A 1 358 ? -26.026 -4.946 34.690 1.00 88.75 358 GLN A N 1
ATOM 2844 C CA . GLN A 1 358 ? -26.522 -6.282 34.356 1.00 88.75 358 GLN A CA 1
ATOM 2845 C C . GLN A 1 358 ? -26.464 -6.558 32.850 1.00 88.75 358 GLN A C 1
ATOM 2847 O O . GLN A 1 358 ? -25.994 -7.620 32.447 1.00 88.75 358 GLN A O 1
ATOM 2852 N N . ALA A 1 359 ? -26.853 -5.595 32.010 1.00 88.69 359 ALA A N 1
ATOM 2853 C CA . ALA A 1 359 ? -26.766 -5.737 30.558 1.00 88.69 359 ALA A CA 1
ATOM 2854 C C . ALA A 1 359 ? -25.317 -5.944 30.079 1.00 88.69 359 ALA A C 1
ATOM 2856 O O . ALA A 1 359 ? -25.074 -6.812 29.241 1.00 88.69 359 ALA A O 1
ATOM 2857 N N . LEU A 1 360 ? -24.354 -5.201 30.635 1.00 87.00 360 LEU A N 1
ATOM 2858 C CA . LEU A 1 360 ? -22.933 -5.345 30.305 1.00 87.00 360 LEU A CA 1
ATOM 2859 C C . LEU A 1 360 ? -22.328 -6.657 30.827 1.00 87.00 360 LEU A C 1
ATOM 2861 O O . LEU A 1 360 ? -21.517 -7.250 30.130 1.00 87.00 360 LEU A O 1
ATOM 2865 N N . LEU A 1 361 ? -22.726 -7.133 32.011 1.00 84.25 361 LEU A N 1
ATOM 2866 C CA . LEU A 1 361 ? -22.253 -8.412 32.567 1.00 84.25 361 LEU A CA 1
ATOM 2867 C C . LEU A 1 361 ? -22.879 -9.638 31.895 1.00 84.25 361 LEU A C 1
ATOM 2869 O O . LEU A 1 361 ? -22.259 -10.695 31.849 1.00 84.25 361 LEU A O 1
ATOM 2873 N N . SER A 1 362 ? -24.112 -9.509 31.403 1.00 81.12 362 SER A N 1
ATOM 2874 C CA . SER A 1 362 ? -24.797 -10.573 30.659 1.00 81.12 362 SER A CA 1
ATOM 2875 C C . SER A 1 362 ? -24.219 -10.778 29.257 1.00 81.12 362 SER A C 1
ATOM 2877 O O . SER A 1 362 ? -24.329 -11.864 28.681 1.00 81.12 362 SER A O 1
ATOM 2879 N N . ASP A 1 363 ? -23.574 -9.745 28.709 1.00 76.38 363 ASP A N 1
ATOM 2880 C CA . ASP A 1 363 ? -22.767 -9.881 27.510 1.00 76.38 363 ASP A CA 1
ATOM 2881 C C . ASP A 1 363 ? -21.593 -10.805 27.849 1.00 76.38 363 ASP A C 1
ATOM 2883 O O . ASP A 1 363 ? -20.940 -10.623 28.871 1.00 76.38 363 ASP A O 1
ATOM 2887 N N . HIS A 1 364 ? -21.308 -11.818 27.024 1.00 63.53 364 HIS A N 1
ATOM 2888 C CA . HIS A 1 364 ? -20.240 -12.806 27.277 1.00 63.53 364 HIS A CA 1
ATOM 2889 C C . HIS A 1 364 ? -18.821 -12.191 27.215 1.00 63.53 364 HIS A C 1
ATOM 2891 O O . HIS A 1 364 ? -17.875 -12.859 26.810 1.00 63.53 364 HIS A O 1
ATOM 2897 N N . HIS A 1 365 ? -18.693 -10.884 27.459 1.00 64.00 365 HIS A N 1
ATOM 2898 C CA . HIS A 1 365 ? -17.491 -10.071 27.419 1.00 64.00 365 HIS A CA 1
ATOM 2899 C C . HIS A 1 365 ? -17.384 -9.223 28.698 1.00 64.00 365 HIS A C 1
ATOM 2901 O O . HIS A 1 365 ? -17.727 -8.042 28.684 1.00 64.00 365 HIS A O 1
ATOM 2907 N N . PRO A 1 366 ? -16.957 -9.816 29.831 1.00 60.91 366 PRO A N 1
ATOM 2908 C CA . PRO A 1 366 ? -16.745 -9.091 31.077 1.00 60.91 366 PRO A CA 1
ATOM 2909 C C . PRO A 1 366 ? -15.753 -7.935 30.909 1.00 60.91 366 PRO A C 1
ATOM 2911 O O . PRO A 1 366 ? -14.560 -8.126 30.677 1.00 60.91 366 PRO A O 1
ATOM 2914 N N . HIS A 1 367 ? -16.254 -6.718 31.102 1.00 71.12 367 HIS A N 1
ATOM 2915 C CA . HIS A 1 367 ? -15.438 -5.516 31.211 1.00 71.12 367 HIS A CA 1
ATOM 2916 C C . HIS A 1 367 ? -15.189 -5.186 32.683 1.00 71.12 367 HIS A C 1
ATOM 2918 O O . HIS A 1 367 ? -16.087 -5.320 33.519 1.00 71.12 367 HIS A O 1
ATOM 2924 N N . THR A 1 368 ? -13.991 -4.701 33.012 1.00 76.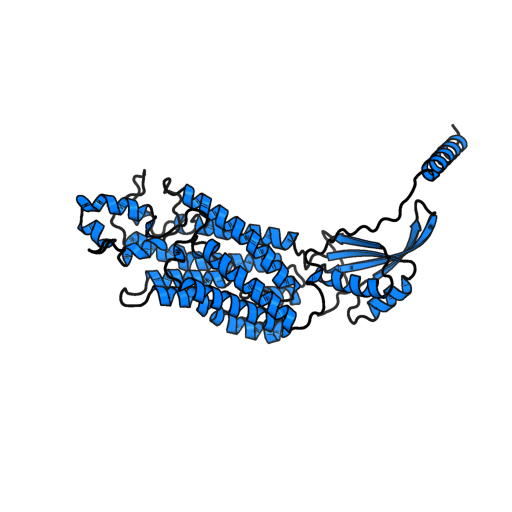75 368 THR A N 1
ATOM 2925 C CA . THR A 1 368 ? -13.763 -4.091 34.325 1.00 76.75 368 THR A CA 1
ATOM 2926 C C . THR A 1 368 ? -14.656 -2.864 34.455 1.00 76.75 368 THR A C 1
ATOM 2928 O O . THR A 1 368 ? -14.669 -1.987 33.589 1.00 76.75 368 THR A O 1
ATOM 2931 N N . MET A 1 369 ? -15.448 -2.820 35.520 1.00 86.56 369 MET A N 1
ATOM 2932 C CA . MET A 1 369 ? -16.404 -1.750 35.760 1.00 86.56 369 MET A CA 1
ATOM 2933 C C . MET A 1 369 ? -16.399 -1.356 37.230 1.00 86.56 369 MET A C 1
ATOM 2935 O O . MET A 1 369 ? -16.367 -2.214 38.110 1.00 86.56 369 MET A O 1
ATOM 2939 N N . SER A 1 370 ? -16.460 -0.055 37.475 1.00 87.75 370 SER A N 1
ATOM 2940 C CA . SER A 1 370 ? -16.588 0.528 38.806 1.00 87.75 370 SER A CA 1
ATOM 2941 C C . SER A 1 370 ? -17.826 1.408 38.839 1.00 87.75 370 SER A C 1
ATOM 2943 O O . SER A 1 370 ? -18.058 2.184 37.911 1.00 87.75 370 SER A O 1
ATOM 2945 N N . MET A 1 371 ? -18.606 1.302 39.910 1.00 91.31 371 MET A N 1
ATOM 2946 C CA . MET A 1 371 ? -19.738 2.186 40.170 1.00 91.31 371 MET A CA 1
ATOM 2947 C C . MET A 1 371 ? -19.369 3.198 41.243 1.00 91.31 371 MET A C 1
ATOM 2949 O O . MET A 1 371 ? -18.776 2.851 42.262 1.00 91.31 371 MET A O 1
ATOM 2953 N N . SER A 1 372 ? -19.730 4.453 41.011 1.00 90.88 372 SER A N 1
ATOM 2954 C CA . SER A 1 372 ? -19.513 5.550 41.951 1.00 90.88 372 SER A CA 1
ATOM 2955 C C . SER A 1 372 ? -20.757 6.422 42.040 1.00 90.88 372 SER A C 1
ATOM 2957 O O . SER A 1 372 ? -21.374 6.717 41.015 1.00 90.88 372 SER A O 1
ATOM 2959 N N . LYS A 1 373 ? -21.080 6.884 43.249 1.00 90.25 373 LYS A N 1
ATOM 2960 C CA . LYS A 1 373 ? -22.063 7.949 43.464 1.00 90.25 373 LYS A CA 1
ATOM 2961 C C . LYS A 1 373 ? -21.388 9.301 43.261 1.00 90.25 373 LYS A C 1
ATOM 2963 O O 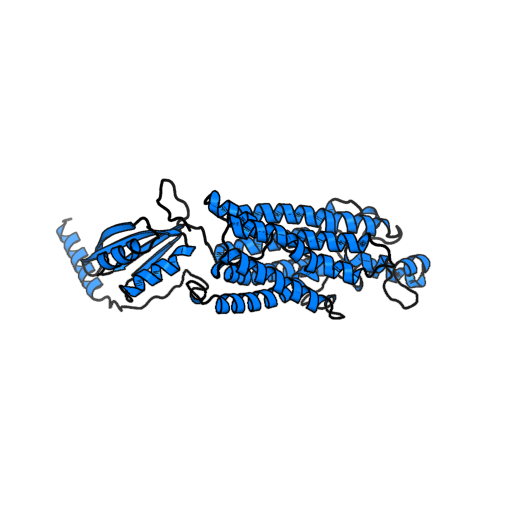. LYS A 1 373 ? -20.293 9.531 43.768 1.00 90.25 373 LYS A O 1
ATOM 2968 N N . ILE A 1 374 ? -22.031 10.176 42.505 1.00 88.81 374 ILE A N 1
ATOM 2969 C CA . ILE A 1 374 ? -21.564 11.524 42.188 1.00 88.81 374 ILE A CA 1
ATOM 2970 C C . ILE A 1 374 ? -22.640 12.539 42.578 1.00 88.81 374 ILE A C 1
ATOM 2972 O O . ILE A 1 374 ? -23.828 12.234 42.540 1.00 88.81 374 ILE A O 1
ATOM 2976 N N . THR A 1 375 ? -22.240 13.762 42.912 1.00 86.06 375 THR A N 1
ATOM 2977 C CA . THR A 1 375 ? -23.170 14.854 43.240 1.00 86.06 375 THR A CA 1
ATOM 2978 C C . THR A 1 375 ? -23.059 15.941 42.179 1.00 86.06 375 THR A C 1
ATOM 2980 O O . THR A 1 375 ? -21.964 16.434 41.900 1.00 86.06 375 THR A O 1
ATOM 2983 N N . GLY A 1 376 ? -24.178 16.315 41.556 1.00 80.38 376 GLY A N 1
ATOM 2984 C CA . GLY A 1 376 ? -24.197 17.344 40.516 1.00 80.38 376 GLY A CA 1
ATOM 2985 C C . GLY A 1 376 ? -23.785 18.718 41.052 1.00 80.38 376 GLY A C 1
ATOM 2986 O O . GLY A 1 376 ? -24.357 19.200 42.022 1.00 80.38 376 GLY A O 1
ATOM 2987 N N . GLY A 1 377 ? -22.833 19.395 40.401 1.00 80.31 377 GLY A N 1
ATOM 2988 C CA . GLY A 1 377 ? -22.355 20.712 40.856 1.00 80.31 377 GLY A CA 1
ATOM 2989 C C . GLY A 1 377 ? -23.408 21.828 40.787 1.00 80.31 377 GLY A C 1
ATOM 2990 O O . GLY A 1 377 ? -23.411 22.715 41.634 1.00 80.31 377 GLY A O 1
ATOM 2991 N N . PHE A 1 378 ? -24.322 21.760 39.810 1.00 74.25 378 PHE A N 1
ATOM 2992 C CA . PHE A 1 378 ? -25.428 22.716 39.662 1.00 74.25 378 PHE A CA 1
ATOM 2993 C C . PHE A 1 378 ? -26.674 22.278 40.438 1.00 74.25 378 PHE A C 1
ATOM 2995 O O . PHE A 1 378 ? -27.190 23.037 41.251 1.00 74.25 378 PHE A O 1
ATOM 3002 N N . THR A 1 379 ? -27.151 21.049 40.211 1.00 75.25 379 THR A N 1
ATOM 3003 C CA . THR A 1 379 ? -28.422 20.573 40.783 1.00 75.25 379 THR A CA 1
ATOM 3004 C C . THR A 1 379 ? -28.299 20.067 42.220 1.00 75.25 379 THR A C 1
ATOM 3006 O O . THR A 1 379 ? -29.311 19.948 42.899 1.00 75.25 379 THR A O 1
ATOM 3009 N N . LYS A 1 380 ? -27.081 19.752 42.693 1.00 78.62 380 LYS A N 1
ATOM 3010 C CA . LYS A 1 380 ? -26.799 19.059 43.968 1.00 78.62 380 LYS A CA 1
ATOM 3011 C C . LYS A 1 380 ? -27.490 17.701 44.134 1.00 78.62 380 LYS A C 1
ATOM 3013 O O . LYS A 1 380 ? -27.460 17.129 45.218 1.00 78.62 380 LYS A O 1
ATOM 3018 N N . GLU A 1 381 ? -28.065 17.165 43.064 1.00 78.62 381 GLU A N 1
ATOM 3019 C CA . GLU A 1 381 ? -28.667 15.835 43.054 1.00 78.62 381 GLU A CA 1
ATOM 3020 C C . GLU A 1 381 ? -27.580 14.759 43.054 1.00 78.62 381 GLU A C 1
ATOM 3022 O O . GLU A 1 381 ? -26.588 14.866 42.320 1.00 78.62 381 GLU A O 1
ATOM 3027 N N . GLU A 1 382 ? -27.788 13.705 43.842 1.00 81.19 382 GLU A N 1
ATOM 3028 C CA . GLU A 1 382 ? -26.996 12.483 43.737 1.00 81.19 382 GLU A CA 1
ATOM 3029 C C . GLU A 1 382 ? -27.355 11.730 42.455 1.00 81.19 382 GLU A C 1
ATOM 3031 O O . GLU A 1 382 ? -28.524 11.573 42.102 1.00 81.19 382 GLU A O 1
ATOM 3036 N N . ARG A 1 383 ? -26.333 11.264 41.743 1.00 83.75 383 ARG A N 1
ATOM 3037 C CA . ARG A 1 383 ? -26.457 10.424 40.553 1.00 83.75 383 ARG A CA 1
ATOM 3038 C C . ARG A 1 383 ? -25.445 9.298 40.620 1.00 83.75 383 ARG A C 1
ATOM 3040 O O . ARG A 1 383 ? -24.432 9.392 41.309 1.00 83.75 383 ARG A O 1
ATOM 3047 N N . GLU A 1 384 ? -25.700 8.240 39.872 1.00 89.75 384 GLU A N 1
ATOM 3048 C CA . GLU A 1 384 ? -24.760 7.138 39.737 1.00 89.75 384 GLU A CA 1
ATOM 3049 C C . GLU A 1 384 ? -23.973 7.261 38.434 1.00 89.75 384 GLU A C 1
ATOM 3051 O O . GLU A 1 384 ? -24.459 7.769 37.419 1.00 89.75 384 GLU A O 1
ATOM 3056 N N . MET A 1 385 ? -22.731 6.790 38.474 1.00 93.31 385 MET A N 1
ATOM 3057 C CA . MET A 1 385 ? -21.847 6.729 37.322 1.00 93.31 385 MET A CA 1
ATOM 3058 C C . MET A 1 385 ? -21.179 5.361 37.254 1.00 93.31 385 MET A C 1
ATOM 3060 O O . MET A 1 385 ? -20.637 4.881 38.252 1.00 93.31 385 MET A O 1
ATOM 3064 N N . ILE A 1 386 ? -21.165 4.769 36.060 1.00 93.69 386 ILE A N 1
ATOM 3065 C CA . ILE A 1 386 ? -20.336 3.601 35.749 1.00 93.69 386 ILE A CA 1
ATOM 3066 C C . ILE A 1 386 ? -19.091 4.078 35.014 1.00 93.69 386 ILE A C 1
ATOM 3068 O O . ILE A 1 386 ? -19.180 4.798 34.023 1.00 93.69 386 ILE A O 1
ATOM 3072 N N . THR A 1 387 ? -17.928 3.634 35.475 1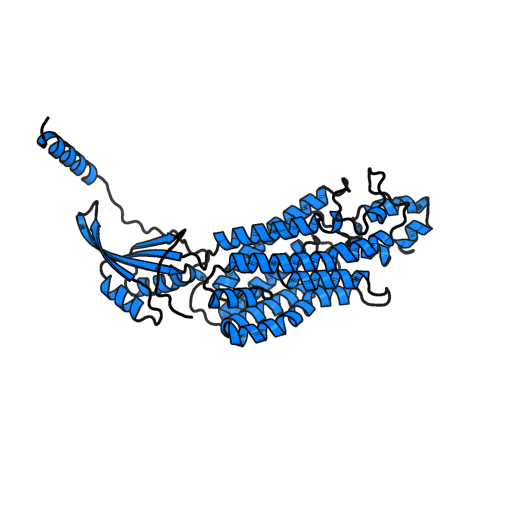.00 92.75 387 THR A N 1
ATOM 3073 C CA . THR A 1 387 ? -16.658 3.778 34.765 1.00 92.75 387 THR A CA 1
ATOM 3074 C C . THR A 1 387 ? -16.191 2.415 34.286 1.00 92.75 387 THR A C 1
ATOM 3076 O O . THR A 1 387 ? -16.122 1.481 35.079 1.00 92.75 387 THR A O 1
ATOM 3079 N N . THR A 1 388 ? -15.819 2.302 33.015 1.00 90.38 388 THR A N 1
ATOM 3080 C CA . THR A 1 388 ? -15.177 1.102 32.467 1.00 90.38 388 THR A CA 1
ATOM 3081 C C . THR A 1 388 ? -14.006 1.479 31.570 1.00 90.38 388 THR A C 1
ATOM 3083 O O . THR A 1 388 ? -14.020 2.536 30.938 1.00 90.38 388 THR A O 1
ATOM 3086 N N . THR A 1 389 ? -12.983 0.629 31.520 1.00 87.62 389 THR A N 1
ATOM 3087 C CA . THR A 1 389 ? -11.852 0.792 30.603 1.00 87.62 389 THR A CA 1
ATOM 3088 C C . THR A 1 389 ? -11.835 -0.370 29.629 1.00 87.62 389 THR A C 1
ATOM 3090 O O . THR A 1 389 ? -11.907 -1.530 30.022 1.00 87.62 389 THR A O 1
ATOM 3093 N N . THR A 1 390 ? -11.751 -0.053 28.344 1.00 82.56 390 THR A N 1
ATOM 3094 C CA . THR A 1 390 ? -11.903 -1.024 27.259 1.00 82.56 390 THR A CA 1
ATOM 3095 C C . THR A 1 390 ? -11.082 -0.596 26.041 1.00 82.56 390 THR A C 1
ATOM 3097 O O . THR A 1 390 ? -10.651 0.556 25.928 1.00 82.56 390 THR A O 1
ATOM 3100 N N . MET A 1 391 ? -10.864 -1.521 25.108 1.00 79.25 391 MET A N 1
ATOM 3101 C CA . MET A 1 391 ? -10.269 -1.214 23.812 1.00 79.25 391 MET A CA 1
ATOM 3102 C C . MET A 1 391 ? -11.222 -0.362 22.969 1.00 79.25 391 MET A C 1
ATOM 3104 O O . MET A 1 391 ? -12.430 -0.599 22.926 1.00 79.25 391 MET A O 1
ATOM 3108 N N . PHE A 1 392 ? -10.677 0.593 22.210 1.00 78.31 392 PHE A N 1
ATOM 3109 C CA . PHE A 1 392 ? -11.478 1.490 21.369 1.00 78.31 392 PHE A CA 1
ATOM 3110 C C . PHE A 1 392 ? -12.435 0.756 20.410 1.00 78.31 392 PHE A C 1
ATOM 3112 O O . PHE A 1 392 ? -13.542 1.222 20.139 1.00 78.31 392 PHE A O 1
ATOM 3119 N N . VAL A 1 393 ? -12.031 -0.422 19.924 1.00 74.69 393 VAL A N 1
ATOM 3120 C CA . VAL A 1 393 ? -12.835 -1.268 19.026 1.00 74.69 393 VAL A CA 1
ATOM 3121 C C . VAL A 1 393 ? -14.127 -1.812 19.654 1.00 74.69 393 VAL A C 1
ATOM 3123 O O . VAL A 1 393 ? -15.086 -2.085 18.931 1.00 74.69 393 VAL A O 1
ATOM 3126 N N . GLU A 1 394 ? -14.188 -1.938 20.981 1.00 78.81 394 GLU A N 1
ATOM 3127 C CA . GLU A 1 394 ? -15.332 -2.501 21.714 1.00 78.81 394 GLU A CA 1
ATOM 3128 C C . GLU A 1 394 ? -16.382 -1.433 22.062 1.00 78.81 394 GLU A C 1
ATOM 3130 O O . GLU A 1 394 ? -17.569 -1.745 22.201 1.00 78.81 394 GLU A O 1
ATOM 3135 N N . ILE A 1 395 ? -15.986 -0.155 22.109 1.00 84.94 395 ILE A N 1
ATOM 3136 C CA . ILE A 1 395 ? -16.854 0.985 22.451 1.00 84.94 395 ILE A CA 1
ATOM 3137 C C . ILE A 1 395 ? -18.198 0.970 21.691 1.00 84.94 395 ILE A C 1
ATOM 3139 O O . ILE A 1 395 ? -19.240 1.104 22.336 1.00 84.94 395 ILE A O 1
ATOM 3143 N N . PRO A 1 396 ? -18.267 0.780 20.352 1.00 82.94 396 PRO A N 1
ATOM 3144 C CA . PRO A 1 396 ? -19.551 0.758 19.650 1.00 82.94 396 PRO A CA 1
ATOM 3145 C C . PRO A 1 396 ? -20.491 -0.372 20.090 1.00 82.94 396 PRO A C 1
ATOM 3147 O O . PRO A 1 396 ? -21.704 -0.254 19.902 1.00 82.94 396 PRO A O 1
ATOM 3150 N N . ARG A 1 397 ? -19.963 -1.498 20.585 1.00 82.50 397 ARG A N 1
ATOM 3151 C CA . ARG A 1 397 ? -20.767 -2.600 21.136 1.00 82.50 397 ARG A CA 1
ATOM 3152 C C . ARG A 1 397 ? -21.307 -2.207 22.505 1.00 82.50 397 ARG A C 1
ATOM 3154 O O . ARG A 1 397 ? -22.516 -2.297 22.702 1.00 82.50 397 ARG A O 1
ATOM 3161 N N . ILE A 1 398 ? -20.443 -1.687 23.376 1.00 87.75 398 ILE A N 1
ATOM 3162 C CA . ILE A 1 398 ? -20.803 -1.210 24.717 1.00 87.75 398 ILE A CA 1
ATOM 3163 C C . ILE A 1 398 ? -21.883 -0.126 24.633 1.00 87.75 398 ILE A C 1
ATOM 3165 O O . ILE A 1 398 ? -22.932 -0.261 25.254 1.00 87.75 398 ILE A O 1
ATOM 3169 N N . ILE A 1 399 ? -21.709 0.888 23.774 1.00 88.62 399 ILE A N 1
ATOM 3170 C CA . ILE A 1 399 ? -22.730 1.925 23.547 1.00 88.62 399 ILE A CA 1
ATOM 3171 C C . ILE A 1 399 ? -24.059 1.302 23.109 1.00 88.62 399 ILE A C 1
ATOM 3173 O O . ILE A 1 399 ? -25.109 1.727 23.576 1.00 88.62 399 ILE A O 1
ATOM 3177 N N . ARG A 1 400 ? -24.049 0.294 22.226 1.00 86.94 400 ARG A N 1
ATOM 3178 C CA . ARG A 1 400 ? -25.286 -0.373 21.787 1.00 86.94 400 ARG A CA 1
ATOM 3179 C C . ARG A 1 400 ? -25.986 -1.119 22.919 1.00 86.94 400 ARG A C 1
ATOM 3181 O O . ARG A 1 400 ? -27.210 -1.114 22.939 1.00 86.94 400 ARG A O 1
ATOM 3188 N N . LEU A 1 401 ? -25.247 -1.746 23.830 1.00 88.56 401 LEU A N 1
ATOM 3189 C CA . LEU A 1 401 ? -25.825 -2.402 25.008 1.00 88.56 401 LEU A CA 1
ATOM 3190 C C . LEU A 1 401 ? -26.413 -1.376 25.976 1.00 88.56 401 LEU A C 1
ATOM 3192 O O . LEU A 1 401 ? -27.560 -1.521 26.379 1.00 88.56 401 LEU A O 1
ATOM 3196 N N . ILE A 1 402 ? -25.679 -0.297 26.254 1.00 90.81 402 ILE A N 1
ATOM 3197 C CA . ILE A 1 402 ? -26.145 0.794 27.117 1.00 90.81 402 ILE A CA 1
ATOM 3198 C C . ILE A 1 402 ? -27.426 1.416 26.553 1.00 90.81 402 ILE A C 1
ATOM 3200 O O . ILE A 1 402 ? -28.417 1.531 27.263 1.00 90.81 402 ILE A O 1
ATOM 3204 N N . ARG A 1 403 ? -27.446 1.745 25.254 1.00 90.25 403 ARG A N 1
ATOM 3205 C CA . ARG A 1 403 ? -28.592 2.398 24.596 1.00 90.25 403 ARG A CA 1
ATOM 3206 C C . ARG A 1 403 ? -29.838 1.514 24.487 1.00 90.25 403 ARG A C 1
ATOM 3208 O O . ARG A 1 403 ? -30.911 2.049 24.234 1.00 90.25 403 ARG A O 1
ATOM 3215 N N . LYS A 1 404 ? -29.720 0.190 24.666 1.00 90.06 404 LYS A N 1
ATOM 3216 C CA . LYS A 1 404 ? -30.889 -0.700 24.812 1.00 90.06 404 LYS A CA 1
ATOM 3217 C C . LYS A 1 404 ? -31.581 -0.530 26.165 1.00 90.06 404 LYS A C 1
ATOM 3219 O O . LYS A 1 404 ? -32.764 -0.831 26.257 1.00 90.06 404 LYS A O 1
ATOM 3224 N N . VAL A 1 405 ? -30.841 -0.102 27.187 1.00 92.00 405 VAL A N 1
ATOM 3225 C CA . VAL A 1 405 ? -31.344 0.100 28.551 1.00 92.00 405 VAL A CA 1
ATOM 3226 C C . VAL A 1 405 ? -31.749 1.556 28.756 1.00 92.00 405 VAL A C 1
ATOM 3228 O O . VAL A 1 405 ? -32.883 1.822 29.130 1.00 92.00 405 VAL A O 1
ATOM 3231 N N . ASP A 1 406 ? -30.847 2.491 28.455 1.00 90.75 406 ASP A N 1
ATOM 3232 C CA . ASP A 1 406 ? -31.073 3.929 28.585 1.00 90.75 406 ASP A CA 1
ATOM 3233 C C . ASP A 1 406 ? -30.628 4.643 27.299 1.00 90.75 406 ASP A C 1
ATOM 3235 O O . ASP A 1 406 ? -29.439 4.795 26.996 1.00 90.75 406 ASP A O 1
ATOM 3239 N N . ASN A 1 407 ? -31.610 5.083 26.508 1.00 88.00 407 ASN A N 1
ATOM 3240 C CA . ASN A 1 407 ? -31.360 5.774 25.245 1.00 88.00 407 ASN A CA 1
ATOM 3241 C C . ASN A 1 407 ? -30.900 7.230 25.437 1.00 88.00 407 ASN A C 1
ATOM 3243 O O . ASN A 1 407 ? -30.345 7.818 24.507 1.00 88.00 407 ASN A O 1
ATOM 3247 N N . ASP A 1 408 ? -31.048 7.787 26.636 1.00 87.00 408 ASP A N 1
ATOM 3248 C CA . ASP A 1 408 ? -30.882 9.204 26.964 1.00 87.00 408 ASP A CA 1
ATOM 3249 C C . ASP A 1 408 ? -29.666 9.491 27.859 1.00 87.00 408 ASP A C 1
ATOM 3251 O O . ASP A 1 408 ? -29.322 10.659 28.072 1.00 87.00 408 ASP A O 1
ATOM 3255 N N . CYS A 1 409 ? -28.978 8.444 28.328 1.00 89.00 409 CYS A N 1
ATOM 3256 C CA . CYS A 1 409 ? -27.794 8.562 29.173 1.00 89.00 409 CYS A CA 1
ATOM 3257 C C . CYS A 1 409 ? -26.671 9.375 28.508 1.00 89.00 409 CYS A C 1
ATOM 3259 O O . CYS A 1 409 ? -26.467 9.347 27.279 1.00 89.00 409 CYS A O 1
ATOM 3261 N N . LEU A 1 410 ? -25.877 10.058 29.331 1.00 88.31 410 LEU A N 1
ATOM 3262 C CA . LEU A 1 410 ? -24.637 10.678 28.874 1.00 88.31 410 LEU A CA 1
ATOM 3263 C C . LEU A 1 410 ? -23.528 9.624 28.901 1.00 88.31 410 LEU A C 1
ATOM 3265 O O . LEU A 1 410 ? -23.358 8.916 29.889 1.00 88.31 410 LEU A O 1
ATOM 3269 N N . ILE A 1 411 ? -22.781 9.524 27.803 1.00 90.56 411 ILE A N 1
ATOM 3270 C CA . ILE A 1 411 ? -21.605 8.660 27.700 1.00 90.56 411 ILE A CA 1
ATOM 3271 C C . ILE A 1 411 ? -20.431 9.557 27.323 1.00 90.56 411 ILE A C 1
ATOM 3273 O O . ILE A 1 411 ? -20.431 10.132 26.234 1.00 90.56 411 ILE A O 1
ATOM 3277 N N . ALA A 1 412 ? -19.454 9.675 28.214 1.00 89.94 412 ALA A N 1
ATOM 3278 C CA . ALA A 1 412 ? -18.189 10.343 27.950 1.00 89.94 412 ALA A CA 1
ATOM 3279 C C . ALA A 1 412 ? -17.107 9.295 27.671 1.00 89.94 412 ALA A C 1
ATOM 3281 O O . ALA A 1 412 ? -17.075 8.233 28.289 1.00 89.94 412 ALA A O 1
ATOM 3282 N N . ILE A 1 413 ? -16.248 9.569 26.692 1.00 89.69 413 ILE A N 1
ATOM 3283 C CA . ILE A 1 413 ? -15.188 8.655 26.262 1.00 89.69 413 ILE A CA 1
ATOM 3284 C C . ILE A 1 413 ? -13.883 9.437 26.226 1.00 89.69 413 ILE A C 1
ATOM 3286 O O . ILE A 1 413 ? -13.779 10.435 25.513 1.00 89.69 413 ILE A O 1
ATOM 3290 N N . THR A 1 414 ? -12.880 8.940 26.942 1.00 89.19 414 THR A N 1
ATOM 3291 C CA . THR A 1 414 ? -11.555 9.558 27.036 1.00 89.19 414 THR A CA 1
ATOM 3292 C C . THR A 1 414 ? -10.490 8.562 26.595 1.00 89.19 414 THR A C 1
ATOM 3294 O O . THR A 1 414 ? -10.420 7.454 27.124 1.00 89.19 414 THR A O 1
ATOM 3297 N N . GLN A 1 415 ? -9.642 8.938 25.634 1.00 84.94 415 GLN A N 1
ATOM 3298 C CA . GLN A 1 415 ? -8.510 8.101 25.224 1.00 84.94 415 GLN A CA 1
ATOM 3299 C C . GLN A 1 415 ? -7.418 8.104 26.296 1.00 84.94 415 GLN A C 1
ATOM 3301 O O . GLN A 1 415 ? -6.984 9.159 26.759 1.00 84.94 415 GLN A O 1
ATOM 3306 N N . ILE A 1 416 ? -6.941 6.916 26.653 1.00 83.69 416 ILE A N 1
ATOM 3307 C CA . ILE A 1 416 ? -5.878 6.726 27.634 1.00 83.69 416 ILE A CA 1
ATOM 3308 C C . ILE A 1 416 ? -4.536 6.686 26.892 1.00 83.69 416 ILE A C 1
ATOM 3310 O O . ILE A 1 416 ? -4.339 5.860 26.000 1.00 83.69 416 ILE A O 1
ATOM 3314 N N . LYS A 1 417 ? -3.606 7.583 27.250 1.00 80.06 417 LYS A N 1
ATOM 3315 C CA . LYS A 1 417 ? -2.263 7.649 26.634 1.00 80.06 417 LYS A CA 1
ATOM 3316 C C . LYS A 1 417 ? -1.299 6.580 27.154 1.00 80.06 417 LYS A C 1
ATOM 3318 O O . LYS A 1 417 ? -0.409 6.170 26.418 1.00 80.06 417 LYS A O 1
ATOM 3323 N N . GLY A 1 418 ? -1.470 6.139 28.396 1.00 77.81 418 GLY A N 1
ATOM 3324 C CA . GLY A 1 418 ? -0.636 5.127 29.033 1.00 77.81 418 GLY A CA 1
ATOM 3325 C C . GLY A 1 418 ? -1.397 4.447 30.161 1.00 77.81 418 GLY A C 1
ATOM 3326 O O . GLY A 1 418 ? -2.242 5.072 30.801 1.00 77.81 418 GLY A O 1
ATOM 3327 N N . ILE A 1 419 ? -1.123 3.164 30.363 1.00 79.44 419 ILE A N 1
ATOM 3328 C CA . ILE A 1 419 ? -1.712 2.355 31.424 1.00 79.44 419 ILE A CA 1
ATOM 3329 C C . ILE A 1 419 ? -0.625 1.456 32.005 1.00 79.44 419 ILE A C 1
ATOM 3331 O O . ILE A 1 419 ? 0.195 0.929 31.254 1.00 79.44 419 ILE A O 1
ATOM 3335 N N . ASP A 1 420 ? -0.623 1.310 33.323 1.00 82.00 420 ASP A N 1
ATOM 3336 C CA . ASP A 1 420 ? 0.266 0.415 34.057 1.00 82.00 420 ASP A CA 1
ATOM 3337 C C . ASP A 1 420 ? -0.561 -0.355 35.096 1.00 82.00 420 ASP A C 1
ATOM 3339 O O . ASP A 1 420 ? -1.448 0.221 35.732 1.00 82.00 420 ASP A O 1
ATOM 3343 N N . GLY A 1 421 ? -0.323 -1.662 35.212 1.00 81.69 421 GLY A N 1
ATOM 3344 C CA . GLY A 1 421 ? -1.078 -2.576 36.074 1.00 81.69 421 GLY A CA 1
ATOM 3345 C C . GLY A 1 421 ? -1.890 -3.658 35.347 1.00 81.69 421 GLY A C 1
ATOM 3346 O O . GLY A 1 421 ? -1.763 -3.883 34.142 1.00 81.69 421 GLY A O 1
ATOM 3347 N N . TRP A 1 422 ? -2.725 -4.365 36.115 1.00 74.75 422 TRP A N 1
ATOM 3348 C CA . TRP A 1 422 ? -3.477 -5.541 35.665 1.00 74.75 422 TRP A CA 1
ATOM 3349 C C . TRP A 1 422 ? -4.929 -5.198 35.335 1.00 74.75 422 TRP A C 1
ATOM 3351 O O . TRP A 1 422 ? -5.607 -4.502 36.090 1.00 74.75 422 TRP A O 1
ATOM 3361 N N . MET A 1 423 ? -5.430 -5.731 34.222 1.00 71.12 423 MET A N 1
ATOM 3362 C CA . MET A 1 423 ? -6.821 -5.575 33.807 1.00 71.12 423 MET A CA 1
ATOM 3363 C C . MET A 1 423 ? -7.344 -6.879 33.219 1.00 71.12 423 MET A C 1
ATOM 3365 O O . MET A 1 423 ? -6.669 -7.527 32.418 1.00 71.12 423 MET A O 1
ATOM 3369 N N . TYR A 1 424 ? -8.572 -7.234 33.584 1.00 67.62 424 TYR A N 1
ATOM 3370 C CA . TYR A 1 424 ? -9.301 -8.318 32.942 1.00 67.62 424 TYR A CA 1
ATOM 3371 C C . TYR A 1 424 ? -9.815 -7.830 31.583 1.00 67.62 424 TYR A C 1
ATOM 3373 O O . TYR A 1 424 ? -10.550 -6.847 31.512 1.00 67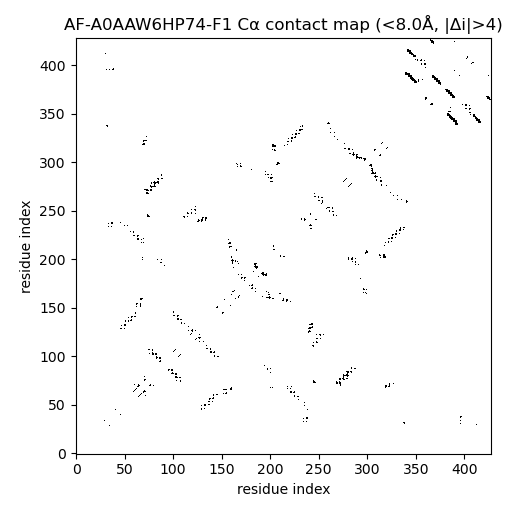.62 424 TYR A O 1
ATOM 3381 N N . ILE A 1 425 ? -9.383 -8.495 30.512 1.00 63.22 425 ILE A N 1
ATOM 3382 C CA . ILE A 1 425 ? -9.794 -8.227 29.129 1.00 63.22 425 ILE A CA 1
ATOM 3383 C C . ILE A 1 425 ? -10.433 -9.507 28.607 1.00 63.22 425 ILE A C 1
ATOM 3385 O O . ILE A 1 425 ? -9.846 -10.581 28.768 1.00 63.22 425 ILE A O 1
ATOM 3389 N N . THR A 1 426 ? -11.600 -9.398 27.978 1.00 54.75 426 THR A N 1
ATOM 3390 C CA . THR A 1 426 ? -12.252 -10.554 27.360 1.00 54.75 426 THR A CA 1
ATOM 3391 C C . THR A 1 426 ? -11.477 -11.064 26.146 1.00 54.75 426 THR A C 1
ATOM 3393 O O . THR A 1 426 ? -10.978 -10.275 25.347 1.00 54.75 426 THR A O 1
ATOM 3396 N N . GLU A 1 427 ? -11.401 -12.383 25.979 1.00 50.12 427 GLU A N 1
ATOM 3397 C CA . GLU A 1 427 ? -10.865 -13.017 24.773 1.00 50.12 427 GLU A CA 1
ATOM 3398 C C . GLU A 1 427 ? -11.929 -13.100 23.657 1.00 50.12 427 GLU A C 1
ATOM 3400 O O . GLU A 1 427 ? -13.071 -13.476 23.923 1.00 50.12 427 GLU A O 1
ATOM 3405 N N . GLU A 1 428 ? -11.547 -12.739 22.419 1.00 48.06 428 GLU A N 1
ATOM 3406 C CA . GLU A 1 428 ? -12.343 -12.916 21.179 1.00 48.06 428 GLU A CA 1
ATOM 3407 C C . GLU A 1 428 ? -12.129 -14.275 20.493 1.00 48.06 428 GLU A C 1
ATOM 3409 O O . GLU A 1 428 ? -10.950 -14.666 20.241 1.00 48.06 428 GLU A O 1
#

Sequence (428 aa):
MSLTKSKNKLANLSQEWNKVTVTRTRLRSSLLIFAGLYGPKKIWNRIAIIVLISLIQGLISLFFIRNSGLYNLGVSSLTQGLARMLFVILPTGLPKDLIFNLTFWILYIVINIPLIIFSYFKVGKRFTILTAVYVVIANLFGFVLDNIPGISKVGLFTINTAENSSIIYEVEKFKSTNLEIYRMFFDDTGKLTDLGRKIGYIPLIWQNNNEVNKILSMFLYAIIAAALSSFLYTMLFVIGASTGGMDFISQYVAKIKRKSIAGILFYTNFITLLVSVIIGSYIPSSLVLQEIPKEILVPNSTKKFSDLAWNVSLLFSPNFIGSILSAVVVSMFLEALFPRYKMAKIEIYSADCEKIRQALLSDHHPHTMSMSKITGGFTKEEREMITTTTMFVEIPRIIRLIRKVDNDCLIAITQIKGIDGWMYITEE

pLDDT: mean 86.07, std 11.8, range [44.62, 97.69]

Solvent-accessible surface area (backbone atoms only — not comparable to full-atom values): 23043 Å² total; per-residue (Å²): 137,58,73,65,60,54,52,52,52,52,50,54,51,52,57,58,56,72,67,62,86,81,76,94,70,91,82,82,82,72,87,56,66,64,57,88,57,55,74,98,65,61,68,67,62,52,50,54,53,40,52,54,46,17,52,54,47,18,52,44,45,44,46,35,23,56,29,42,60,37,53,55,75,18,54,50,12,41,26,42,9,50,16,45,27,48,51,59,70,51,65,86,92,51,70,46,68,60,53,26,48,42,30,39,26,52,44,40,48,58,67,33,47,65,47,44,57,50,22,38,79,67,65,34,53,69,36,30,54,49,14,49,53,29,38,47,49,19,27,54,48,31,40,59,55,68,69,41,88,69,52,76,75,50,61,95,54,61,58,64,39,30,88,73,30,70,66,50,59,56,40,58,68,24,58,87,77,38,55,69,68,27,52,56,31,27,44,100,86,70,44,68,28,72,61,30,52,47,50,40,50,42,62,58,57,87,83,35,71,91,45,50,69,39,53,54,32,35,42,53,30,21,49,53,41,17,51,56,48,26,57,48,49,43,54,36,45,58,68,47,27,49,84,42,54,52,48,46,56,27,52,36,50,24,69,73,68,74,46,60,46,66,64,53,42,48,54,54,22,51,53,34,34,53,56,13,40,44,48,23,29,28,50,36,26,21,57,53,25,62,72,42,60,75,85,49,52,38,69,99,51,95,49,33,48,33,74,50,35,78,36,67,63,52,59,67,9,57,36,49,54,24,29,50,48,17,52,51,46,26,50,55,45,33,53,73,61,49,48,49,72,39,41,26,41,38,39,38,41,37,94,57,47,69,62,40,51,50,54,48,60,68,38,99,50,58,62,50,72,47,79,46,81,45,66,40,91,86,80,63,47,78,43,43,34,41,39,34,59,46,43,46,68,51,47,72,58,53,52,53,56,39,43,74,72,44,78,79,50,53,74,49,79,44,80,50,92,76,87,86,86,90,78,72,73,60,87,133

Organism: NCBI:txid2963128

Foldseek 3Di:
DDPVVVVVVVVVVLVVLVPDDDDDDDDDDDPAFPLVLADDDDLVVLLVLLLVLLLVLLVLCLALDVLQVAADFFPLLQLLLQLLLCLLPPDPPDPSLLSSLCSNQVVQLVVLVVLLVVLCPQPHVSQSVSQNSSSVSNRVSNSVQSPPPCSSVDYPFDHQALCPDVLLVLLVVCVPPPVVLVCCQAPPVRDGDSLSRSSSLAFDFPLQPVCVRSLVRSLVSLLVSLLSNLVSQLSQVSNSYHNTHCLSVLSSCCLVVVDDSLVSSLVNRLVSNLVSLVSRWQVSLLVSLCVRDQVRARPPDPHGSNVCRNPVSRSVDSSSVSNVSSSVSSSVSNCSNDVQSFKKKKKKWDQPVVVLVVLQVVPLWDWDKDKDWDADPSPRDITIMIITIAGPSCVSVSVVSNCVVPVSIDMDMGTDPDDDDDTDGDRD

Secondary structure (DSSP, 8-state):
--HHHHHHHHHHHHHHHTT-----------SSTTGGG-S---HHHHHHHHHHHHHHHHHHIIIIIITTT---STHHHHHHHHHHHHHHHS-TTS-HHHHHHIIIIIHHHHHHHHHHHHHHHHT-HHHHHHHHHHHHHHHHHHHHHHTSTTGGG--SS----TTT-HHHHHHHGGGTT-HHHHHHHB-TTS-B-HHHHHGGGSPP-TT-GGGHHHHHHHHHHHHHHHHHHHHHHHHHHHHT---STHHHHHHHHHHHH---HHHHHHHHHHHHHHHHHIIIIIHHHHHHHHTS-TT-BPTTSS-BGGGGTT-HHHHT-HHHHHHHHHHHHHHHHHHHH--TTSEEEEEEEES-HHHHHHHHHHSSS---EEEEEEE-TTT--EEEEEEEEEETTTHHHHHHHHHHH-SS-EEEEEE-S---S-------

Nearest PDB structures (foldseek):
  4rle-assembly1_A  TM=7.933E-01  e=2.296E-02  Bacillus subtilis subsp. subtilis str. 168
  3m05-assembly1_B  TM=7.530E-01  e=1.420E-02  Pediococcus pentosaceus ATCC 25745
  4rww-assembly1_B  TM=7.906E-01  e=4.824E-02  Listeria monocytogenes EGD-e
  2o67-assembly1_C  TM=8.302E-01  e=9.702E-02  Arabidopsis thaliana
  6mmc-assembly1_A  TM=7.349E-01  e=4.231E-02  Cyanobium sp. PCC 7001

InterPro domains:
  IPR003740 Uncharacterised membrane protein YitT [PF02588] (47-149)
  IPR003740 Uncharacterised membrane protein YitT [PF02588] (217-279)
  IPR015867 Nitrogen regulatory protein PII/ATP phosphoribosyltransferase, C-terminal [G3DSA:3.30.70.120] (340-414)
  IPR019264 Domain of unknown function DUF2179 [PF10035] (370-421)
  IPR051461 UPF0750 membrane-associated protein [PTHR33545] (41-424)